Protein 2M0D (pdb70)

B-factor: mean 1.7, std 1.99, range [0.13, 9.62]

Foldseek 3Di:
DAFCAQPVHRRGHNDPVVSVVCVVVVPDPD

Structure (mmCIF, N/CA/C/O backbone):
data_2M0D
#
_entry.id   2M0D
#
loop_
_entity.id
_entity.type
_entity.pdbx_description
1 polymer 'Zinc finger and BTB domain-containing protein 17'
2 non-polymer 'ZINC ION'
#
loop_
_atom_site.group_PDB
_atom_site.id
_atom_site.type_symbol
_atom_site.label_atom_id
_atom_site.label_alt_id
_atom_site.label_comp_id
_atom_site.label_asym_id
_atom_site.label_entity_id
_atom_site.label_seq_id
_atom_site.pdbx_PDB_ins_code
_atom_site.Cartn_x
_atom_site.Cartn_y
_atom_site.Cartn_z
_atom_site.occupancy
_atom_site.B_iso_or_equiv
_atom_site.auth_seq_id
_atom_site.auth_comp_id
_atom_site.auth_asym_id
_atom_site.auth_atom_id
_atom_site.pdbx_PDB_model_num
ATOM 1 N N . MET A 1 1 ? -17.493 -0.010 -4.161 1.00 3.78 1 MET A N 1
ATOM 2 C CA . MET A 1 1 ? -16.438 -0.297 -3.162 1.00 3.25 1 MET A CA 1
ATOM 3 C C . MET A 1 1 ? -15.321 -1.120 -3.784 1.00 2.73 1 MET A C 1
ATOM 4 O O . MET A 1 1 ? -15.562 -2.187 -4.351 1.00 3.14 1 MET A O 1
ATOM 20 N N . LYS A 1 2 ? -14.101 -0.614 -3.688 1.00 2.21 2 LYS A N 1
ATOM 21 C CA . LYS A 1 2 ? -12.926 -1.352 -4.124 1.00 1.86 2 LYS A CA 1
ATOM 22 C C . LYS A 1 2 ? -11.774 -1.069 -3.174 1.00 1.38 2 LYS A C 1
ATOM 23 O O . LYS A 1 2 ? -11.334 0.073 -3.045 1.00 1.35 2 LYS A O 1
ATOM 42 N N . PRO A 1 3 ? -11.269 -2.100 -2.492 1.00 1.16 3 PRO A N 1
ATOM 43 C CA . PRO A 1 3 ? -10.221 -1.955 -1.506 1.00 0.81 3 PRO A CA 1
ATOM 44 C C . PRO A 1 3 ? -8.861 -1.821 -2.164 1.00 0.60 3 PRO A C 1
ATOM 45 O O . PRO A 1 3 ? -8.486 -2.614 -3.031 1.00 0.79 3 PRO A O 1
ATOM 56 N N . TYR A 1 4 ? -8.142 -0.813 -1.747 1.00 0.41 4 TYR A N 1
ATOM 57 C CA . TYR A 1 4 ? -6.811 -0.536 -2.266 1.00 0.44 4 TYR A CA 1
ATOM 58 C C . TYR A 1 4 ? -5.796 -1.408 -1.541 1.00 0.41 4 TYR A C 1
ATOM 59 O O . TYR A 1 4 ? -5.059 -0.949 -0.673 1.00 0.53 4 TYR A O 1
ATOM 77 N N . GLN A 1 5 ? -5.794 -2.679 -1.898 1.00 0.35 5 GLN A N 1
ATOM 78 C CA . GLN A 1 5 ? -4.965 -3.676 -1.239 1.00 0.35 5 GLN A CA 1
ATOM 79 C C . GLN A 1 5 ? -3.568 -3.726 -1.845 1.00 0.33 5 GLN A C 1
ATOM 80 O O . GLN A 1 5 ? -3.367 -3.355 -3.003 1.00 0.47 5 GLN A O 1
ATOM 94 N N . CYS A 1 6 ? -2.601 -4.172 -1.052 1.00 0.26 6 CYS A N 1
ATOM 95 C CA . CYS A 1 6 ? -1.233 -4.272 -1.510 1.00 0.31 6 CYS A CA 1
ATOM 96 C C . CYS A 1 6 ? -0.960 -5.664 -2.055 1.00 0.35 6 CYS A C 1
ATOM 97 O O . CYS A 1 6 ? -1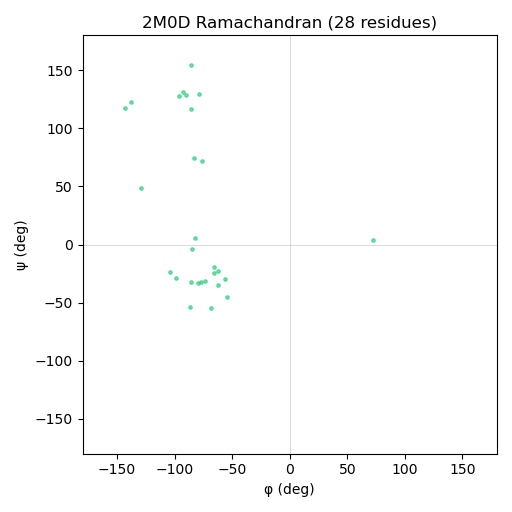.246 -6.664 -1.395 1.00 0.35 6 CYS A O 1
ATOM 104 N N . ASP A 1 7 ? -0.376 -5.712 -3.244 1.00 0.49 7 ASP A N 1
ATOM 105 C CA . ASP A 1 7 ? -0.165 -6.965 -3.970 1.00 0.62 7 ASP A CA 1
ATOM 106 C C . ASP A 1 7 ? 0.743 -7.937 -3.217 1.00 0.58 7 ASP A C 1
ATOM 107 O O . ASP A 1 7 ? 0.668 -9.145 -3.431 1.00 0.75 7 ASP A O 1
ATOM 116 N N . TYR A 1 8 ? 1.575 -7.430 -2.314 1.00 0.45 8 TYR A N 1
ATOM 117 C CA . TYR A 1 8 ? 2.546 -8.284 -1.642 1.00 0.53 8 TYR A CA 1
ATOM 118 C C . TYR A 1 8 ? 2.072 -8.577 -0.238 1.00 0.55 8 TYR A C 1
ATOM 119 O O . TYR A 1 8 ? 2.464 -9.563 0.381 1.00 0.74 8 TYR A O 1
ATOM 137 N N . CYS A 1 9 ? 1.236 -7.688 0.256 1.00 0.41 9 CYS A N 1
ATOM 138 C CA . CYS A 1 9 ? 0.829 -7.708 1.641 1.00 0.42 9 CYS A CA 1
ATOM 139 C C . CYS A 1 9 ? -0.528 -8.374 1.837 1.00 0.39 9 CYS A C 1
ATOM 140 O O . CYS A 1 9 ? -0.804 -8.941 2.894 1.00 0.49 9 CYS A O 1
ATOM 147 N N . GLY A 1 10 ? -1.375 -8.294 0.816 1.00 0.33 10 GLY A N 1
ATOM 148 C CA . GLY A 1 10 ? -2.723 -8.811 0.930 1.00 0.39 10 GLY A CA 1
ATOM 149 C C . GLY A 1 10 ? -3.586 -7.942 1.827 1.00 0.32 10 GLY A C 1
ATOM 150 O O . GLY A 1 10 ? -4.747 -8.258 2.088 1.00 0.53 10 GLY A O 1
ATOM 154 N N . ARG A 1 11 ? -3.019 -6.832 2.289 1.00 0.13 11 ARG A N 1
ATOM 155 C CA . ARG A 1 11 ? -3.710 -5.947 3.200 1.00 0.18 11 ARG A CA 1
ATOM 156 C C . ARG A 1 11 ? -4.477 -4.905 2.416 1.00 0.20 11 ARG A C 1
ATOM 157 O O . ARG A 1 11 ? -3.924 -4.239 1.541 1.00 0.22 11 ARG A O 1
ATOM 178 N N . SER A 1 12 ? -5.747 -4.779 2.734 1.00 0.28 12 SER A N 1
ATOM 179 C CA . SER A 1 12 ? -6.608 -3.817 2.089 1.00 0.33 12 SER A CA 1
ATOM 180 C C . SER A 1 12 ? -6.506 -2.461 2.777 1.00 0.28 12 SER A C 1
ATOM 181 O O . SER A 1 12 ? -6.814 -2.333 3.962 1.00 0.35 12 SER A O 1
ATOM 189 N N . PHE A 1 13 ? -6.032 -1.465 2.047 1.00 0.22 13 PHE A N 1
ATOM 190 C CA . PHE A 1 13 ? -6.024 -0.099 2.538 1.00 0.21 13 PHE A CA 1
ATOM 191 C C . PHE A 1 13 ? -7.254 0.620 2.002 1.00 0.24 13 PHE A C 1
ATOM 192 O O . PHE A 1 13 ? -7.526 0.593 0.804 1.00 0.36 13 PHE A O 1
ATOM 209 N N . SER A 1 14 ? -8.014 1.237 2.889 1.00 0.26 14 SER A N 1
ATOM 210 C CA . SER A 1 14 ? -9.228 1.937 2.488 1.00 0.31 14 SER A CA 1
ATOM 211 C C . SER A 1 14 ? -8.901 3.338 1.980 1.00 0.24 14 SER A C 1
ATOM 212 O O . SER A 1 14 ? -9.795 4.126 1.672 1.00 0.32 14 SER A O 1
ATOM 220 N N . ASP A 1 15 ? -7.611 3.629 1.880 1.00 0.20 15 ASP A N 1
ATOM 221 C CA . ASP A 1 15 ? -7.153 4.945 1.463 1.00 0.28 15 ASP A CA 1
ATOM 222 C C . ASP A 1 15 ? -5.984 4.816 0.498 1.00 0.23 15 ASP A C 1
ATOM 223 O O . ASP A 1 15 ? -4.964 4.204 0.820 1.00 0.26 15 ASP A O 1
ATOM 232 N N . PRO A 1 16 ? -6.128 5.390 -0.707 1.00 0.28 16 PRO A N 1
ATOM 233 C CA . PRO A 1 16 ? -5.109 5.316 -1.757 1.00 0.33 16 PRO A CA 1
ATOM 234 C C . PRO A 1 16 ? -3.825 6.041 -1.373 1.00 0.30 16 PRO A C 1
ATOM 235 O O . PRO A 1 16 ? -2.753 5.723 -1.877 1.00 0.36 16 PRO A O 1
ATOM 246 N N . THR A 1 17 ? -3.945 7.008 -0.478 1.00 0.30 17 THR A N 1
ATOM 247 C CA . THR A 1 17 ? -2.812 7.812 -0.052 1.00 0.36 17 THR A CA 1
ATOM 248 C C . THR A 1 17 ? -1.826 6.977 0.762 1.00 0.29 17 THR A C 1
ATOM 249 O O . THR A 1 17 ? -0.641 6.899 0.436 1.00 0.29 17 THR A O 1
ATOM 260 N N . SER A 1 18 ? -2.320 6.343 1.814 1.00 0.29 18 SER A N 1
ATOM 261 C CA . SER A 1 18 ? -1.474 5.526 2.668 1.00 0.30 18 SER A CA 1
ATOM 262 C C . SER A 1 18 ? -1.094 4.227 1.981 1.00 0.26 18 SER A C 1
ATOM 263 O O . SER A 1 18 ? -0.003 3.697 2.201 1.00 0.33 18 SER A O 1
ATOM 271 N N . LYS A 1 19 ? -1.979 3.729 1.129 1.00 0.22 19 LYS A N 1
ATOM 272 C CA . LYS A 1 19 ? -1.665 2.585 0.297 1.00 0.24 19 LYS A CA 1
ATOM 273 C C . LYS A 1 19 ? -0.566 2.963 -0.694 1.00 0.22 19 LYS A C 1
ATOM 274 O O . LYS A 1 19 ? 0.144 2.102 -1.224 1.00 0.27 19 LYS A O 1
ATOM 293 N N . MET A 1 20 ? -0.396 4.262 -0.903 1.00 0.21 20 MET A N 1
ATOM 294 C CA . MET A 1 20 ? 0.577 4.748 -1.865 1.00 0.24 20 MET A CA 1
ATOM 295 C C . MET A 1 20 ? 1.929 4.875 -1.191 1.00 0.19 20 MET A C 1
ATOM 296 O O . MET A 1 20 ? 2.918 4.310 -1.656 1.00 0.21 20 MET A O 1
ATOM 310 N N . ARG A 1 21 ? 1.949 5.602 -0.075 1.00 0.20 21 ARG A N 1
ATOM 311 C CA . ARG A 1 21 ? 3.153 5.743 0.740 1.00 0.23 21 ARG A CA 1
ATOM 312 C C . ARG A 1 21 ? 3.698 4.374 1.121 1.00 0.17 21 ARG A C 1
ATOM 313 O O . ARG A 1 21 ? 4.893 4.121 1.016 1.00 0.19 21 ARG A O 1
ATOM 334 N N . HIS A 1 22 ? 2.803 3.484 1.537 1.00 0.17 22 HIS A N 1
ATOM 335 C CA . HIS A 1 22 ? 3.190 2.142 1.945 1.00 0.18 22 HIS A CA 1
ATOM 336 C C . HIS A 1 22 ? 3.825 1.373 0.785 1.00 0.17 22 HIS A C 1
ATOM 337 O O . HIS A 1 22 ? 4.737 0.575 0.989 1.00 0.21 22 HIS A O 1
ATOM 351 N N . LEU A 1 23 ? 3.347 1.617 -0.428 1.00 0.20 23 LEU A N 1
ATOM 352 C CA . LEU A 1 23 ? 3.849 0.896 -1.592 1.00 0.26 23 LEU A CA 1
ATOM 353 C C . LEU A 1 23 ? 5.178 1.464 -2.077 1.00 0.29 23 LEU A C 1
ATOM 354 O O . LEU A 1 23 ? 6.038 0.723 -2.554 1.00 0.40 23 LEU A O 1
ATOM 370 N N . GLU A 1 24 ? 5.359 2.769 -1.939 1.00 0.28 24 GLU A N 1
ATOM 371 C CA . GLU A 1 24 ? 6.581 3.412 -2.398 1.00 0.39 24 GLU A CA 1
ATOM 372 C C . GLU A 1 24 ? 7.679 3.338 -1.332 1.00 0.37 24 GLU A C 1
ATOM 373 O O . GLU A 1 24 ? 8.866 3.238 -1.655 1.00 0.45 24 GLU A O 1
ATOM 385 N N . THR A 1 25 ? 7.284 3.372 -0.066 1.00 0.40 25 THR A N 1
ATOM 386 C CA . THR A 1 25 ? 8.233 3.264 1.031 1.00 0.49 25 THR A CA 1
ATOM 387 C C . THR A 1 25 ? 8.532 1.791 1.338 1.00 0.46 25 THR A C 1
ATOM 388 O O . THR A 1 25 ? 9.384 1.469 2.168 1.00 0.67 25 THR A O 1
ATOM 399 N N . HIS A 1 26 ? 7.841 0.892 0.631 1.00 0.43 26 HIS A N 1
ATOM 400 C CA . HIS A 1 26 ? 8.186 -0.530 0.648 1.00 0.55 26 HIS A CA 1
ATOM 401 C C . HIS A 1 26 ? 9.647 -0.693 0.233 1.00 0.73 26 HIS A C 1
ATOM 402 O O . HIS A 1 26 ? 10.336 -1.627 0.650 1.00 0.98 26 HIS A O 1
ATOM 416 N N . ASP A 1 27 ? 10.101 0.241 -0.596 1.00 0.95 27 ASP A N 1
ATOM 417 C CA . ASP A 1 27 ? 11.497 0.330 -1.002 1.00 1.42 27 ASP A CA 1
ATOM 418 C C . ASP A 1 27 ? 12.339 0.926 0.134 1.00 1.74 27 ASP A C 1
ATOM 419 O O . ASP A 1 27 ? 12.759 2.084 0.092 1.00 2.40 27 ASP A O 1
ATOM 428 N N . THR A 1 28 ? 12.535 0.133 1.177 1.00 2.20 28 THR A N 1
ATOM 429 C CA . THR A 1 28 ? 13.358 0.526 2.309 1.00 3.03 28 THR A CA 1
ATOM 430 C C . THR A 1 28 ? 14.374 -0.565 2.625 1.00 3.69 28 THR A C 1
ATOM 431 O O . THR A 1 28 ? 14.528 -0.987 3.774 1.00 4.41 28 THR A O 1
ATOM 442 N N . ASP A 1 29 ? 15.058 -1.023 1.587 1.00 3.99 29 ASP A N 1
ATOM 443 C CA . ASP A 1 29 ? 16.051 -2.079 1.719 1.00 5.06 29 ASP A CA 1
ATOM 444 C C . ASP A 1 29 ? 17.341 -1.514 2.299 1.00 5.80 29 ASP A C 1
ATOM 445 O O . ASP A 1 29 ? 18.055 -2.191 3.045 1.00 6.77 29 ASP A O 1
ATOM 454 N N . LYS A 1 30 ? 17.618 -0.260 1.967 1.00 5.65 30 LYS A N 1
ATOM 455 C CA . LYS A 1 30 ? 18.782 0.437 2.487 1.00 6.65 30 LYS A CA 1
ATOM 456 C C . LYS A 1 30 ? 18.440 1.902 2.754 1.00 6.77 30 LYS A C 1
ATOM 457 O O . LYS A 1 30 ? 18.693 2.752 1.875 1.00 7.10 30 LYS A O 1
ATOM 477 N N . MET A 1 1 ? -16.107 -2.416 0.020 1.00 3.78 1 MET A N 2
ATOM 478 C CA . MET A 1 1 ? -16.127 -3.561 -0.922 1.00 3.25 1 MET A CA 2
ATOM 479 C C . MET A 1 1 ? -14.922 -3.517 -1.856 1.00 2.73 1 MET A C 2
ATOM 480 O O . MET A 1 1 ? -14.313 -4.547 -2.144 1.00 3.14 1 MET A O 2
ATOM 496 N N . LYS A 1 2 ? -14.589 -2.326 -2.338 1.00 2.21 2 LYS A N 2
ATOM 497 C CA . LYS A 1 2 ? -13.397 -2.127 -3.151 1.00 1.86 2 LYS A CA 2
ATOM 498 C C . LYS A 1 2 ? -12.311 -1.439 -2.333 1.00 1.38 2 LYS A C 2
ATOM 499 O O . LYS A 1 2 ? -12.272 -0.211 -2.249 1.00 1.35 2 LYS A O 2
ATOM 518 N N . PRO A 1 3 ? -11.431 -2.220 -1.696 1.00 1.16 3 PRO A N 2
ATOM 519 C CA . PRO A 1 3 ? -10.344 -1.702 -0.896 1.00 0.81 3 PRO A CA 2
ATOM 520 C C . PRO A 1 3 ? -9.077 -1.520 -1.723 1.00 0.60 3 PRO A C 2
ATOM 521 O O . PRO A 1 3 ? -8.917 -2.128 -2.785 1.00 0.79 3 PRO A O 2
ATOM 532 N N . TYR A 1 4 ? -8.175 -0.698 -1.231 1.00 0.41 4 TYR A N 2
ATOM 533 C CA . TYR A 1 4 ? -6.903 -0.479 -1.893 1.00 0.44 4 TYR A CA 2
ATOM 534 C C . TYR A 1 4 ? -5.825 -1.285 -1.186 1.00 0.41 4 TYR A C 2
ATOM 535 O O . TYR A 1 4 ? -5.122 -0.785 -0.311 1.00 0.53 4 TYR A O 2
ATOM 553 N N . GLN A 1 5 ? -5.730 -2.553 -1.551 1.00 0.35 5 GLN A N 2
ATOM 554 C CA . GLN A 1 5 ? -4.786 -3.468 -0.931 1.00 0.35 5 GLN A CA 2
ATOM 555 C C . GLN A 1 5 ? -3.361 -3.152 -1.365 1.00 0.33 5 GLN A C 2
ATOM 556 O O . GLN A 1 5 ? -3.143 -2.495 -2.382 1.00 0.47 5 GLN A O 2
ATOM 570 N N . CYS A 1 6 ? -2.391 -3.612 -0.591 1.00 0.26 6 CYS A N 2
ATOM 571 C CA . CYS A 1 6 ? -1.002 -3.403 -0.931 1.00 0.31 6 CYS A CA 2
ATOM 572 C C . CYS A 1 6 ? -0.588 -4.478 -1.922 1.00 0.35 6 CYS A C 2
ATOM 573 O O . CYS A 1 6 ? -0.787 -5.666 -1.660 1.00 0.35 6 CYS A O 2
ATOM 580 N N . ASP A 1 7 ? -0.001 -4.071 -3.031 1.00 0.49 7 ASP A N 2
ATOM 581 C CA . ASP A 1 7 ? 0.280 -4.983 -4.137 1.00 0.62 7 ASP A CA 2
ATOM 582 C C . ASP A 1 7 ? 1.324 -6.051 -3.779 1.00 0.58 7 ASP A C 2
ATOM 583 O O . ASP A 1 7 ? 1.576 -6.959 -4.568 1.00 0.75 7 ASP A O 2
ATOM 592 N N . TYR A 1 8 ? 1.930 -5.952 -2.597 1.00 0.45 8 TYR A N 2
ATOM 593 C CA . TYR A 1 8 ? 2.898 -6.957 -2.168 1.00 0.53 8 TYR A CA 2
ATOM 594 C C . TYR A 1 8 ? 2.337 -7.754 -1.003 1.00 0.55 8 TYR A C 2
ATOM 595 O O . TYR A 1 8 ? 2.856 -8.807 -0.641 1.00 0.74 8 TYR A O 2
ATOM 613 N N . CYS A 1 9 ? 1.265 -7.241 -0.422 1.00 0.41 9 CYS A N 2
ATOM 614 C CA . CYS A 1 9 ? 0.832 -7.690 0.886 1.00 0.42 9 CYS A CA 2
ATOM 615 C C . CYS A 1 9 ? -0.570 -8.293 0.872 1.00 0.39 9 CYS A C 2
ATOM 616 O O . CYS A 1 9 ? -0.853 -9.251 1.593 1.00 0.49 9 CYS A O 2
ATOM 623 N N . GLY A 1 10 ? -1.451 -7.730 0.059 1.00 0.33 10 GLY A N 2
ATOM 624 C CA . GLY A 1 10 ? -2.823 -8.190 0.033 1.00 0.39 10 GLY A CA 2
ATOM 625 C C . GLY A 1 10 ? -3.664 -7.530 1.108 1.00 0.32 10 GLY A C 2
ATOM 626 O O . GLY A 1 10 ? -4.892 -7.580 1.055 1.00 0.53 10 GLY A O 2
ATOM 630 N N . ARG A 1 11 ? -2.998 -6.918 2.090 1.00 0.13 11 ARG A N 2
ATOM 631 C CA . ARG A 1 11 ? -3.679 -6.205 3.161 1.00 0.18 11 ARG A CA 2
ATOM 632 C C . ARG A 1 11 ? -4.466 -5.038 2.588 1.00 0.20 11 ARG A C 2
ATOM 633 O O . ARG A 1 11 ? -3.953 -4.292 1.753 1.00 0.22 11 ARG A O 2
ATOM 654 N N . SER A 1 12 ? -5.692 -4.879 3.050 1.00 0.28 12 SER A N 2
ATOM 655 C CA . SER A 1 12 ? -6.592 -3.884 2.505 1.00 0.33 12 SER A CA 2
ATOM 656 C C . SER A 1 12 ? -6.461 -2.542 3.220 1.00 0.28 12 SER A C 2
ATOM 657 O O . SER A 1 12 ? -6.777 -2.416 4.403 1.00 0.35 12 SER A O 2
ATOM 665 N N . PHE A 1 13 ? -5.969 -1.551 2.496 1.00 0.22 13 PHE A N 2
ATOM 666 C CA . PHE A 1 13 ? -5.940 -0.184 2.986 1.00 0.21 13 PHE A CA 2
ATOM 667 C C . PHE A 1 13 ? -7.116 0.568 2.391 1.00 0.24 13 PHE A C 2
ATOM 668 O O . PHE A 1 13 ? -7.363 0.501 1.187 1.00 0.36 13 PHE A O 2
ATOM 685 N N . SER A 1 14 ? -7.854 1.266 3.235 1.00 0.26 14 SER A N 2
ATOM 686 C CA . SER A 1 14 ? -9.046 1.972 2.798 1.00 0.31 14 SER A CA 2
ATOM 687 C C . SER A 1 14 ? -8.673 3.288 2.132 1.00 0.24 14 SER A C 2
ATOM 688 O O . SER A 1 14 ? -9.544 4.070 1.747 1.00 0.32 14 SER A O 2
ATOM 696 N N . ASP A 1 15 ? -7.376 3.527 1.980 1.00 0.20 15 ASP A N 2
ATOM 697 C CA . ASP A 1 15 ? -6.904 4.803 1.463 1.00 0.28 15 ASP A CA 2
ATOM 698 C C . ASP A 1 15 ? -5.890 4.591 0.354 1.00 0.23 15 ASP A C 2
ATOM 699 O O . ASP A 1 15 ? -4.811 4.053 0.589 1.00 0.26 15 ASP A O 2
ATOM 708 N N . PRO A 1 16 ? -6.228 5.021 -0.870 1.00 0.28 16 PRO A N 2
ATOM 709 C CA . PRO A 1 16 ? -5.365 4.853 -2.042 1.00 0.33 16 PRO A CA 2
ATOM 710 C C . PRO A 1 16 ? -4.037 5.579 -1.883 1.00 0.30 16 PRO A C 2
ATOM 711 O O . PRO A 1 16 ? -3.001 5.104 -2.341 1.00 0.36 16 PRO A O 2
ATOM 722 N N . THR A 1 17 ? -4.076 6.724 -1.219 1.00 0.30 17 THR A N 2
ATOM 723 C CA . THR A 1 17 ? -2.885 7.510 -0.964 1.00 0.36 17 THR A CA 2
ATOM 724 C C . THR A 1 17 ? -1.998 6.816 0.063 1.00 0.29 17 THR A C 2
ATOM 725 O O . THR A 1 17 ? -0.789 6.683 -0.125 1.00 0.29 17 THR A O 2
ATOM 736 N N . SER A 1 18 ? -2.613 6.340 1.137 1.00 0.29 18 SER A N 2
ATOM 737 C CA . SER A 1 18 ? -1.870 5.712 2.216 1.00 0.30 18 SER A CA 2
ATOM 738 C C . SER A 1 18 ? -1.341 4.351 1.795 1.00 0.26 18 SER A C 2
ATOM 739 O O . SER A 1 18 ? -0.230 3.974 2.157 1.00 0.33 18 SER A O 2
ATOM 747 N N . LYS A 1 19 ? -2.126 3.633 1.008 1.00 0.22 19 LYS A N 2
ATOM 748 C CA . LYS A 1 19 ? -1.676 2.374 0.439 1.00 0.24 19 LYS A CA 2
ATOM 749 C C . LYS A 1 19 ? -0.535 2.628 -0.542 1.00 0.22 19 LYS A C 2
ATOM 750 O O . LYS A 1 19 ? 0.259 1.737 -0.832 1.00 0.27 19 LYS A O 2
ATOM 769 N N . MET A 1 20 ? -0.432 3.867 -1.001 1.00 0.21 20 MET A N 2
ATOM 770 C CA . MET A 1 20 ? 0.542 4.220 -2.026 1.00 0.24 20 MET A CA 2
ATOM 771 C C . MET A 1 20 ? 1.853 4.659 -1.387 1.00 0.19 20 MET A C 2
ATOM 772 O O . MET A 1 20 ? 2.930 4.217 -1.786 1.00 0.21 20 MET A O 2
ATOM 786 N N . ARG A 1 21 ? 1.757 5.517 -0.382 1.00 0.20 21 ARG A N 2
ATOM 787 C CA . ARG A 1 21 ? 2.932 5.950 0.363 1.00 0.23 21 ARG A CA 2
ATOM 788 C C . ARG A 1 21 ? 3.549 4.758 1.086 1.00 0.17 21 ARG A C 2
ATOM 789 O O . ARG A 1 21 ? 4.769 4.637 1.186 1.00 0.19 21 ARG A O 2
ATOM 810 N N . HIS A 1 22 ? 2.694 3.863 1.561 1.00 0.17 22 HIS A N 2
ATOM 811 C CA . HIS A 1 22 ? 3.144 2.635 2.200 1.00 0.18 22 HIS A CA 2
ATOM 812 C C . HIS A 1 22 ? 3.761 1.693 1.167 1.00 0.17 22 HIS A C 2
ATOM 813 O O . HIS A 1 22 ? 4.735 0.990 1.452 1.00 0.21 22 HIS A O 2
ATOM 827 N N . LEU A 1 23 ? 3.193 1.707 -0.033 1.00 0.20 23 LEU A N 2
ATOM 828 C CA . LEU A 1 23 ? 3.636 0.840 -1.119 1.00 0.26 23 LEU A CA 2
ATOM 829 C C . LEU A 1 23 ? 5.112 1.072 -1.427 1.00 0.29 23 LEU A C 2
ATOM 830 O O . LEU A 1 23 ? 5.931 0.161 -1.332 1.00 0.40 23 LEU A O 2
ATOM 846 N N . GLU A 1 24 ? 5.435 2.312 -1.772 1.00 0.28 24 GLU A N 2
ATOM 847 C CA . GLU A 1 24 ? 6.788 2.680 -2.168 1.00 0.39 24 GLU A CA 2
ATOM 848 C C . GLU A 1 24 ? 7.781 2.502 -1.020 1.00 0.37 24 GLU A C 2
ATOM 849 O O . GLU A 1 24 ? 8.935 2.138 -1.241 1.00 0.45 24 GLU A O 2
ATOM 861 N N . THR A 1 25 ? 7.324 2.734 0.208 1.00 0.40 25 THR A N 2
ATOM 862 C CA . THR A 1 25 ? 8.201 2.675 1.372 1.00 0.49 25 THR A CA 2
ATOM 863 C C . THR A 1 25 ? 8.555 1.224 1.735 1.00 0.46 25 THR A C 2
ATOM 864 O O . THR A 1 25 ? 9.380 0.976 2.614 1.00 0.67 25 THR A O 2
ATOM 875 N N . HIS A 1 26 ? 7.947 0.262 1.038 1.00 0.43 26 HIS A N 2
ATOM 876 C CA . HIS A 1 26 ? 8.322 -1.142 1.206 1.00 0.55 26 HIS A CA 2
ATOM 877 C C . HIS A 1 26 ? 9.750 -1.369 0.730 1.00 0.73 26 HIS A C 2
ATOM 878 O O . HIS A 1 26 ? 10.382 -2.366 1.081 1.00 0.98 26 HIS A O 2
ATOM 892 N N . ASP A 1 27 ? 10.249 -0.442 -0.069 1.00 0.95 27 ASP A N 2
ATOM 893 C CA . ASP A 1 27 ? 11.627 -0.477 -0.521 1.00 1.42 27 ASP A CA 2
ATOM 894 C C . ASP A 1 27 ? 12.357 0.756 -0.012 1.00 1.74 27 ASP A C 2
ATOM 895 O O . ASP A 1 27 ? 12.283 1.829 -0.611 1.00 2.40 27 ASP A O 2
ATOM 904 N N . THR A 1 28 ? 13.052 0.597 1.105 1.00 2.20 28 THR A N 2
ATOM 905 C CA . THR A 1 28 ? 13.726 1.711 1.766 1.00 3.03 28 THR A CA 2
ATOM 906 C C . THR A 1 28 ? 15.039 2.086 1.074 1.00 3.69 28 THR A C 2
ATOM 907 O O . THR A 1 28 ? 15.934 2.674 1.683 1.00 4.41 28 THR A O 2
ATOM 918 N N . ASP A 1 29 ? 15.145 1.738 -0.197 1.00 3.99 29 ASP A N 2
ATOM 919 C CA . ASP A 1 29 ? 16.294 2.111 -1.007 1.00 5.06 29 ASP A CA 2
ATOM 920 C C . ASP A 1 29 ? 16.059 3.494 -1.602 1.00 5.80 29 ASP A C 2
ATOM 921 O O . ASP A 1 29 ? 16.998 4.213 -1.954 1.00 6.77 29 ASP A O 2
ATOM 930 N N . LYS A 1 30 ? 14.792 3.874 -1.667 1.00 5.65 30 LYS A N 2
ATOM 931 C CA . LYS A 1 30 ? 14.384 5.110 -2.309 1.00 6.65 30 LYS A CA 2
ATOM 932 C C . LYS A 1 30 ? 13.603 5.985 -1.334 1.00 6.77 30 LYS A C 2
ATOM 933 O O . LYS A 1 30 ? 12.544 5.542 -0.846 1.00 7.10 30 LYS A O 2
ATOM 953 N N . MET A 1 1 ? -16.994 1.985 0.612 1.00 3.78 1 MET A N 3
ATOM 954 C CA . MET A 1 1 ? -15.725 2.469 0.029 1.00 3.25 1 MET A CA 3
ATOM 955 C C . MET A 1 1 ? -14.818 1.294 -0.306 1.00 2.73 1 MET A C 3
ATOM 956 O O . MET A 1 1 ? -14.635 0.387 0.506 1.00 3.14 1 MET A O 3
ATOM 972 N N . LYS A 1 2 ? -14.268 1.301 -1.514 1.00 2.21 2 LYS A N 3
ATOM 973 C CA . LYS A 1 2 ? -13.373 0.242 -1.953 1.00 1.86 2 LYS A CA 3
ATOM 974 C C . LYS A 1 2 ? -11.952 0.511 -1.470 1.00 1.38 2 LYS A C 3
ATOM 975 O O . LYS A 1 2 ? -11.357 1.534 -1.809 1.00 1.35 2 LYS A O 3
ATOM 994 N N . PRO A 1 3 ? -11.402 -0.390 -0.647 1.00 1.16 3 PRO A N 3
ATOM 995 C CA . PRO A 1 3 ? -10.036 -0.297 -0.172 1.00 0.81 3 PRO A CA 3
ATOM 996 C C . PRO A 1 3 ? -9.061 -0.885 -1.184 1.00 0.60 3 PRO A C 3
ATOM 997 O O . PRO A 1 3 ? -9.425 -1.740 -1.994 1.00 0.79 3 PRO A O 3
ATOM 1008 N N . TYR A 1 4 ? -7.832 -0.427 -1.128 1.00 0.41 4 TYR A N 3
ATOM 1009 C CA . TYR A 1 4 ? -6.822 -0.825 -2.089 1.00 0.44 4 TYR A CA 3
ATOM 1010 C C . TYR A 1 4 ? -5.801 -1.754 -1.447 1.00 0.41 4 TYR A C 3
ATOM 1011 O O . TYR A 1 4 ? -5.166 -1.408 -0.449 1.00 0.53 4 TYR A O 3
ATOM 1029 N N . GLN A 1 5 ? -5.671 -2.935 -2.020 1.00 0.35 5 GLN A N 3
ATOM 1030 C CA . GLN A 1 5 ? -4.802 -3.976 -1.491 1.00 0.35 5 GLN A CA 3
ATOM 1031 C C . GLN A 1 5 ? -3.328 -3.659 -1.746 1.00 0.33 5 GLN A C 3
ATOM 1032 O O . GLN A 1 5 ? -2.970 -3.111 -2.791 1.00 0.47 5 GLN A O 3
ATOM 1046 N N . CYS A 1 6 ? -2.478 -3.987 -0.775 1.00 0.26 6 CYS A N 3
ATOM 1047 C CA . CYS A 1 6 ? -1.048 -3.851 -0.942 1.00 0.31 6 CYS A CA 3
ATOM 1048 C C . CYS A 1 6 ? -0.556 -5.002 -1.797 1.00 0.35 6 CYS A C 3
ATOM 1049 O O . CYS A 1 6 ? -0.728 -6.168 -1.434 1.00 0.35 6 CYS A O 3
ATOM 1056 N N . ASP A 1 7 ? 0.071 -4.664 -2.907 1.00 0.49 7 ASP A N 3
ATOM 1057 C CA . ASP A 1 7 ? 0.423 -5.638 -3.933 1.00 0.62 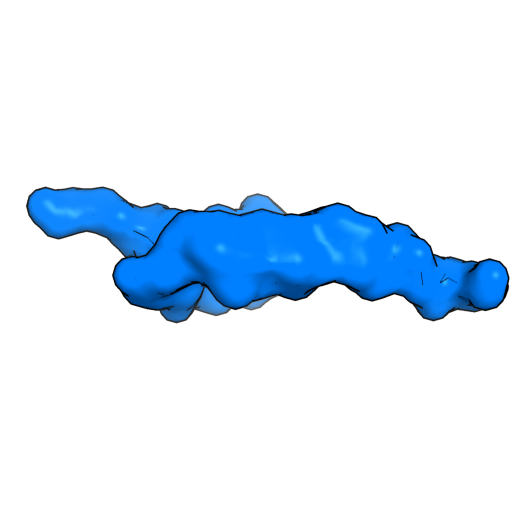7 ASP A CA 3
ATOM 1058 C C . ASP A 1 7 ? 1.437 -6.674 -3.442 1.00 0.58 7 ASP A C 3
ATOM 1059 O O . ASP A 1 7 ? 1.710 -7.647 -4.141 1.00 0.75 7 ASP A O 3
ATOM 1068 N N . TYR A 1 8 ? 1.995 -6.485 -2.245 1.00 0.45 8 TYR A N 3
ATOM 1069 C CA . TYR A 1 8 ? 2.971 -7.435 -1.725 1.00 0.53 8 TYR A CA 3
ATOM 1070 C C . TYR A 1 8 ? 2.389 -8.182 -0.537 1.00 0.55 8 TYR A C 3
ATOM 1071 O O . TYR A 1 8 ? 2.838 -9.275 -0.190 1.00 0.74 8 TYR A O 3
ATOM 1089 N N . CYS A 1 9 ? 1.382 -7.581 0.077 1.00 0.41 9 CYS A N 3
ATOM 1090 C CA . CYS A 1 9 ? 0.972 -7.978 1.411 1.00 0.42 9 CYS A CA 3
ATOM 1091 C C . CYS A 1 9 ? -0.429 -8.587 1.457 1.00 0.39 9 CYS A C 3
ATOM 1092 O O . CYS A 1 9 ? -0.723 -9.412 2.318 1.00 0.49 9 CYS A O 3
ATOM 1099 N N . GLY A 1 10 ? -1.301 -8.168 0.553 1.00 0.33 10 GLY A N 3
ATOM 1100 C CA . GLY A 1 10 ? -2.655 -8.690 0.541 1.00 0.39 10 GLY A CA 3
ATOM 1101 C C . GLY A 1 10 ? -3.599 -7.896 1.427 1.00 0.32 10 GLY A C 3
ATOM 1102 O O . GLY A 1 10 ? -4.809 -8.117 1.402 1.00 0.53 10 GLY A O 3
ATOM 1106 N N . ARG A 1 11 ? -3.049 -6.974 2.212 1.00 0.13 11 ARG A N 3
ATOM 1107 C CA . ARG A 1 11 ? -3.862 -6.123 3.067 1.00 0.18 11 ARG A CA 3
ATOM 1108 C C . ARG A 1 11 ? -4.491 -4.997 2.263 1.00 0.20 11 ARG A C 3
ATOM 1109 O O . ARG A 1 11 ? -3.818 -4.360 1.454 1.00 0.22 11 ARG A O 3
ATOM 1130 N N . SER A 1 12 ? -5.763 -4.743 2.497 1.00 0.28 12 SER A N 3
ATOM 1131 C CA . SER A 1 12 ? -6.467 -3.690 1.787 1.00 0.33 12 SER A CA 3
ATOM 1132 C C . SER A 1 12 ? -6.561 -2.427 2.643 1.00 0.28 12 SER A C 3
ATOM 1133 O O . SER A 1 12 ? -7.178 -2.431 3.710 1.00 0.35 12 SER A O 3
ATOM 1141 N N . PHE A 1 13 ? -5.933 -1.359 2.173 1.00 0.22 13 PHE A N 3
ATOM 1142 C CA . PHE A 1 13 ? -5.971 -0.071 2.849 1.00 0.21 13 PHE A CA 3
ATOM 1143 C C . PHE A 1 13 ? -7.082 0.775 2.254 1.00 0.24 13 PHE A C 3
ATOM 1144 O O . PHE A 1 13 ? -7.160 0.938 1.039 1.00 0.36 13 PHE A O 3
ATOM 1161 N N . SER A 1 14 ? -7.944 1.317 3.099 1.00 0.26 14 SER A N 3
ATOM 1162 C CA . SER A 1 14 ? -9.061 2.119 2.623 1.00 0.31 14 SER A CA 3
ATOM 1163 C C . SER A 1 14 ? -8.612 3.558 2.388 1.00 0.24 14 SER A C 3
ATOM 1164 O O . SER A 1 14 ? -9.423 4.480 2.292 1.00 0.32 14 SER A O 3
ATOM 1172 N N . ASP A 1 15 ? -7.306 3.738 2.296 1.00 0.20 15 ASP A N 3
ATOM 1173 C CA . ASP A 1 15 ? -6.731 5.042 2.022 1.00 0.28 15 ASP A CA 3
ATOM 1174 C C . ASP A 1 15 ? -5.810 4.955 0.815 1.00 0.23 15 ASP A C 3
ATOM 1175 O O . ASP A 1 15 ? -4.688 4.461 0.912 1.00 0.26 15 ASP A O 3
ATOM 1184 N N . PRO A 1 16 ? -6.293 5.429 -0.345 1.00 0.28 16 PRO A N 3
ATOM 1185 C CA . PRO A 1 16 ? -5.563 5.356 -1.617 1.00 0.33 16 PRO A CA 3
ATOM 1186 C C . PRO A 1 16 ? -4.183 5.990 -1.532 1.00 0.30 16 PRO A C 3
ATOM 1187 O O . PRO A 1 16 ? -3.223 5.487 -2.105 1.00 0.36 16 PRO A O 3
ATOM 1198 N N . THR A 1 17 ? -4.092 7.093 -0.807 1.00 0.30 17 THR A N 3
ATOM 1199 C CA . THR A 1 17 ? -2.836 7.808 -0.663 1.00 0.36 17 THR A CA 3
ATOM 1200 C C . THR A 1 17 ? -1.895 7.071 0.287 1.00 0.29 17 THR A C 3
ATOM 1201 O O . THR A 1 17 ? -0.679 7.035 0.074 1.00 0.29 17 THR A O 3
ATOM 1212 N N . SER A 1 18 ? -2.456 6.458 1.321 1.00 0.29 18 SER A N 3
ATOM 1213 C CA . SER A 1 18 ? -1.647 5.789 2.321 1.00 0.30 18 SER A CA 3
ATOM 1214 C C . SER A 1 18 ? -1.154 4.458 1.796 1.00 0.26 18 SER A C 3
ATOM 1215 O O . SER A 1 18 ? 0.012 4.121 1.966 1.00 0.33 18 SER A O 3
ATOM 1223 N N . LYS A 1 19 ? -2.026 3.731 1.116 1.00 0.22 19 LYS A N 3
ATOM 1224 C CA . LYS A 1 19 ? -1.650 2.490 0.473 1.00 0.24 19 LYS A CA 3
ATOM 1225 C C . LYS A 1 19 ? -0.622 2.765 -0.623 1.00 0.22 19 LYS A C 3
ATOM 1226 O O . LYS A 1 19 ? 0.118 1.875 -1.048 1.00 0.27 19 LYS A O 3
ATOM 1245 N N . MET A 1 20 ? -0.550 4.022 -1.034 1.00 0.21 20 MET A N 3
ATOM 1246 C CA . MET A 1 20 ? 0.309 4.415 -2.140 1.00 0.24 20 MET A CA 3
ATOM 1247 C C . MET A 1 20 ? 1.719 4.652 -1.627 1.00 0.19 20 MET A C 3
ATOM 1248 O O . MET A 1 20 ? 2.682 4.058 -2.116 1.00 0.21 20 MET A O 3
ATOM 1262 N N . ARG A 1 21 ? 1.832 5.498 -0.616 1.00 0.20 21 ARG A N 3
ATOM 1263 C CA . ARG A 1 21 ? 3.115 5.743 0.024 1.00 0.23 21 ARG A CA 3
ATOM 1264 C C . ARG A 1 21 ? 3.556 4.520 0.817 1.00 0.17 21 ARG A C 3
ATOM 1265 O O . ARG A 1 21 ? 4.734 4.360 1.128 1.00 0.19 21 ARG A O 3
ATOM 1286 N N . HIS A 1 22 ? 2.599 3.667 1.150 1.00 0.17 22 HIS A N 3
ATOM 1287 C CA . HIS A 1 22 ? 2.894 2.391 1.780 1.00 0.18 22 HIS A CA 3
ATOM 1288 C C . HIS A 1 22 ? 3.639 1.495 0.798 1.00 0.17 22 HIS A C 3
ATOM 1289 O O . HIS A 1 22 ? 4.613 0.840 1.158 1.00 0.21 22 HIS A O 3
ATOM 1303 N N . LEU A 1 23 ? 3.181 1.485 -0.453 1.00 0.20 23 LEU A N 3
ATOM 1304 C CA . LEU A 1 23 ? 3.872 0.757 -1.515 1.00 0.26 23 LEU A CA 3
ATOM 1305 C C . LEU A 1 23 ? 5.248 1.365 -1.742 1.00 0.29 23 LEU A C 3
ATOM 1306 O O . LEU A 1 23 ? 6.225 0.659 -1.991 1.00 0.40 23 LEU A O 3
ATOM 1322 N N . GLU A 1 24 ? 5.301 2.685 -1.650 1.00 0.28 24 GLU A N 3
ATOM 1323 C CA . GLU A 1 24 ? 6.544 3.432 -1.785 1.00 0.39 24 GLU A CA 3
ATOM 1324 C C . GLU A 1 24 ? 7.556 3.024 -0.708 1.00 0.37 24 GLU A C 3
ATOM 1325 O O . GLU A 1 24 ? 8.744 2.870 -0.984 1.00 0.45 24 GLU A O 3
ATOM 1337 N N . THR A 1 25 ? 7.070 2.840 0.513 1.00 0.40 25 THR A N 3
ATOM 1338 C CA . THR A 1 25 ? 7.937 2.563 1.654 1.00 0.49 25 THR A CA 3
ATOM 1339 C C . THR A 1 25 ? 8.286 1.082 1.778 1.00 0.46 25 THR A C 3
ATOM 1340 O O . THR A 1 25 ? 9.012 0.683 2.688 1.00 0.67 25 THR A O 3
ATOM 1351 N N . HIS A 1 26 ? 7.783 0.261 0.861 1.00 0.43 26 HIS A N 3
ATOM 1352 C CA . HIS A 1 26 ? 8.170 -1.147 0.821 1.00 0.55 26 HIS A CA 3
ATOM 1353 C C . HIS A 1 26 ? 9.479 -1.319 0.057 1.00 0.73 26 HIS A C 3
ATOM 1354 O O . HIS A 1 26 ? 9.858 -2.432 -0.311 1.00 0.98 26 HIS A O 3
ATOM 1368 N N . ASP A 1 27 ? 10.164 -0.207 -0.173 1.00 0.95 27 ASP A N 3
ATOM 1369 C CA . ASP A 1 27 ? 11.477 -0.223 -0.801 1.00 1.42 27 ASP A CA 3
ATOM 1370 C C . ASP A 1 27 ? 12.547 -0.486 0.257 1.00 1.74 27 ASP A C 3
ATOM 1371 O O . ASP A 1 27 ? 13.724 -0.677 -0.048 1.00 2.40 27 ASP A O 3
ATOM 1380 N N . THR A 1 28 ? 12.111 -0.520 1.511 1.00 2.20 28 THR A N 3
ATOM 1381 C CA . THR A 1 28 ? 12.988 -0.815 2.636 1.00 3.03 28 THR A CA 3
ATOM 1382 C C . THR A 1 28 ? 13.491 -2.261 2.567 1.00 3.69 28 THR A C 3
ATOM 1383 O O . THR A 1 28 ? 14.439 -2.640 3.256 1.00 4.41 28 THR A O 3
ATOM 1394 N N . ASP A 1 29 ? 12.858 -3.058 1.712 1.00 3.99 29 ASP A N 3
ATOM 1395 C CA . ASP A 1 29 ? 13.253 -4.449 1.517 1.00 5.06 29 ASP A CA 3
ATOM 1396 C C . ASP A 1 29 ? 14.435 -4.555 0.560 1.00 5.80 29 ASP A C 3
ATOM 1397 O O . ASP A 1 29 ? 14.964 -5.643 0.328 1.00 6.77 29 ASP A O 3
ATOM 1406 N N . LYS A 1 30 ? 14.838 -3.426 -0.001 1.00 5.65 30 LYS A N 3
ATOM 1407 C CA . LYS A 1 30 ? 15.983 -3.381 -0.899 1.00 6.65 30 LYS A CA 3
ATOM 1408 C C . LYS A 1 30 ? 17.270 -3.281 -0.092 1.00 6.77 30 LYS A C 3
ATOM 1409 O O . LYS A 1 30 ? 18.033 -4.271 -0.051 1.00 7.10 30 LYS A O 3
ATOM 1429 N N . MET A 1 1 ? -16.239 3.667 -4.597 1.00 3.78 1 MET A N 4
ATOM 1430 C CA . MET A 1 1 ? -15.344 3.277 -3.485 1.00 3.25 1 MET A CA 4
ATOM 1431 C C . MET A 1 1 ? -14.724 1.911 -3.750 1.00 2.73 1 MET A C 4
ATOM 1432 O O . MET A 1 1 ? -15.271 1.107 -4.510 1.00 3.14 1 MET A O 4
ATOM 1448 N N . LYS A 1 2 ? -13.584 1.658 -3.119 1.00 2.21 2 LYS A N 4
ATOM 1449 C CA . LYS A 1 2 ? -12.914 0.366 -3.192 1.00 1.86 2 LYS A CA 4
ATOM 1450 C C . LYS A 1 2 ? -11.771 0.325 -2.189 1.00 1.38 2 LYS A C 4
ATOM 1451 O O . LYS A 1 2 ? -11.173 1.357 -1.882 1.00 1.35 2 LYS A O 4
ATOM 1470 N N . PRO A 1 3 ? -11.466 -0.857 -1.647 1.00 1.16 3 PRO A N 4
ATOM 1471 C CA . PRO A 1 3 ? -10.330 -1.056 -0.773 1.00 0.81 3 PRO A CA 4
ATOM 1472 C C . PRO A 1 3 ? -9.074 -1.320 -1.590 1.00 0.60 3 PRO A C 4
ATOM 1473 O O . PRO A 1 3 ? -9.073 -2.140 -2.510 1.00 0.79 3 PRO A O 4
ATOM 1484 N N . TYR A 1 4 ? -8.024 -0.610 -1.260 1.00 0.41 4 TYR A N 4
ATOM 1485 C CA . TYR A 1 4 ? -6.788 -0.650 -2.027 1.00 0.44 4 TYR A CA 4
ATOM 1486 C C . TYR A 1 4 ? -5.807 -1.638 -1.410 1.00 0.41 4 TYR A C 4
ATOM 1487 O O . TYR A 1 4 ? -5.089 -1.319 -0.461 1.00 0.53 4 TYR A O 4
ATOM 1505 N N . GLN A 1 5 ? -5.788 -2.837 -1.960 1.00 0.35 5 GLN A N 4
ATOM 1506 C CA . GLN A 1 5 ? -4.966 -3.912 -1.437 1.00 0.35 5 GLN A CA 4
ATOM 1507 C C . GLN A 1 5 ? -3.504 -3.716 -1.829 1.00 0.33 5 GLN A C 4
ATOM 1508 O O . GLN A 1 5 ? -3.199 -3.308 -2.948 1.00 0.47 5 GLN A O 4
ATOM 1522 N N . CYS A 1 6 ? -2.605 -3.994 -0.896 1.00 0.26 6 CYS A N 4
ATOM 1523 C CA . CYS A 1 6 ? -1.185 -3.921 -1.164 1.00 0.31 6 CYS A CA 4
ATOM 1524 C C . CYS A 1 6 ? -0.752 -5.192 -1.881 1.00 0.35 6 CYS A C 4
ATOM 1525 O O . CYS A 1 6 ? -0.877 -6.286 -1.331 1.00 0.35 6 CYS A O 4
ATOM 1532 N N . ASP A 1 7 ? -0.228 -5.035 -3.089 1.00 0.49 7 ASP A N 4
ATOM 1533 C CA . ASP A 1 7 ? 0.049 -6.161 -3.985 1.00 0.62 7 ASP A CA 4
ATOM 1534 C C . ASP A 1 7 ? 1.111 -7.128 -3.451 1.00 0.58 7 ASP A C 4
ATOM 1535 O O . ASP A 1 7 ? 1.350 -8.176 -4.050 1.00 0.75 7 ASP A O 4
ATOM 1544 N N . TYR A 1 8 ? 1.745 -6.790 -2.334 1.00 0.45 8 TYR A N 4
ATOM 1545 C CA . TYR A 1 8 ? 2.722 -7.685 -1.723 1.00 0.53 8 TYR A CA 4
ATOM 1546 C C . TYR A 1 8 ? 2.142 -8.251 -0.441 1.00 0.55 8 TYR A C 4
ATOM 1547 O O . TYR A 1 8 ? 2.384 -9.397 -0.068 1.00 0.74 8 TYR A O 4
ATOM 1565 N N . CYS A 1 9 ? 1.345 -7.426 0.206 1.00 0.41 9 CYS A N 4
ATOM 1566 C CA . CYS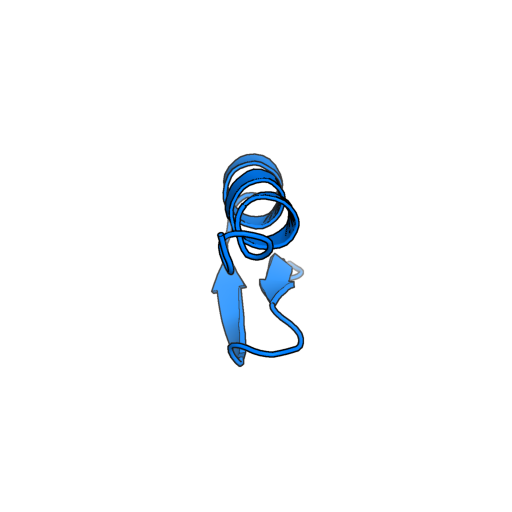 A 1 9 ? 0.860 -7.704 1.539 1.00 0.42 9 CYS A CA 4
ATOM 1567 C C . CYS A 1 9 ? -0.402 -8.555 1.525 1.00 0.39 9 CYS A C 4
ATOM 1568 O O . CYS A 1 9 ? -0.558 -9.468 2.332 1.00 0.49 9 CYS A O 4
ATOM 1575 N N . GLY A 1 10 ? -1.291 -8.260 0.590 1.00 0.33 10 GLY A N 4
ATOM 1576 C CA . GLY A 1 10 ? -2.611 -8.852 0.616 1.00 0.39 10 GLY A CA 4
ATOM 1577 C C . GLY A 1 10 ? -3.523 -8.088 1.556 1.00 0.32 10 GLY A C 4
ATOM 1578 O O . GLY A 1 10 ? -4.703 -8.404 1.698 1.00 0.53 10 GLY A O 4
ATOM 1582 N N . ARG A 1 11 ? -2.955 -7.068 2.188 1.00 0.13 11 ARG A N 4
ATOM 1583 C CA . ARG A 1 11 ? -3.671 -6.223 3.123 1.00 0.18 11 ARG A CA 4
ATOM 1584 C C . ARG A 1 11 ? -4.299 -5.067 2.366 1.00 0.20 11 ARG A C 4
ATOM 1585 O O . ARG A 1 11 ? -3.621 -4.391 1.591 1.00 0.22 11 ARG A O 4
ATOM 1606 N N . SER A 1 12 ? -5.579 -4.850 2.578 1.00 0.28 12 SER A N 4
ATOM 1607 C CA . SER A 1 12 ? -6.299 -3.829 1.842 1.00 0.33 12 SER A CA 4
ATOM 1608 C C . SER A 1 12 ? -6.419 -2.553 2.669 1.00 0.28 12 SER A C 4
ATOM 1609 O O . SER A 1 12 ? -7.011 -2.552 3.750 1.00 0.35 12 SER A O 4
ATOM 1617 N N . PHE A 1 13 ? -5.839 -1.476 2.162 1.00 0.22 13 PHE A N 4
ATOM 1618 C CA . PHE A 1 13 ? -5.894 -0.183 2.825 1.00 0.21 13 PHE A CA 4
ATOM 1619 C C . PHE A 1 13 ? -7.007 0.646 2.206 1.00 0.24 13 PHE A C 4
ATOM 1620 O O . PHE A 1 13 ? -7.092 0.779 0.987 1.00 0.36 13 PHE A O 4
ATOM 1637 N N . SER A 1 14 ? -7.871 1.191 3.042 1.00 0.26 14 SER A N 4
ATOM 1638 C CA . SER A 1 14 ? -9.012 1.950 2.558 1.00 0.31 14 SER A CA 4
ATOM 1639 C C . SER A 1 14 ? -8.605 3.358 2.128 1.00 0.24 14 SER A C 4
ATOM 1640 O O . SER A 1 14 ? -9.454 4.168 1.753 1.00 0.32 14 SER A O 4
ATOM 1648 N N . ASP A 1 15 ? -7.308 3.648 2.165 1.00 0.20 15 ASP A N 4
ATOM 1649 C CA . ASP A 1 15 ? -6.825 4.976 1.799 1.00 0.28 15 ASP A CA 4
ATOM 1650 C C . ASP A 1 15 ? -5.863 4.888 0.623 1.00 0.23 15 ASP A C 4
ATOM 1651 O O . ASP A 1 15 ? -4.771 4.338 0.748 1.00 0.26 15 ASP A O 4
ATOM 1660 N N . PRO A 1 16 ? -6.260 5.443 -0.536 1.00 0.28 16 PRO A N 4
ATOM 1661 C CA . PRO A 1 16 ? -5.476 5.363 -1.777 1.00 0.33 16 PRO A CA 4
ATOM 1662 C C . PRO A 1 16 ? -4.116 6.042 -1.668 1.00 0.30 16 PRO A C 4
ATOM 1663 O O . PRO A 1 16 ? -3.147 5.606 -2.282 1.00 0.36 16 PRO A O 4
ATOM 1674 N N . THR A 1 17 ? -4.048 7.103 -0.882 1.00 0.30 17 THR A N 4
ATOM 1675 C CA . THR A 1 17 ? -2.817 7.861 -0.722 1.00 0.36 17 THR A CA 4
ATOM 1676 C C . THR A 1 17 ? -1.887 7.172 0.266 1.00 0.29 17 THR A C 4
ATOM 1677 O O . THR A 1 17 ? -0.690 7.024 0.016 1.00 0.29 17 THR A O 4
ATOM 1688 N N . SER A 1 18 ? -2.447 6.733 1.379 1.00 0.29 18 SER A N 4
ATOM 1689 C CA . SER A 1 18 ? -1.663 6.081 2.407 1.00 0.30 18 SER A CA 4
ATOM 1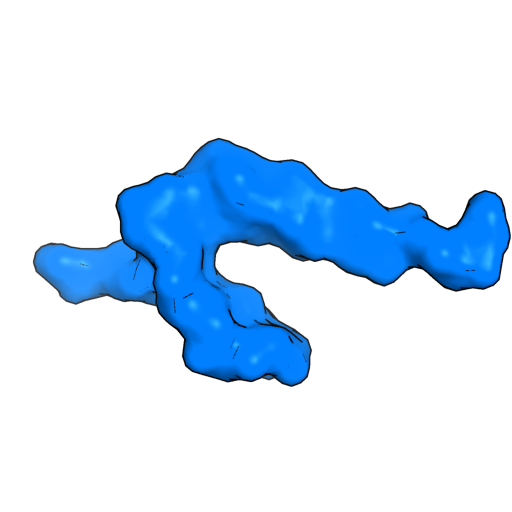690 C C . SER A 1 18 ? -1.197 4.711 1.946 1.00 0.26 18 SER A C 4
ATOM 1691 O O . SER A 1 18 ? -0.070 4.305 2.230 1.00 0.33 18 SER A O 4
ATOM 1699 N N . LYS A 1 19 ? -2.044 4.017 1.210 1.00 0.22 19 LYS A N 4
ATOM 1700 C CA . LYS A 1 19 ? -1.664 2.754 0.615 1.00 0.24 19 LYS A CA 4
ATOM 1701 C C . LYS A 1 19 ? -0.600 2.985 -0.456 1.00 0.22 19 LYS A C 4
ATOM 1702 O O . LYS A 1 19 ? 0.160 2.080 -0.804 1.00 0.27 19 LYS A O 4
ATOM 1721 N N . MET A 1 20 ? -0.503 4.223 -0.921 1.00 0.21 20 MET A N 4
ATOM 1722 C CA . MET A 1 20 ? 0.395 4.542 -2.021 1.00 0.24 20 MET A CA 4
ATOM 1723 C C . MET A 1 20 ? 1.777 4.846 -1.471 1.00 0.19 20 MET A C 4
ATOM 1724 O O . MET A 1 20 ? 2.788 4.376 -1.992 1.00 0.21 20 MET A O 4
ATOM 1738 N N . ARG A 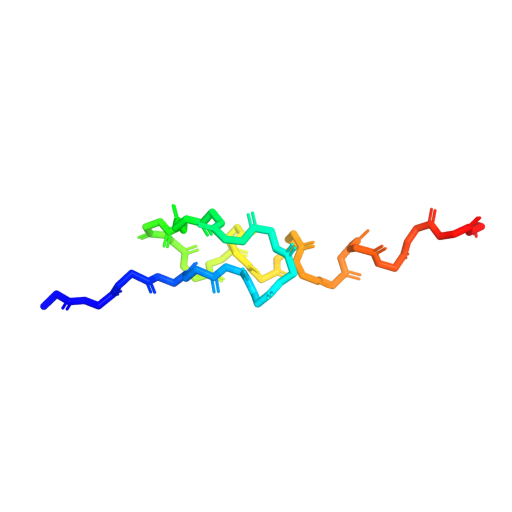1 21 ? 1.808 5.622 -0.397 1.00 0.20 21 ARG A N 4
ATOM 1739 C CA . ARG A 1 21 ? 3.046 5.897 0.317 1.00 0.23 21 ARG A CA 4
ATOM 1740 C C . ARG A 1 21 ? 3.596 4.600 0.892 1.00 0.17 21 ARG A C 4
ATOM 1741 O O . ARG A 1 21 ? 4.802 4.360 0.881 1.00 0.19 21 ARG A O 4
ATOM 1762 N N . HIS A 1 22 ? 2.687 3.761 1.368 1.00 0.17 22 HIS A N 4
ATOM 1763 C CA . HIS A 1 22 ? 3.038 2.457 1.909 1.00 0.18 22 HIS A CA 4
ATOM 1764 C C . HIS A 1 22 ? 3.658 1.568 0.827 1.00 0.17 22 HIS A C 4
ATOM 1765 O O . HIS A 1 22 ? 4.604 0.825 1.091 1.00 0.21 22 HIS A O 4
ATOM 1779 N N . LEU A 1 23 ? 3.130 1.651 -0.391 1.00 0.20 23 LEU A N 4
ATOM 1780 C CA . LEU A 1 23 ? 3.687 0.903 -1.515 1.00 0.26 23 LEU A CA 4
ATOM 1781 C C . LEU A 1 23 ? 5.107 1.375 -1.818 1.00 0.29 23 LEU A C 4
ATOM 1782 O O . LEU A 1 23 ? 5.982 0.577 -2.157 1.00 0.40 23 LEU A O 4
ATOM 1798 N N . GLU A 1 24 ? 5.334 2.675 -1.671 1.00 0.28 24 GLU A N 4
ATOM 1799 C CA . GLU A 1 24 ? 6.664 3.253 -1.842 1.00 0.39 24 GLU A CA 4
ATOM 1800 C C . GLU A 1 24 ? 7.579 2.837 -0.694 1.00 0.37 24 GLU A C 4
ATOM 1801 O O . GLU A 1 24 ? 8.793 2.716 -0.858 1.00 0.45 24 GLU A O 4
ATOM 1813 N N . THR A 1 25 ? 6.979 2.609 0.464 1.00 0.40 25 THR A N 4
ATOM 1814 C CA . THR A 1 25 ? 7.711 2.176 1.645 1.00 0.49 25 THR A CA 4
ATOM 1815 C C . THR A 1 25 ? 8.283 0.766 1.439 1.00 0.46 25 THR A C 4
ATOM 1816 O O . THR A 1 25 ? 9.321 0.415 2.002 1.00 0.67 25 THR A O 4
ATOM 1827 N N . HIS A 1 26 ? 7.618 -0.018 0.587 1.00 0.43 26 HIS A N 4
ATOM 1828 C CA . HIS A 1 26 ? 8.041 -1.391 0.305 1.00 0.55 26 HIS A CA 4
ATOM 1829 C C . HIS A 1 26 ? 9.307 -1.436 -0.551 1.00 0.73 26 HIS A C 4
ATOM 1830 O O . HIS A 1 26 ? 9.795 -2.519 -0.882 1.00 0.98 26 HIS A O 4
ATOM 1844 N N . ASP A 1 27 ? 9.828 -0.272 -0.918 1.00 0.95 27 ASP A N 4
ATOM 1845 C CA . ASP A 1 27 ? 11.081 -0.201 -1.663 1.00 1.42 27 ASP A CA 4
ATOM 1846 C C . ASP A 1 27 ? 12.259 -0.448 -0.724 1.00 1.74 27 ASP A C 4
ATOM 1847 O O . ASP A 1 27 ? 12.710 -1.580 -0.569 1.00 2.40 27 ASP A O 4
ATOM 1856 N N . THR A 1 28 ? 12.729 0.609 -0.075 1.00 2.20 28 THR A N 4
ATOM 1857 C CA . THR A 1 28 ? 13.819 0.509 0.889 1.00 3.03 28 THR A CA 4
ATOM 1858 C C . THR A 1 28 ? 13.631 1.534 1.998 1.00 3.69 28 THR A C 4
ATOM 1859 O O . THR A 1 28 ? 14.584 1.920 2.673 1.00 4.41 28 THR A O 4
ATOM 1870 N N . ASP A 1 29 ? 12.394 1.971 2.187 1.00 3.99 29 ASP A N 4
ATOM 1871 C CA . ASP A 1 29 ? 12.115 3.065 3.110 1.00 5.06 29 ASP A CA 4
ATOM 1872 C C . ASP A 1 29 ? 11.263 2.586 4.276 1.00 5.80 29 ASP A C 4
ATOM 1873 O O . ASP A 1 29 ? 10.669 3.383 5.000 1.00 6.77 29 ASP A O 4
ATOM 1882 N N . LYS A 1 30 ? 11.209 1.276 4.459 1.00 5.65 30 LYS A N 4
ATOM 1883 C CA . LYS A 1 30 ? 10.450 0.691 5.550 1.00 6.65 30 LYS A CA 4
ATOM 1884 C C . LYS A 1 30 ? 11.225 0.827 6.854 1.00 6.77 30 LYS A C 4
ATOM 1885 O O . LYS A 1 30 ? 10.988 1.797 7.597 1.00 7.10 30 LYS A O 4
ATOM 1905 N N . MET A 1 1 ? -14.167 3.211 3.473 1.00 3.78 1 MET A N 5
ATOM 1906 C CA . MET A 1 1 ? -14.848 2.954 2.185 1.00 3.25 1 MET A CA 5
ATOM 1907 C C . MET A 1 1 ? -13.825 2.768 1.073 1.00 2.73 1 MET A C 5
ATOM 1908 O O . MET A 1 1 ? -12.690 3.233 1.191 1.00 3.14 1 MET A O 5
ATOM 1924 N N . LYS A 1 2 ? -14.243 2.091 0.002 1.00 2.21 2 LYS A N 5
ATOM 1925 C CA . LYS A 1 2 ? -13.401 1.874 -1.185 1.00 1.86 2 LYS A CA 5
ATOM 1926 C C . LYS A 1 2 ? -12.121 1.126 -0.810 1.00 1.38 2 LYS A C 5
ATOM 1927 O O . LYS A 1 2 ? -11.077 1.736 -0.576 1.00 1.35 2 LYS A O 5
ATOM 1946 N N . PRO A 1 3 ? -12.182 -0.209 -0.750 1.00 1.16 3 PRO A N 5
ATOM 1947 C CA . PRO A 1 3 ? -11.080 -1.039 -0.299 1.00 0.81 3 PRO A CA 5
ATOM 1948 C C . PRO A 1 3 ? -10.109 -1.395 -1.420 1.00 0.60 3 PRO A C 5
ATOM 1949 O O . PRO A 1 3 ? -10.499 -1.849 -2.496 1.00 0.79 3 PRO A O 5
ATOM 1960 N N . TYR A 1 4 ? -8.846 -1.177 -1.144 1.00 0.41 4 TYR A N 5
ATOM 1961 C CA . TYR A 1 4 ? -7.764 -1.546 -2.049 1.00 0.44 4 TYR A CA 5
ATOM 1962 C C . TYR A 1 4 ? -6.755 -2.387 -1.279 1.00 0.41 4 TYR A C 5
ATOM 1963 O O . TYR A 1 4 ? -6.744 -2.353 -0.058 1.00 0.53 4 TYR A O 5
ATOM 1981 N N . GLN A 1 5 ? -5.912 -3.131 -1.976 1.00 0.35 5 GLN A N 5
ATOM 1982 C CA . GLN A 1 5 ? -4.948 -4.004 -1.305 1.00 0.35 5 GLN A CA 5
ATOM 1983 C C . GLN A 1 5 ? -3.515 -3.570 -1.599 1.00 0.33 5 GLN A C 5
ATOM 1984 O O . GLN A 1 5 ? -3.267 -2.819 -2.541 1.00 0.47 5 GLN A O 5
ATOM 1998 N N . CYS A 1 6 ? -2.578 -4.014 -0.768 1.00 0.26 6 CYS A N 5
ATOM 1999 C CA . CYS A 1 6 ? -1.171 -3.809 -1.042 1.00 0.31 6 CYS A CA 5
ATOM 2000 C C . CYS A 1 6 ? -0.691 -4.977 -1.886 1.00 0.35 6 CYS A C 5
ATOM 2001 O O . CYS A 1 6 ? -0.794 -6.122 -1.457 1.00 0.35 6 CYS A O 5
ATOM 2008 N N . ASP A 1 7 ? -0.175 -4.700 -3.075 1.00 0.49 7 ASP A N 5
ATOM 2009 C CA . ASP A 1 7 ? 0.144 -5.759 -4.038 1.00 0.62 7 ASP A CA 5
ATOM 2010 C C . ASP A 1 7 ? 1.264 -6.694 -3.574 1.00 0.58 7 ASP A C 5
ATOM 2011 O O . ASP A 1 7 ? 1.598 -7.649 -4.269 1.00 0.75 7 ASP A O 5
ATOM 2020 N N . TYR A 1 8 ? 1.836 -6.441 -2.406 1.00 0.45 8 TYR A N 5
ATOM 2021 C CA . TYR A 1 8 ? 2.830 -7.350 -1.849 1.00 0.53 8 TYR A CA 5
ATOM 2022 C C . TYR A 1 8 ? 2.234 -8.080 -0.666 1.00 0.55 8 TYR A C 5
ATOM 2023 O O . TYR A 1 8 ? 2.653 -9.181 -0.313 1.00 0.74 8 TYR A O 5
ATOM 2041 N N . CYS A 1 9 ? 1.233 -7.459 -0.075 1.00 0.41 9 CYS A N 5
ATOM 2042 C CA . CYS A 1 9 ? 0.747 -7.859 1.225 1.00 0.42 9 CYS A CA 5
ATOM 2043 C C . CYS A 1 9 ? -0.637 -8.498 1.175 1.00 0.39 9 CYS A C 5
ATOM 2044 O O . CYS A 1 9 ? -0.942 -9.403 1.950 1.00 0.49 9 CYS A O 5
ATOM 2051 N N . GLY A 1 10 ? -1.478 -8.010 0.274 1.00 0.33 10 GLY A N 5
ATOM 2052 C CA . GLY A 1 10 ? -2.847 -8.478 0.204 1.00 0.39 10 GLY A CA 5
ATOM 2053 C C . GLY A 1 10 ? -3.749 -7.759 1.188 1.00 0.32 10 GLY A C 5
ATOM 2054 O O . GLY A 1 10 ? -4.971 -7.873 1.112 1.00 0.53 10 GLY A O 5
ATOM 2058 N N . ARG A 1 11 ? -3.144 -7.007 2.108 1.00 0.13 11 ARG A N 5
ATOM 2059 C CA . ARG A 1 11 ? -3.897 -6.289 3.126 1.00 0.18 11 ARG A CA 5
ATOM 2060 C C . ARG A 1 11 ? -4.671 -5.139 2.499 1.00 0.20 11 ARG A C 5
ATOM 2061 O O . ARG A 1 11 ? -4.167 -4.463 1.598 1.00 0.22 11 ARG A O 5
ATOM 2082 N N . SER A 1 12 ? -5.879 -4.914 2.986 1.00 0.28 12 SER A N 5
ATOM 2083 C CA . SER A 1 12 ? -6.744 -3.891 2.430 1.00 0.33 12 SER A CA 5
ATOM 2084 C C . SER A 1 12 ? -6.542 -2.541 3.118 1.00 0.28 12 SER A C 5
ATOM 2085 O O . SER A 1 12 ? -6.823 -2.384 4.307 1.00 0.35 12 SER A O 5
ATOM 2093 N N . PHE A 1 13 ? -6.026 -1.578 2.368 1.00 0.22 13 PHE A N 5
ATOM 2094 C CA . PHE A 1 13 ? -5.963 -0.200 2.814 1.00 0.21 13 PHE A CA 5
ATOM 2095 C C . PHE A 1 13 ? -7.094 0.563 2.149 1.00 0.24 13 PHE A C 5
ATOM 2096 O O . PHE A 1 13 ? -7.165 0.633 0.920 1.00 0.36 13 PHE A O 5
ATOM 2113 N N . SER A 1 14 ? -7.984 1.118 2.949 1.00 0.26 14 SER A N 5
ATOM 2114 C CA . SER A 1 14 ? -9.108 1.869 2.419 1.00 0.31 14 SER A CA 5
ATOM 2115 C C . SER A 1 14 ? -8.717 3.325 2.197 1.00 0.24 14 SER A C 5
ATOM 2116 O O . SER A 1 14 ? -9.566 4.216 2.143 1.00 0.32 14 SER A O 5
ATOM 2124 N N . ASP A 1 15 ? -7.418 3.548 2.080 1.00 0.20 15 ASP A N 5
ATOM 2125 C CA . ASP A 1 15 ? -6.868 4.874 1.861 1.00 0.28 15 ASP A CA 5
ATOM 2126 C C . ASP A 1 15 ? -5.758 4.813 0.811 1.00 0.23 15 ASP A C 5
ATOM 2127 O O . ASP A 1 15 ? -4.609 4.494 1.113 1.00 0.26 15 ASP A O 5
ATOM 2136 N N . PRO A 1 16 ? -6.107 5.122 -0.450 1.00 0.28 16 PRO A N 5
ATOM 2137 C CA . PRO A 1 16 ? -5.208 4.970 -1.606 1.00 0.33 16 PRO A CA 5
ATOM 2138 C C . PRO A 1 16 ? -3.893 5.738 -1.472 1.00 0.30 16 PRO A C 5
ATOM 2139 O O . PRO A 1 16 ? -2.834 5.208 -1.786 1.00 0.36 16 PRO A O 5
ATOM 2150 N N . THR A 1 17 ? -3.968 6.976 -0.999 1.00 0.30 17 THR A N 5
ATOM 2151 C CA . THR A 1 17 ? -2.789 7.831 -0.887 1.00 0.36 17 THR A CA 5
ATOM 2152 C C . THR A 1 17 ? -1.754 7.243 0.072 1.00 0.29 17 THR A C 5
ATOM 2153 O O . THR A 1 17 ? -0.557 7.223 -0.214 1.00 0.29 17 THR A O 5
ATOM 2164 N N . SER A 1 18 ? -2.217 6.762 1.205 1.00 0.29 18 SER A N 5
ATOM 2165 C CA . SER A 1 18 ? -1.325 6.197 2.198 1.00 0.30 18 SER A CA 5
ATOM 2166 C C . SER A 1 18 ? -0.933 4.770 1.841 1.00 0.26 18 SER A C 5
ATOM 2167 O O . SER A 1 18 ? 0.159 4.323 2.181 1.00 0.33 18 SER A O 5
ATOM 2175 N N . LYS A 1 19 ? -1.814 4.069 1.136 1.00 0.22 19 LYS A N 5
ATOM 2176 C CA . LYS A 1 19 ? -1.457 2.792 0.530 1.00 0.24 19 LYS A CA 5
ATOM 2177 C C . LYS A 1 19 ? -0.406 3.022 -0.560 1.00 0.22 19 LYS A C 5
ATOM 2178 O O . LYS A 1 19 ? 0.359 2.122 -0.913 1.00 0.27 19 LYS A O 5
ATOM 2197 N N . MET A 1 20 ? -0.331 4.260 -1.038 1.00 0.21 20 MET A N 5
ATOM 2198 C CA . MET A 1 20 ? 0.584 4.614 -2.114 1.00 0.24 20 MET A CA 5
ATOM 2199 C C . MET A 1 20 ? 1.962 4.865 -1.531 1.00 0.19 20 MET A C 5
ATOM 2200 O O . MET A 1 20 ? 2.957 4.304 -1.991 1.00 0.21 20 MET A O 5
ATOM 2214 N N . ARG A 1 21 ? 2.007 5.694 -0.498 1.00 0.20 21 ARG A N 5
ATOM 2215 C CA . ARG A 1 21 ? 3.244 5.950 0.223 1.00 0.23 21 ARG A CA 5
ATOM 2216 C C . ARG A 1 21 ? 3.723 4.677 0.908 1.00 0.17 21 ARG A C 5
ATOM 2217 O O . ARG A 1 21 ? 4.919 4.469 1.088 1.00 0.19 21 ARG A O 5
ATOM 2238 N N . HIS A 1 22 ? 2.772 3.825 1.271 1.00 0.17 22 HIS A N 5
ATOM 2239 C CA . HIS A 1 22 ? 3.077 2.520 1.842 1.00 0.18 22 HIS A CA 5
ATOM 2240 C C . HIS A 1 22 ? 3.807 1.647 0.817 1.00 0.17 22 HIS A C 5
ATOM 2241 O O . HIS A 1 22 ? 4.748 0.928 1.155 1.00 0.21 22 HIS A O 5
ATOM 2255 N N . LEU A 1 23 ? 3.367 1.714 -0.434 1.00 0.20 23 LEU A N 5
ATOM 2256 C CA . LEU A 1 23 ? 4.016 0.980 -1.515 1.00 0.26 23 LEU A CA 5
ATOM 2257 C C . LEU A 1 23 ? 5.404 1.550 -1.791 1.00 0.29 23 LEU A C 5
ATOM 2258 O O . LEU A 1 23 ? 6.320 0.827 -2.189 1.00 0.40 23 LEU A O 5
ATOM 2274 N N . GLU A 1 24 ? 5.553 2.849 -1.577 1.00 0.28 24 GLU A N 5
ATOM 2275 C CA . GLU A 1 24 ? 6.846 3.505 -1.727 1.00 0.39 24 GLU A CA 5
ATOM 2276 C C . GLU A 1 24 ? 7.841 2.998 -0.685 1.00 0.37 24 GLU A C 5
ATOM 2277 O O . GLU A 1 24 ? 8.953 2.585 -1.020 1.00 0.45 24 GLU A O 5
ATOM 2289 N N . THR A 1 25 ? 7.425 3.006 0.576 1.00 0.40 25 THR A N 5
ATOM 2290 C CA . THR A 1 25 ? 8.314 2.659 1.674 1.00 0.49 25 THR A CA 5
ATOM 2291 C C . THR A 1 25 ? 8.543 1.152 1.789 1.00 0.46 25 THR A C 5
ATOM 2292 O O . THR A 1 25 ? 9.350 0.708 2.605 1.00 0.67 25 THR A O 5
ATOM 2303 N N . HIS A 1 26 ? 7.840 0.366 0.976 1.00 0.43 26 HIS A N 5
ATOM 2304 C CA . HIS A 1 26 ? 8.102 -1.069 0.914 1.00 0.55 26 HIS A CA 5
ATOM 2305 C C . HIS A 1 26 ? 9.468 -1.320 0.284 1.00 0.73 26 HIS A C 5
ATOM 2306 O O . HIS A 1 26 ? 10.108 -2.339 0.547 1.00 0.98 26 HIS A O 5
ATOM 2320 N N . ASP A 1 27 ? 9.914 -0.377 -0.540 1.00 0.95 27 ASP A N 5
ATOM 2321 C CA . ASP A 1 27 ? 11.234 -0.457 -1.152 1.00 1.42 27 ASP A CA 5
ATOM 2322 C C . ASP A 1 27 ? 12.284 0.139 -0.222 1.00 1.74 27 ASP A C 5
ATOM 2323 O O . ASP A 1 27 ? 13.058 -0.590 0.402 1.00 2.40 27 ASP A O 5
ATOM 2332 N N . THR A 1 28 ? 12.295 1.464 -0.128 1.00 2.20 28 THR A N 5
ATOM 2333 C CA . THR A 1 28 ? 13.247 2.181 0.712 1.00 3.03 28 THR A CA 5
ATOM 2334 C C . THR A 1 28 ? 12.670 3.549 1.075 1.00 3.69 28 THR A C 5
ATOM 2335 O O . THR A 1 28 ? 11.880 4.110 0.316 1.00 4.41 28 THR A O 5
ATOM 2346 N N . ASP A 1 29 ? 13.049 4.076 2.236 1.00 3.99 29 ASP A N 5
ATOM 2347 C CA . ASP A 1 29 ? 12.601 5.402 2.657 1.00 5.06 29 ASP A CA 5
ATOM 2348 C C . ASP A 1 29 ? 13.426 6.467 1.943 1.00 5.80 29 ASP A C 5
ATOM 2349 O O . ASP A 1 29 ? 12.907 7.509 1.541 1.00 6.77 29 ASP A O 5
ATOM 2358 N N . LYS A 1 30 ? 14.722 6.190 1.804 1.00 5.65 30 LYS A N 5
ATOM 2359 C CA . LYS A 1 30 ? 15.616 6.971 0.954 1.00 6.65 30 LYS A CA 5
ATOM 2360 C C . LYS A 1 30 ? 16.917 6.205 0.726 1.00 6.77 30 LYS A C 5
ATOM 2361 O O . LYS A 1 30 ? 17.717 6.081 1.679 1.00 7.10 30 LYS A O 5
ATOM 2381 N N . MET A 1 1 ? -15.891 2.271 1.236 1.00 3.78 1 MET A N 6
ATOM 2382 C CA . MET A 1 1 ? -16.299 0.907 1.645 1.00 3.25 1 MET A CA 6
ATOM 2383 C C . MET A 1 1 ? -15.323 -0.129 1.099 1.00 2.73 1 MET A C 6
ATOM 2384 O O . MET A 1 1 ? -14.782 -0.941 1.851 1.00 3.14 1 MET A O 6
ATOM 2400 N N . LYS A 1 2 ? -15.110 -0.106 -0.211 1.00 2.21 2 LYS A N 6
ATOM 2401 C CA . LYS A 1 2 ? -14.196 -1.035 -0.859 1.00 1.86 2 LYS A CA 6
ATOM 2402 C C . LYS A 1 2 ? -12.760 -0.519 -0.773 1.00 1.38 2 LYS A C 6
ATOM 2403 O O . LYS A 1 2 ? -12.425 0.518 -1.350 1.00 1.35 2 LYS A O 6
ATOM 2422 N N . PRO A 1 3 ? -11.897 -1.232 -0.035 1.00 1.16 3 PRO A N 6
ATOM 2423 C CA . PRO A 1 3 ? -10.503 -0.853 0.168 1.00 0.81 3 PRO A CA 6
ATOM 2424 C C . PRO A 1 3 ? -9.609 -1.295 -0.987 1.00 0.60 3 PRO A C 6
ATOM 2425 O O . PRO A 1 3 ? -10.072 -1.906 -1.951 1.00 0.79 3 PRO A O 6
ATOM 2436 N N . TYR A 1 4 ? -8.325 -0.987 -0.881 1.00 0.41 4 TYR A N 6
ATOM 2437 C CA . TYR A 1 4 ? -7.373 -1.319 -1.929 1.00 0.44 4 TYR A CA 6
ATOM 2438 C C . TYR A 1 4 ? -6.217 -2.139 -1.360 1.00 0.41 4 TYR A C 6
ATOM 2439 O O . TYR A 1 4 ? -5.636 -1.794 -0.332 1.00 0.53 4 TYR A O 6
ATOM 2457 N N . GLN A 1 5 ? -5.897 -3.222 -2.040 1.00 0.35 5 GLN A N 6
ATOM 2458 C CA . GLN A 1 5 ? -4.933 -4.206 -1.552 1.00 0.35 5 GLN A CA 6
ATOM 2459 C C . GLN A 1 5 ? -3.487 -3.788 -1.849 1.00 0.33 5 GLN A C 6
ATOM 2460 O O . GLN A 1 5 ? -3.204 -3.249 -2.918 1.00 0.47 5 GLN A O 6
ATOM 2474 N N . CYS A 1 6 ? -2.568 -4.039 -0.907 1.00 0.26 6 CYS A N 6
ATOM 2475 C CA . CYS A 1 6 ? -1.164 -3.747 -1.131 1.00 0.31 6 CYS A CA 6
ATOM 2476 C C . CYS A 1 6 ? -0.585 -4.835 -2.015 1.00 0.35 6 CYS A C 6
ATOM 2477 O O . CYS A 1 6 ? -0.793 -6.020 -1.751 1.00 0.35 6 CYS A O 6
ATOM 2484 N N . ASP A 1 7 ? 0.158 -4.424 -3.036 1.00 0.49 7 ASP A N 6
ATOM 2485 C CA . ASP A 1 7 ? 0.589 -5.314 -4.114 1.00 0.62 7 ASP A CA 6
ATOM 2486 C C . ASP A 1 7 ? 1.349 -6.540 -3.608 1.00 0.58 7 ASP A C 6
ATOM 2487 O O . ASP A 1 7 ? 1.323 -7.587 -4.247 1.00 0.75 7 ASP A O 6
ATOM 2496 N N . TYR A 1 8 ? 2.013 -6.429 -2.463 1.00 0.45 8 TYR A N 6
ATOM 2497 C CA . TYR A 1 8 ? 2.843 -7.530 -1.985 1.00 0.53 8 TYR A CA 6
ATOM 2498 C C . TYR A 1 8 ? 2.238 -8.160 -0.743 1.00 0.55 8 TYR A C 6
ATOM 2499 O O . TYR A 1 8 ? 2.694 -9.204 -0.280 1.00 0.74 8 TYR A O 6
ATOM 2517 N N . CYS A 1 9 ? 1.215 -7.520 -0.203 1.00 0.41 9 CYS A N 6
ATOM 2518 C CA . CYS A 1 9 ? 0.765 -7.838 1.138 1.00 0.42 9 CYS A CA 6
ATOM 2519 C C . CYS A 1 9 ? -0.598 -8.510 1.188 1.00 0.39 9 CYS A C 6
ATOM 2520 O O . CYS A 1 9 ? -0.831 -9.394 2.010 1.00 0.49 9 CYS A O 6
ATOM 2527 N N . GLY A 1 10 ? -1.506 -8.085 0.329 1.00 0.33 10 GLY A N 6
ATOM 2528 C CA . GLY A 1 10 ? -2.858 -8.589 0.400 1.00 0.39 10 GLY A CA 6
ATOM 2529 C C . GLY A 1 10 ? -3.718 -7.770 1.345 1.00 0.32 10 GLY A C 6
ATOM 2530 O O . GLY A 1 10 ? -4.946 -7.793 1.255 1.00 0.53 10 GLY A O 6
ATOM 2534 N N . ARG A 1 11 ? -3.067 -7.034 2.244 1.00 0.13 11 ARG A N 6
ATOM 2535 C CA . ARG A 1 11 ? -3.756 -6.189 3.202 1.00 0.18 11 ARG A CA 6
ATOM 2536 C C . ARG A 1 11 ? -4.504 -5.077 2.486 1.00 0.20 11 ARG A C 6
ATOM 2537 O O . ARG A 1 11 ? -3.981 -4.462 1.553 1.00 0.22 11 ARG A O 6
ATOM 2558 N N . SER A 1 12 ? -5.723 -4.827 2.933 1.00 0.28 12 SER A N 6
ATOM 2559 C CA . SER A 1 12 ? -6.591 -3.849 2.303 1.00 0.33 12 SER A CA 6
ATOM 2560 C C . SER A 1 12 ? -6.496 -2.495 3.002 1.00 0.28 12 SER A C 6
ATOM 2561 O O . SER A 1 12 ? -6.910 -2.348 4.151 1.00 0.35 12 SER A O 6
ATOM 2569 N N . PHE A 1 13 ? -5.940 -1.513 2.309 1.00 0.22 13 PHE A N 6
ATOM 2570 C CA . PHE A 1 13 ? -5.896 -0.153 2.811 1.00 0.21 13 PHE A CA 6
ATOM 2571 C C . PHE A 1 13 ? -7.048 0.626 2.209 1.00 0.24 13 PHE A C 6
ATOM 2572 O O . PHE A 1 13 ? -7.180 0.710 0.988 1.00 0.36 13 PHE A O 6
ATOM 2589 N N . SER A 1 14 ? -7.885 1.186 3.061 1.00 0.26 14 SER A N 6
ATOM 2590 C CA . SER A 1 14 ? -9.067 1.896 2.604 1.00 0.31 14 SER A CA 6
ATOM 2591 C C . SER A 1 14 ? -8.717 3.320 2.186 1.00 0.24 14 SER A C 6
ATOM 2592 O O . SER A 1 14 ? -9.596 4.144 1.937 1.00 0.32 14 SER A O 6
ATOM 2600 N N . ASP A 1 15 ? -7.424 3.596 2.095 1.00 0.20 15 ASP A N 6
ATOM 2601 C CA . ASP A 1 15 ? -6.953 4.906 1.675 1.00 0.28 15 ASP A CA 6
ATOM 2602 C C . ASP A 1 15 ? -5.860 4.750 0.630 1.00 0.23 15 ASP A C 6
ATOM 2603 O O . ASP A 1 15 ? -4.744 4.329 0.941 1.00 0.26 15 ASP A O 6
ATOM 2612 N N . PRO A 1 16 ? -6.172 5.082 -0.629 1.00 0.28 16 PRO A N 6
ATOM 2613 C CA . PRO A 1 16 ? -5.255 4.883 -1.760 1.00 0.33 16 PRO A CA 6
ATOM 2614 C C . PRO A 1 16 ? -3.993 5.738 -1.666 1.00 0.30 16 PRO A C 6
ATOM 2615 O O . PRO A 1 16 ? -2.946 5.370 -2.196 1.00 0.36 16 PRO A O 6
ATOM 2626 N N . THR A 1 17 ? -4.095 6.868 -0.976 1.00 0.30 17 THR A N 6
ATOM 2627 C CA . THR A 1 17 ? -2.991 7.810 -0.874 1.00 0.36 17 THR A CA 6
ATOM 2628 C C . THR A 1 17 ? -1.936 7.321 0.117 1.00 0.29 17 THR A C 6
ATOM 2629 O O . THR A 1 17 ? -0.739 7.347 -0.171 1.00 0.29 17 THR A O 6
ATOM 2640 N N . SER A 1 18 ? -2.375 6.861 1.276 1.00 0.29 18 SER A N 6
ATOM 2641 C CA . SER A 1 18 ? -1.447 6.365 2.276 1.00 0.30 18 SER A CA 6
ATOM 2642 C C . SER A 1 18 ? -0.962 4.972 1.922 1.00 0.26 18 SER A C 6
ATOM 2643 O O . SER A 1 18 ? 0.172 4.611 2.224 1.00 0.33 18 SER A O 6
ATOM 2651 N N . LYS A 1 19 ? -1.810 4.197 1.256 1.00 0.22 19 LYS A N 6
ATOM 2652 C CA . LYS A 1 19 ? -1.399 2.928 0.709 1.00 0.24 19 LYS A CA 6
ATOM 2653 C C . LYS A 1 19 ? -0.377 3.155 -0.403 1.00 0.22 19 LYS A C 6
ATOM 2654 O O . LYS A 1 19 ? 0.404 2.265 -0.744 1.00 0.27 19 LYS A O 6
ATOM 2673 N N . MET A 1 20 ? -0.351 4.373 -0.928 1.00 0.21 20 MET A N 6
ATOM 2674 C CA . MET A 1 20 ? 0.546 4.702 -2.021 1.00 0.24 20 MET A CA 6
ATOM 2675 C C . MET A 1 20 ? 1.943 4.923 -1.474 1.00 0.19 20 MET A C 6
ATOM 2676 O O . MET A 1 20 ? 2.911 4.339 -1.955 1.00 0.21 20 MET A O 6
ATOM 2690 N N . ARG A 1 21 ? 2.032 5.749 -0.442 1.00 0.20 21 ARG A N 6
ATOM 2691 C CA . ARG A 1 21 ? 3.292 5.971 0.249 1.00 0.23 21 ARG A CA 6
ATOM 2692 C C . ARG A 1 21 ? 3.759 4.680 0.903 1.00 0.17 21 ARG A C 6
ATOM 2693 O O . ARG A 1 21 ? 4.956 4.415 0.985 1.00 0.19 21 ARG A O 6
ATOM 2714 N N . HIS A 1 22 ? 2.797 3.880 1.353 1.00 0.17 22 HIS A N 6
ATOM 2715 C CA . HIS A 1 22 ? 3.078 2.566 1.914 1.00 0.18 22 HIS A CA 6
ATOM 2716 C C . HIS A 1 22 ? 3.728 1.665 0.864 1.00 0.17 22 HIS A C 6
ATOM 2717 O O . HIS A 1 22 ? 4.699 0.965 1.150 1.00 0.21 22 HIS A O 6
ATOM 2731 N N . LEU A 1 23 ? 3.191 1.701 -0.351 1.00 0.20 23 LEU A N 6
ATOM 2732 C CA . LEU A 1 23 ? 3.739 0.928 -1.460 1.00 0.26 23 LEU A CA 6
ATOM 2733 C C . LEU A 1 23 ? 5.184 1.348 -1.718 1.00 0.29 23 LEU A C 6
ATOM 2734 O O . LEU A 1 23 ? 6.058 0.513 -1.955 1.00 0.40 23 LEU A O 6
ATOM 2750 N N . GLU A 1 24 ? 5.421 2.652 -1.643 1.00 0.28 24 GLU A N 6
ATOM 2751 C CA . GLU A 1 24 ? 6.758 3.213 -1.803 1.00 0.39 24 GLU A CA 6
ATOM 2752 C C . GLU A 1 24 ? 7.668 2.798 -0.649 1.00 0.37 24 GLU A C 6
ATOM 2753 O O . GLU A 1 24 ? 8.863 2.570 -0.837 1.00 0.45 24 GLU A O 6
ATOM 2765 N N . THR A 1 25 ? 7.091 2.690 0.543 1.00 0.40 25 THR A N 6
ATOM 2766 C CA . THR A 1 25 ? 7.844 2.333 1.741 1.00 0.49 25 THR A CA 6
ATOM 2767 C C . THR A 1 25 ? 8.356 0.893 1.659 1.00 0.46 25 THR A C 6
ATOM 2768 O O . THR A 1 25 ? 9.370 0.544 2.266 1.00 0.67 25 THR A O 6
ATOM 2779 N N . HIS A 1 26 ? 7.668 0.062 0.890 1.00 0.43 26 HIS A N 6
ATOM 2780 C CA . HIS A 1 26 ? 8.108 -1.311 0.679 1.00 0.55 26 HIS A CA 6
ATOM 2781 C C . HIS A 1 26 ? 9.380 -1.339 -0.160 1.00 0.73 26 HIS A C 6
ATOM 2782 O O . HIS A 1 26 ? 10.182 -2.267 -0.067 1.00 0.98 26 HIS A O 6
ATOM 2796 N N . ASP A 1 27 ? 9.575 -0.300 -0.959 1.00 0.95 27 ASP A N 6
ATOM 2797 C CA . ASP A 1 27 ? 10.771 -0.191 -1.782 1.00 1.42 27 ASP A CA 6
ATOM 2798 C C . ASP A 1 27 ? 11.923 0.383 -0.971 1.00 1.74 27 ASP A C 6
ATOM 2799 O O . ASP A 1 27 ? 13.080 0.308 -1.380 1.00 2.40 27 ASP A O 6
ATOM 2808 N N . THR A 1 28 ? 11.599 0.943 0.192 1.00 2.20 28 THR A N 6
ATOM 2809 C CA . THR A 1 28 ? 12.602 1.505 1.087 1.00 3.03 28 THR A CA 6
ATOM 2810 C C . THR A 1 28 ? 13.442 0.390 1.710 1.00 3.69 28 THR A C 6
ATOM 2811 O O . THR A 1 28 ? 14.518 0.629 2.256 1.00 4.41 28 THR A O 6
ATOM 2822 N N . ASP A 1 29 ? 12.939 -0.838 1.604 1.00 3.99 29 ASP A N 6
ATOM 2823 C CA . ASP A 1 29 ? 13.653 -2.019 2.076 1.00 5.06 29 ASP A CA 6
ATOM 2824 C C . ASP A 1 29 ? 14.906 -2.253 1.236 1.00 5.80 29 ASP A C 6
ATOM 2825 O O . ASP A 1 29 ? 15.855 -2.898 1.678 1.00 6.77 29 ASP A O 6
ATOM 2834 N N . LYS A 1 30 ? 14.908 -1.713 0.024 1.00 5.65 30 LYS A N 6
ATOM 2835 C CA . LYS A 1 30 ? 16.034 -1.884 -0.879 1.00 6.65 30 LYS A CA 6
ATOM 2836 C C . LYS A 1 30 ? 16.965 -0.684 -0.785 1.00 6.77 30 LYS A C 6
ATOM 2837 O O . LYS A 1 30 ? 16.870 0.215 -1.644 1.00 7.10 30 LYS A O 6
ATOM 2857 N N . MET A 1 1 ? -17.121 2.298 -0.937 1.00 3.78 1 MET A N 7
ATOM 2858 C CA . MET A 1 1 ? -15.838 2.007 -0.258 1.00 3.25 1 MET A CA 7
ATOM 2859 C C . MET A 1 1 ? -15.035 0.981 -1.045 1.00 2.73 1 MET A C 7
ATOM 2860 O O . MET A 1 1 ? -15.293 -0.219 -0.967 1.00 3.14 1 MET A O 7
ATOM 2876 N N . LYS A 1 2 ? -14.068 1.457 -1.809 1.00 2.21 2 LYS A N 7
ATOM 2877 C CA . LYS A 1 2 ? -13.193 0.577 -2.566 1.00 1.86 2 LYS A CA 7
ATOM 2878 C C . LYS A 1 2 ? -11.871 0.412 -1.825 1.00 1.38 2 LYS A C 7
ATOM 2879 O O . LYS A 1 2 ? -11.194 1.395 -1.525 1.00 1.35 2 LYS A O 7
ATOM 2898 N N . PRO A 1 3 ? -11.501 -0.827 -1.482 1.00 1.16 3 PRO A N 7
ATOM 2899 C CA . PRO A 1 3 ? -10.262 -1.119 -0.791 1.00 0.81 3 PRO A CA 7
ATOM 2900 C C . PRO A 1 3 ? -9.105 -1.291 -1.758 1.00 0.60 3 PRO A C 7
ATOM 2901 O O . PRO A 1 3 ? -9.183 -2.042 -2.729 1.00 0.79 3 PRO A O 7
ATOM 2912 N N . TYR A 1 4 ? -8.041 -0.588 -1.473 1.00 0.41 4 TYR A N 7
ATOM 2913 C CA . TYR A 1 4 ? -6.842 -0.631 -2.287 1.00 0.44 4 TYR A CA 7
ATOM 2914 C C . TYR A 1 4 ? -5.830 -1.558 -1.643 1.00 0.41 4 TYR A C 7
ATOM 2915 O O . TYR A 1 4 ? -5.224 -1.229 -0.623 1.00 0.53 4 TYR A O 7
ATOM 2933 N N . GLN A 1 5 ? -5.681 -2.731 -2.225 1.00 0.35 5 GLN A N 7
ATOM 2934 C CA . GLN A 1 5 ? -4.854 -3.770 -1.644 1.00 0.35 5 GLN A CA 7
ATOM 2935 C C . GLN A 1 5 ? -3.385 -3.581 -1.992 1.00 0.33 5 GLN A C 7
ATOM 2936 O O . GLN A 1 5 ? -3.041 -3.019 -3.030 1.00 0.47 5 GLN A O 7
ATOM 2950 N N . CYS A 1 6 ? -2.527 -4.044 -1.101 1.00 0.26 6 CYS A N 7
ATOM 2951 C CA . CYS A 1 6 ? -1.102 -4.038 -1.333 1.00 0.31 6 CYS A CA 7
ATOM 2952 C C . CYS A 1 6 ? -0.670 -5.422 -1.781 1.00 0.35 6 CYS A C 7
ATOM 2953 O O . CYS A 1 6 ? -0.698 -6.357 -0.989 1.00 0.35 6 CYS A O 7
ATOM 2960 N N . ASP A 1 7 ? -0.262 -5.551 -3.034 1.00 0.49 7 ASP A N 7
ATOM 2961 C CA . ASP A 1 7 ? 0.091 -6.856 -3.599 1.00 0.62 7 ASP A CA 7
ATOM 2962 C C . ASP A 1 7 ? 1.344 -7.460 -2.958 1.00 0.58 7 ASP A C 7
ATOM 2963 O O . ASP A 1 7 ? 1.777 -8.547 -3.339 1.00 0.75 7 ASP A O 7
ATOM 2972 N N . TYR A 1 8 ? 1.934 -6.759 -1.994 1.00 0.45 8 TYR A N 7
ATOM 2973 C CA . TYR A 1 8 ? 3.078 -7.295 -1.261 1.00 0.53 8 TYR A CA 7
ATOM 2974 C C . TYR A 1 8 ? 2.621 -7.722 0.121 1.00 0.55 8 TYR A C 7
ATOM 2975 O O . TYR A 1 8 ? 3.265 -8.526 0.792 1.00 0.74 8 TYR A O 7
ATOM 2993 N N . CYS A 1 9 ? 1.501 -7.153 0.531 1.00 0.41 9 CYS A N 7
ATOM 2994 C CA . CYS A 1 9 ? 0.968 -7.355 1.865 1.00 0.42 9 CYS A CA 7
ATOM 2995 C C . CYS A 1 9 ? -0.213 -8.322 1.864 1.00 0.39 9 CYS A C 7
ATOM 2996 O O . CYS A 1 9 ? -0.381 -9.128 2.782 1.00 0.49 9 CYS A O 7
ATOM 3003 N N . GLY A 1 10 ? -1.030 -8.228 0.825 1.00 0.33 10 GLY A N 7
ATOM 3004 C CA . GLY A 1 10 ? -2.280 -8.950 0.792 1.00 0.39 10 GLY A CA 7
ATOM 3005 C C . GLY A 1 10 ? -3.332 -8.260 1.632 1.00 0.32 10 GLY A C 7
ATOM 3006 O O . GLY A 1 10 ? -4.380 -8.831 1.927 1.00 0.53 10 GLY A O 7
ATOM 3010 N N . ARG A 1 11 ? -3.049 -7.016 2.010 1.00 0.13 11 ARG A N 7
ATOM 3011 C CA . ARG A 1 11 ? -3.920 -6.267 2.894 1.00 0.18 11 ARG A CA 7
ATOM 3012 C C . ARG A 1 11 ? -4.656 -5.182 2.121 1.00 0.20 11 ARG A C 7
ATOM 3013 O O . ARG A 1 11 ? -4.081 -4.552 1.233 1.00 0.22 11 ARG A O 7
ATOM 3034 N N . SER A 1 12 ? -5.916 -4.971 2.464 1.00 0.28 12 SER A N 7
ATOM 3035 C CA . SER A 1 12 ? -6.723 -3.942 1.838 1.00 0.33 12 SER A CA 7
ATOM 3036 C C . SER A 1 12 ? -6.662 -2.646 2.641 1.00 0.28 12 SER A C 7
ATOM 3037 O O . SER A 1 12 ? -7.107 -2.592 3.789 1.00 0.35 12 SER A O 7
ATOM 3045 N N . PHE A 1 13 ? -6.097 -1.609 2.041 1.00 0.22 13 PHE A N 7
ATOM 3046 C CA . PHE A 1 13 ? -6.058 -0.295 2.658 1.00 0.21 13 PHE A CA 7
ATOM 3047 C C . PHE A 1 13 ? -7.228 0.523 2.141 1.00 0.24 13 PHE A C 7
ATOM 3048 O O . PHE A 1 13 ? -7.499 0.540 0.942 1.00 0.36 13 PHE A O 7
ATOM 3065 N N . SER A 1 14 ? -7.931 1.187 3.036 1.00 0.26 14 SER A N 7
ATOM 3066 C CA . SER A 1 14 ? -9.090 1.967 2.641 1.00 0.31 14 SER A CA 7
ATOM 3067 C C . SER A 1 14 ? -8.672 3.397 2.322 1.00 0.24 14 SER A C 7
ATOM 3068 O O . SER A 1 14 ? -9.507 4.262 2.060 1.00 0.32 14 SER A O 7
ATOM 3076 N N . ASP A 1 15 ? -7.369 3.636 2.333 1.00 0.20 15 ASP A N 7
ATOM 3077 C CA . ASP A 1 15 ? -6.840 4.960 2.041 1.00 0.28 15 ASP A CA 7
ATOM 3078 C C . ASP A 1 15 ? -5.852 4.885 0.892 1.00 0.23 15 ASP A C 7
ATOM 3079 O O . ASP A 1 15 ? -4.733 4.401 1.055 1.00 0.26 15 ASP A O 7
ATOM 3088 N N . PRO A 1 16 ? -6.263 5.369 -0.290 1.00 0.28 16 PRO A N 7
ATOM 3089 C CA . PRO A 1 16 ? -5.466 5.274 -1.517 1.00 0.33 16 PRO A CA 7
ATOM 3090 C C . PRO A 1 16 ? -4.113 5.962 -1.397 1.00 0.30 16 PRO A C 7
ATOM 3091 O O . PRO A 1 16 ? -3.098 5.422 -1.825 1.00 0.36 16 PRO A O 7
ATOM 3102 N N . THR A 1 17 ? -4.103 7.145 -0.799 1.00 0.30 17 THR A N 7
ATOM 3103 C CA . THR A 1 17 ? -2.886 7.935 -0.690 1.00 0.36 17 THR A CA 7
ATOM 3104 C C . THR A 1 17 ? -1.890 7.291 0.274 1.00 0.29 17 THR A C 7
ATOM 3105 O O . THR A 1 17 ? -0.694 7.188 -0.021 1.00 0.29 17 THR A O 7
ATOM 3116 N N . SER A 1 18 ? -2.378 6.832 1.416 1.00 0.29 18 SER A N 7
ATOM 3117 C CA . SER A 1 18 ? -1.501 6.238 2.410 1.00 0.30 18 SER A CA 7
ATOM 3118 C C . SER A 1 18 ? -1.070 4.846 1.988 1.00 0.26 18 SER A C 7
ATOM 3119 O O . SER A 1 18 ? 0.052 4.427 2.269 1.00 0.33 18 SER A O 7
ATOM 3127 N N . LYS A 1 19 ? -1.946 4.144 1.286 1.00 0.22 19 LYS A N 7
ATOM 3128 C CA . LYS A 1 19 ? -1.595 2.862 0.711 1.00 0.24 19 LYS A CA 7
ATOM 3129 C C . LYS A 1 19 ? -0.555 3.066 -0.386 1.00 0.22 19 LYS A C 7
ATOM 3130 O O . LYS A 1 19 ? 0.211 2.158 -0.713 1.00 0.27 19 LYS A O 7
ATOM 3149 N N . MET A 1 20 ? -0.486 4.285 -0.897 1.00 0.21 20 MET A N 7
ATOM 3150 C CA . MET A 1 20 ? 0.393 4.587 -2.018 1.00 0.24 20 MET A CA 7
ATOM 3151 C C . MET A 1 20 ? 1.801 4.797 -1.493 1.00 0.19 20 MET A C 7
ATOM 3152 O O . MET A 1 20 ? 2.751 4.146 -1.930 1.00 0.21 20 MET A O 7
ATOM 3166 N N . ARG A 1 21 ? 1.918 5.698 -0.529 1.00 0.20 21 ARG A N 7
ATOM 3167 C CA . ARG A 1 21 ? 3.182 5.937 0.155 1.00 0.23 21 ARG A CA 7
ATOM 3168 C C . ARG A 1 21 ? 3.678 4.648 0.801 1.00 0.17 21 ARG A C 7
ATOM 3169 O O . ARG A 1 21 ? 4.875 4.372 0.827 1.00 0.19 21 ARG A O 7
ATOM 3190 N N . HIS A 1 22 ? 2.739 3.857 1.301 1.00 0.17 22 HIS A N 7
ATOM 3191 C CA . HIS A 1 22 ? 3.049 2.563 1.893 1.00 0.18 22 HIS A CA 7
ATOM 3192 C C . HIS A 1 22 ? 3.665 1.620 0.859 1.00 0.17 22 HIS A C 7
ATOM 3193 O O . HIS A 1 22 ? 4.635 0.921 1.151 1.00 0.21 22 HIS A O 7
ATOM 3207 N N . LEU A 1 23 ? 3.100 1.598 -0.346 1.00 0.20 23 LEU A N 7
ATOM 3208 C CA . LEU A 1 23 ? 3.640 0.774 -1.423 1.00 0.26 23 LEU A CA 7
ATOM 3209 C C . LEU A 1 23 ? 5.055 1.217 -1.766 1.00 0.29 23 LEU A C 7
ATOM 3210 O O . LEU A 1 23 ? 5.936 0.391 -2.003 1.00 0.40 23 LEU A O 7
ATOM 3226 N N . GLU A 1 24 ? 5.268 2.525 -1.761 1.00 0.28 24 GLU A N 7
ATOM 3227 C CA . GLU A 1 24 ? 6.579 3.092 -2.014 1.00 0.39 24 GLU A CA 7
ATOM 3228 C C . GLU A 1 24 ? 7.557 2.701 -0.903 1.00 0.37 24 GLU A C 7
ATOM 3229 O O . GLU A 1 24 ? 8.764 2.599 -1.125 1.00 0.45 24 GLU A O 7
ATOM 3241 N N . THR A 1 25 ? 7.019 2.475 0.291 1.00 0.40 25 THR A N 7
ATOM 3242 C CA . THR A 1 25 ? 7.827 2.083 1.441 1.00 0.49 25 THR A CA 7
ATOM 3243 C C . THR A 1 25 ? 8.310 0.635 1.290 1.00 0.46 25 THR A C 7
ATOM 3244 O O . THR A 1 25 ? 9.249 0.205 1.957 1.00 0.67 25 THR A O 7
ATOM 3255 N N . HIS A 1 26 ? 7.674 -0.113 0.393 1.00 0.43 26 HIS A N 7
ATOM 3256 C CA . HIS A 1 26 ? 8.116 -1.468 0.089 1.00 0.55 26 HIS A CA 7
ATOM 3257 C C . HIS A 1 26 ? 9.363 -1.430 -0.791 1.00 0.73 26 HIS A C 7
ATOM 3258 O O . HIS A 1 26 ? 10.124 -2.400 -0.861 1.00 0.98 26 HIS A O 7
ATOM 3272 N N . ASP A 1 27 ? 9.565 -0.301 -1.461 1.00 0.95 27 ASP A N 7
ATOM 3273 C CA . ASP A 1 27 ? 10.770 -0.083 -2.253 1.00 1.42 27 ASP A CA 7
ATOM 3274 C C . ASP A 1 27 ? 11.871 0.470 -1.359 1.00 1.74 27 ASP A C 7
ATOM 3275 O O . ASP A 1 27 ? 13.000 -0.024 -1.354 1.00 2.40 27 ASP A O 7
ATOM 3284 N N . THR A 1 28 ? 11.526 1.494 -0.594 1.00 2.20 28 THR A N 7
ATOM 3285 C CA . THR A 1 28 ? 12.439 2.058 0.379 1.00 3.03 28 THR A CA 7
ATOM 3286 C C . THR A 1 28 ? 11.726 2.259 1.716 1.00 3.69 28 THR A C 7
ATOM 3287 O O . THR A 1 28 ? 10.879 3.140 1.868 1.00 4.41 28 THR A O 7
ATOM 3298 N N . ASP A 1 29 ? 12.063 1.412 2.678 1.00 3.99 29 ASP A N 7
ATOM 3299 C CA . ASP A 1 29 ? 11.427 1.448 3.987 1.00 5.06 29 ASP A CA 7
ATOM 3300 C C . ASP A 1 29 ? 12.046 2.543 4.843 1.00 5.80 29 ASP A C 7
ATOM 3301 O O . ASP A 1 29 ? 11.338 3.362 5.429 1.00 6.77 29 ASP A O 7
ATOM 3310 N N . LYS A 1 30 ? 13.370 2.554 4.903 1.00 5.65 30 LYS A N 7
ATOM 3311 C CA . LYS A 1 30 ? 14.100 3.606 5.597 1.00 6.65 30 LYS A CA 7
ATOM 3312 C C . LYS A 1 30 ? 15.209 4.144 4.706 1.00 6.77 30 LYS A C 7
ATOM 3313 O O . LYS A 1 30 ? 16.292 3.526 4.653 1.00 7.10 30 LYS A O 7
ATOM 3333 N N . MET A 1 1 ? -14.092 1.874 4.383 1.00 3.78 1 MET A N 8
ATOM 3334 C CA . MET A 1 1 ? -14.827 1.995 3.104 1.00 3.25 1 MET A CA 8
ATOM 3335 C C . MET A 1 1 ? -13.855 2.002 1.937 1.00 2.73 1 MET A C 8
ATOM 3336 O O . MET A 1 1 ? -12.904 2.783 1.922 1.00 3.14 1 MET A O 8
ATOM 3352 N N . LYS A 1 2 ? -14.108 1.130 0.966 1.00 2.21 2 LYS A N 8
ATOM 3353 C CA . LYS A 1 2 ? -13.281 1.013 -0.233 1.00 1.86 2 LYS A CA 8
ATOM 3354 C C . LYS A 1 2 ? -11.848 0.628 0.116 1.00 1.38 2 LYS A C 8
ATOM 3355 O O . LYS A 1 2 ? -10.965 1.480 0.205 1.00 1.35 2 LYS A O 8
ATOM 3374 N N . PRO A 1 3 ? -11.602 -0.671 0.311 1.00 1.16 3 PRO A N 8
ATOM 3375 C CA . PRO A 1 3 ? -10.297 -1.182 0.644 1.00 0.81 3 PRO A CA 8
ATOM 3376 C C . PRO A 1 3 ? -9.502 -1.562 -0.601 1.00 0.60 3 PRO A C 8
ATOM 3377 O O . PRO A 1 3 ? -9.974 -2.309 -1.463 1.00 0.79 3 PRO A O 8
ATOM 3388 N N . TYR A 1 4 ? -8.297 -1.047 -0.677 1.00 0.41 4 TYR A N 8
ATOM 3389 C CA . TYR A 1 4 ? -7.403 -1.314 -1.794 1.00 0.44 4 TYR A CA 8
ATOM 3390 C C . TYR A 1 4 ? -6.235 -2.171 -1.323 1.00 0.41 4 TYR A C 8
ATOM 3391 O O . TYR A 1 4 ? -5.485 -1.776 -0.433 1.00 0.53 4 TYR A O 8
ATOM 3409 N N . GLN A 1 5 ? -6.084 -3.340 -1.921 1.00 0.35 5 GLN A N 8
ATOM 3410 C CA . GLN A 1 5 ? -5.135 -4.332 -1.431 1.00 0.35 5 GLN A CA 8
ATOM 3411 C C . GLN A 1 5 ? -3.716 -4.064 -1.920 1.00 0.33 5 GLN A C 8
ATOM 3412 O O . GLN A 1 5 ? -3.489 -3.731 -3.084 1.00 0.47 5 GLN A O 8
ATOM 3426 N N . CYS A 1 6 ? -2.762 -4.212 -1.011 1.00 0.26 6 CYS A N 8
ATOM 3427 C CA . CYS A 1 6 ? -1.359 -4.075 -1.340 1.00 0.31 6 CYS A CA 8
ATOM 3428 C C . CYS A 1 6 ? -0.895 -5.332 -2.059 1.00 0.35 6 CYS A C 8
ATOM 3429 O O . CYS A 1 6 ? -1.011 -6.430 -1.518 1.00 0.35 6 CYS A O 8
ATOM 3436 N N . ASP A 1 7 ? -0.355 -5.168 -3.259 1.00 0.49 7 ASP A N 8
ATOM 3437 C CA . ASP A 1 7 ? -0.036 -6.300 -4.132 1.00 0.62 7 ASP A CA 8
ATOM 3438 C C . ASP A 1 7 ? 1.022 -7.231 -3.541 1.00 0.58 7 ASP A C 8
ATOM 3439 O O . ASP A 1 7 ? 1.205 -8.345 -4.027 1.00 0.75 7 ASP A O 8
ATOM 3448 N N . TYR A 1 8 ? 1.701 -6.799 -2.482 1.00 0.45 8 TYR A N 8
ATOM 3449 C CA . TYR A 1 8 ? 2.734 -7.630 -1.872 1.00 0.53 8 TYR A CA 8
ATOM 3450 C C . TYR A 1 8 ? 2.237 -8.164 -0.547 1.00 0.55 8 TYR A C 8
ATOM 3451 O O . TYR A 1 8 ? 2.694 -9.192 -0.054 1.00 0.74 8 TYR A O 8
ATOM 3469 N N . CYS A 1 9 ? 1.283 -7.448 0.016 1.00 0.41 9 CYS A N 8
ATOM 3470 C CA . CYS A 1 9 ? 0.812 -7.731 1.356 1.00 0.42 9 CYS A CA 8
ATOM 3471 C C . CYS A 1 9 ? -0.467 -8.562 1.374 1.00 0.39 9 CYS A C 8
ATOM 3472 O O . CYS A 1 9 ? -0.609 -9.480 2.179 1.00 0.49 9 CYS A O 8
ATOM 3479 N N . GLY A 1 10 ? -1.389 -8.236 0.478 1.00 0.33 10 GLY A N 8
ATOM 3480 C CA . GLY A 1 10 ? -2.735 -8.772 0.567 1.00 0.39 10 GLY A CA 8
ATOM 3481 C C . GLY A 1 10 ? -3.595 -7.932 1.492 1.00 0.32 10 GLY A C 8
ATOM 3482 O O . GLY A 1 10 ? -4.810 -8.095 1.553 1.00 0.53 10 GLY A O 8
ATOM 3486 N N . ARG A 1 11 ? -2.944 -7.014 2.202 1.00 0.13 11 ARG A N 8
ATOM 3487 C CA . ARG A 1 11 ? -3.608 -6.133 3.150 1.00 0.18 11 ARG A CA 8
ATOM 3488 C C . ARG A 1 11 ? -4.294 -4.993 2.415 1.00 0.20 11 ARG A C 8
ATOM 3489 O O . ARG A 1 11 ? -3.707 -4.380 1.524 1.00 0.22 11 ARG A O 8
ATOM 3510 N N . SER A 1 12 ? -5.526 -4.715 2.795 1.00 0.28 12 SER A N 8
ATOM 3511 C CA . SER A 1 12 ? -6.312 -3.688 2.145 1.00 0.33 12 SER A CA 8
ATOM 3512 C C . SER A 1 12 ? -6.214 -2.356 2.890 1.00 0.28 12 SER A C 8
ATOM 3513 O O . SER A 1 12 ? -6.509 -2.272 4.083 1.00 0.35 12 SER A O 8
ATOM 3521 N N . PHE A 1 13 ? -5.781 -1.325 2.185 1.00 0.22 13 PHE A N 8
ATOM 3522 C CA . PHE A 1 13 ? -5.763 0.021 2.726 1.00 0.21 13 PHE A CA 8
ATOM 3523 C C . PHE A 1 13 ? -6.915 0.796 2.122 1.00 0.24 13 PHE A C 8
ATOM 3524 O O . PHE A 1 13 ? -7.039 0.880 0.901 1.00 0.36 13 PHE A O 8
ATOM 3541 N N . SER A 1 14 ? -7.765 1.343 2.971 1.00 0.26 14 SER A N 8
ATOM 3542 C CA . SER A 1 14 ? -8.965 2.034 2.520 1.00 0.31 14 SER A CA 8
ATOM 3543 C C . SER A 1 14 ? -8.641 3.456 2.067 1.00 0.24 14 SER A C 8
ATOM 3544 O O . SER A 1 14 ? -9.537 4.282 1.868 1.00 0.32 14 SER A O 8
ATOM 3552 N N . ASP A 1 15 ? -7.356 3.735 1.890 1.00 0.20 15 ASP A N 8
ATOM 3553 C CA . ASP A 1 15 ? -6.915 5.060 1.478 1.00 0.28 15 ASP A CA 8
ATOM 3554 C C . ASP A 1 15 ? -5.853 4.946 0.403 1.00 0.23 15 ASP A C 8
ATOM 3555 O O . ASP A 1 15 ? -4.766 4.432 0.647 1.00 0.26 15 ASP A O 8
ATOM 3564 N N . PRO A 1 16 ? -6.169 5.437 -0.809 1.00 0.28 16 PRO A N 8
ATOM 3565 C CA . PRO A 1 16 ? -5.275 5.362 -1.971 1.00 0.33 16 PRO A CA 8
ATOM 3566 C C . PRO A 1 16 ? -3.915 6.002 -1.709 1.00 0.30 16 PRO A C 8
ATOM 3567 O O . PRO A 1 16 ? -2.890 5.475 -2.124 1.00 0.36 16 PRO A O 8
ATOM 3578 N N . THR A 1 17 ? -3.919 7.132 -1.014 1.00 0.30 17 THR A N 8
ATOM 3579 C CA . THR A 1 17 ? -2.694 7.849 -0.703 1.00 0.36 17 THR A CA 8
ATOM 3580 C C . THR A 1 17 ? -1.886 7.122 0.371 1.00 0.29 17 THR A C 8
ATOM 3581 O O . THR A 1 17 ? -0.661 7.027 0.286 1.00 0.29 17 THR A O 8
ATOM 3592 N N . SER A 1 18 ? -2.572 6.587 1.372 1.00 0.29 18 SER A N 8
ATOM 3593 C CA . SER A 1 18 ? -1.897 5.895 2.459 1.00 0.30 18 SER A CA 8
ATOM 3594 C C . SER A 1 18 ? -1.391 4.540 1.992 1.00 0.26 18 SER A C 8
ATOM 3595 O O . SER A 1 18 ? -0.354 4.059 2.445 1.00 0.33 18 SER A O 8
ATOM 3603 N N . LYS A 1 19 ? -2.126 3.940 1.073 1.00 0.22 19 LYS A N 8
ATOM 3604 C CA . LYS A 1 19 ? -1.677 2.736 0.399 1.00 0.24 19 LYS A CA 8
ATOM 3605 C C . LYS A 1 19 ? -0.510 3.071 -0.531 1.00 0.22 19 LYS A C 8
ATOM 3606 O O . LYS A 1 19 ? 0.285 2.206 -0.898 1.00 0.27 19 LYS A O 8
ATOM 3625 N N . MET A 1 20 ? -0.381 4.347 -0.858 1.00 0.21 20 MET A N 8
ATOM 3626 C CA . MET A 1 20 ? 0.590 4.790 -1.851 1.00 0.24 20 MET A CA 8
ATOM 3627 C C . MET A 1 20 ? 1.939 5.057 -1.198 1.00 0.19 20 MET A C 8
ATOM 3628 O O . MET A 1 20 ? 2.971 4.592 -1.682 1.00 0.21 20 MET A O 8
ATOM 3642 N N . ARG A 1 21 ? 1.925 5.794 -0.092 1.00 0.20 21 ARG A N 8
ATOM 3643 C CA . ARG A 1 21 ? 3.132 5.988 0.705 1.00 0.23 21 ARG A CA 8
ATOM 3644 C C . ARG A 1 21 ? 3.655 4.636 1.177 1.00 0.17 21 ARG A C 8
ATOM 3645 O O . ARG A 1 21 ? 4.863 4.387 1.198 1.00 0.19 21 ARG A O 8
ATOM 3666 N N . HIS A 1 22 ? 2.723 3.765 1.537 1.00 0.17 22 HIS A N 8
ATOM 3667 C CA . HIS A 1 22 ? 3.044 2.424 1.992 1.00 0.18 22 HIS A CA 8
ATOM 3668 C C . HIS A 1 22 ? 3.794 1.645 0.909 1.00 0.17 22 HIS A C 8
ATOM 3669 O O . HIS A 1 22 ? 4.834 1.046 1.173 1.00 0.21 22 HIS A O 8
ATOM 3683 N N . LEU A 1 23 ? 3.269 1.675 -0.312 1.00 0.20 23 LEU A N 8
ATOM 3684 C CA . LEU A 1 23 ? 3.897 0.983 -1.437 1.00 0.26 23 LEU A CA 8
ATOM 3685 C C . LEU A 1 23 ? 5.266 1.582 -1.753 1.00 0.29 23 LEU A C 8
ATOM 3686 O O . LEU A 1 23 ? 6.194 0.871 -2.134 1.00 0.40 23 LEU A O 8
ATOM 3702 N N . GLU A 1 24 ? 5.392 2.890 -1.566 1.00 0.28 24 GLU A N 8
ATOM 3703 C CA . GLU A 1 24 ? 6.647 3.588 -1.788 1.00 0.39 24 GLU A CA 8
ATOM 3704 C C . GLU A 1 24 ? 7.704 3.151 -0.766 1.00 0.37 24 GLU A C 8
ATOM 3705 O O . GLU A 1 24 ? 8.904 3.286 -0.994 1.00 0.45 24 GLU A O 8
ATOM 3717 N N . THR A 1 25 ? 7.247 2.605 0.351 1.00 0.40 25 THR A N 8
ATOM 3718 C CA . THR A 1 25 ? 8.141 2.185 1.423 1.00 0.49 25 THR A CA 8
ATOM 3719 C C . THR A 1 25 ? 8.416 0.677 1.341 1.00 0.46 25 THR A C 8
ATOM 3720 O O . THR A 1 25 ? 9.152 0.114 2.153 1.00 0.67 25 THR A O 8
ATOM 3731 N N . HIS A 1 26 ? 7.826 0.021 0.346 1.00 0.43 26 HIS A N 8
ATOM 3732 C CA . HIS A 1 26 ? 7.996 -1.420 0.191 1.00 0.55 26 HIS A CA 8
ATOM 3733 C C . HIS A 1 26 ? 9.345 -1.767 -0.431 1.00 0.73 26 HIS A C 8
ATOM 3734 O O . HIS A 1 26 ? 9.913 -2.826 -0.148 1.00 0.98 26 HIS A O 8
ATOM 3748 N N . ASP A 1 27 ? 9.870 -0.882 -1.264 1.00 0.95 27 ASP A N 8
ATOM 3749 C CA . ASP A 1 27 ? 11.164 -1.129 -1.888 1.00 1.42 27 ASP A CA 8
ATOM 3750 C C . ASP A 1 27 ? 12.234 -0.255 -1.251 1.00 1.74 27 ASP A C 8
ATOM 3751 O O . ASP A 1 27 ? 12.574 0.808 -1.765 1.00 2.40 27 ASP A O 8
ATOM 3760 N N . THR A 1 28 ? 12.743 -0.702 -0.113 1.00 2.20 28 THR A N 8
ATOM 3761 C CA . THR A 1 28 ? 13.836 -0.017 0.556 1.00 3.03 28 THR A CA 8
ATOM 3762 C C . THR A 1 28 ? 15.145 -0.760 0.318 1.00 3.69 28 THR A C 8
ATOM 3763 O O . THR A 1 28 ? 16.139 -0.551 1.012 1.00 4.41 28 THR A O 8
ATOM 3774 N N . ASP A 1 29 ? 15.126 -1.638 -0.676 1.00 3.99 29 ASP A N 8
ATOM 3775 C CA . ASP A 1 29 ? 16.304 -2.411 -1.044 1.00 5.06 29 ASP A CA 8
ATOM 3776 C C . ASP A 1 29 ? 17.246 -1.551 -1.869 1.00 5.80 29 ASP A C 8
ATOM 3777 O O . ASP A 1 29 ? 18.467 -1.625 -1.718 1.00 6.77 29 ASP A O 8
ATOM 3786 N N . LYS A 1 30 ? 16.665 -0.737 -2.740 1.00 5.65 30 LYS A N 8
ATOM 3787 C CA . LYS A 1 30 ? 17.430 0.181 -3.573 1.00 6.65 30 LYS A CA 8
ATOM 3788 C C . LYS A 1 30 ? 16.546 1.334 -4.045 1.00 6.77 30 LYS A C 8
ATOM 3789 O O . LYS A 1 30 ? 16.321 1.470 -5.261 1.00 7.10 30 LYS A O 8
ATOM 3809 N N . MET A 1 1 ? -16.537 3.894 -0.130 1.00 3.78 1 MET A N 9
ATOM 3810 C CA . MET A 1 1 ? -15.386 3.164 0.446 1.00 3.25 1 MET A CA 9
ATOM 3811 C C . MET A 1 1 ? -14.936 2.050 -0.483 1.00 2.73 1 MET A C 9
ATOM 3812 O O . MET A 1 1 ? -15.650 1.066 -0.677 1.00 3.14 1 MET A O 9
ATOM 3828 N N . LYS A 1 2 ? -13.766 2.216 -1.069 1.00 2.21 2 LYS A N 9
ATOM 3829 C CA . LYS A 1 2 ? -13.153 1.165 -1.862 1.00 1.86 2 LYS A CA 9
ATOM 3830 C C . LYS A 1 2 ? -11.755 0.886 -1.324 1.00 1.38 2 LYS A C 9
ATOM 3831 O O . LYS A 1 2 ? -10.957 1.809 -1.131 1.00 1.35 2 LYS A O 9
ATOM 3850 N N . PRO A 1 3 ? -11.450 -0.385 -1.046 1.00 1.16 3 PRO A N 9
ATOM 3851 C CA . PRO A 1 3 ? -10.209 -0.785 -0.421 1.00 0.81 3 PRO A CA 9
ATOM 3852 C C . PRO A 1 3 ? -9.107 -1.028 -1.434 1.00 0.60 3 PRO A C 9
ATOM 3853 O O . PRO A 1 3 ? -9.305 -1.678 -2.464 1.00 0.79 3 PRO A O 9
ATOM 3864 N N . TYR A 1 4 ? -7.954 -0.489 -1.129 1.00 0.41 4 TYR A N 9
ATOM 3865 C CA . TYR A 1 4 ? -6.772 -0.678 -1.943 1.00 0.44 4 TYR A CA 9
ATOM 3866 C C . TYR A 1 4 ? -5.804 -1.621 -1.246 1.00 0.41 4 TYR A C 9
ATOM 3867 O O . TYR A 1 4 ? -5.202 -1.277 -0.229 1.00 0.53 4 TYR A O 9
ATOM 3885 N N . GLN A 1 5 ? -5.674 -2.811 -1.791 1.00 0.35 5 GLN A N 9
ATOM 3886 C CA . GLN A 1 5 ? -4.789 -3.815 -1.232 1.00 0.35 5 GLN A CA 9
ATOM 3887 C C . GLN A 1 5 ? -3.339 -3.509 -1.601 1.00 0.33 5 GLN A C 9
ATOM 3888 O O . GLN A 1 5 ? -3.069 -2.855 -2.612 1.00 0.47 5 GLN A O 9
ATOM 3902 N N . CYS A 1 6 ? -2.405 -3.949 -0.768 1.00 0.26 6 CYS A N 9
ATOM 3903 C CA . CYS A 1 6 ? -1.004 -3.759 -1.061 1.00 0.31 6 CYS A CA 9
ATOM 3904 C C . CYS A 1 6 ? -0.554 -4.884 -1.975 1.00 0.35 6 CYS A C 9
ATOM 3905 O O . CYS A 1 6 ? -0.778 -6.057 -1.673 1.00 0.35 6 CYS A O 9
ATOM 3912 N N . ASP A 1 7 ? 0.091 -4.515 -3.065 1.00 0.49 7 ASP A N 9
ATOM 3913 C CA . ASP A 1 7 ? 0.393 -5.427 -4.167 1.00 0.62 7 ASP A CA 9
ATOM 3914 C C . ASP A 1 7 ? 1.156 -6.679 -3.729 1.00 0.58 7 ASP A C 9
ATOM 3915 O O . ASP A 1 7 ? 1.107 -7.699 -4.412 1.00 0.75 7 ASP A O 9
ATOM 3924 N N . TYR A 1 8 ? 1.854 -6.617 -2.601 1.00 0.45 8 TYR A N 9
ATOM 3925 C CA . TYR A 1 8 ? 2.636 -7.766 -2.150 1.00 0.53 8 TYR A CA 9
ATOM 3926 C C . TYR A 1 8 ? 2.014 -8.362 -0.902 1.00 0.55 8 TYR A C 9
ATOM 3927 O O . TYR A 1 8 ? 2.309 -9.492 -0.517 1.00 0.74 8 TYR A O 9
ATOM 3945 N N . CYS A 1 9 ? 1.150 -7.588 -0.274 1.00 0.41 9 CYS A N 9
ATOM 3946 C CA . CYS A 1 9 ? 0.684 -7.907 1.059 1.00 0.42 9 CYS A CA 9
ATOM 3947 C C . CYS A 1 9 ? -0.748 -8.434 1.078 1.00 0.39 9 CYS A C 9
ATOM 3948 O O . CYS A 1 9 ? -1.096 -9.270 1.911 1.00 0.49 9 CYS A O 9
ATOM 3955 N N . GLY A 1 10 ? -1.576 -7.935 0.170 1.00 0.33 10 GLY A N 9
ATOM 3956 C CA . GLY A 1 10 ? -2.979 -8.317 0.152 1.00 0.39 10 GLY A CA 9
ATOM 3957 C C . GLY A 1 10 ? -3.787 -7.572 1.198 1.00 0.32 10 GLY A C 9
ATOM 3958 O O . GLY A 1 10 ? -5.017 -7.627 1.197 1.00 0.53 10 GLY A O 9
ATOM 3962 N N . ARG A 1 11 ? -3.089 -6.877 2.091 1.00 0.13 11 ARG A N 9
ATOM 3963 C CA . ARG A 1 11 ? -3.720 -6.096 3.144 1.00 0.18 11 ARG A CA 9
ATOM 3964 C C . ARG A 1 11 ? -4.551 -4.971 2.545 1.00 0.20 11 ARG A C 9
ATOM 3965 O O . ARG A 1 11 ? -4.095 -4.286 1.630 1.00 0.22 11 ARG A O 9
ATOM 3986 N N . SER A 1 12 ? -5.751 -4.779 3.070 1.00 0.28 12 SER A N 9
ATOM 3987 C CA . SER A 1 12 ? -6.668 -3.785 2.536 1.00 0.33 12 SER A CA 9
ATOM 3988 C C . SER A 1 12 ? -6.470 -2.436 3.217 1.00 0.28 12 SER A C 9
ATOM 3989 O O . SER A 1 12 ? -6.892 -2.236 4.356 1.00 0.35 12 SER A O 9
ATOM 3997 N N . PHE A 1 13 ? -5.818 -1.522 2.517 1.00 0.22 13 PHE A N 9
ATOM 3998 C CA . PHE A 1 13 ? -5.681 -0.157 2.989 1.00 0.21 13 PHE A CA 9
ATOM 3999 C C . PHE A 1 13 ? -6.839 0.656 2.441 1.00 0.24 13 PHE A C 9
ATOM 4000 O O . PHE A 1 13 ? -7.014 0.768 1.227 1.00 0.36 13 PHE A O 9
ATOM 4017 N N . SER A 1 14 ? -7.637 1.208 3.338 1.00 0.26 14 SER A N 9
ATOM 4018 C CA . SER A 1 14 ? -8.835 1.941 2.954 1.00 0.31 14 SER A CA 9
ATOM 4019 C C . SER A 1 14 ? -8.492 3.335 2.443 1.00 0.24 14 SER A C 9
ATOM 4020 O O . SER A 1 14 ? -9.372 4.184 2.283 1.00 0.32 14 SER A O 9
ATOM 4028 N N . ASP A 1 15 ? -7.214 3.564 2.182 1.00 0.20 15 ASP A N 9
ATOM 4029 C CA . ASP A 1 15 ? -6.749 4.876 1.764 1.00 0.28 15 ASP A CA 9
ATOM 4030 C C . ASP A 1 15 ? -5.862 4.745 0.537 1.00 0.23 15 ASP A C 9
ATOM 4031 O O . ASP A 1 15 ? -4.786 4.150 0.595 1.00 0.26 15 ASP A O 9
ATOM 4040 N N . PRO A 1 16 ? -6.319 5.300 -0.597 1.00 0.28 16 PRO A N 9
ATOM 4041 C CA . PRO A 1 16 ? -5.601 5.229 -1.877 1.00 0.33 16 PRO A CA 9
ATOM 4042 C C . PRO A 1 16 ? -4.195 5.812 -1.791 1.00 0.30 16 PRO A C 9
ATOM 4043 O O . PRO A 1 16 ? -3.236 5.205 -2.264 1.00 0.36 16 PRO A O 9
ATOM 4054 N N . THR A 1 17 ? -4.074 6.984 -1.181 1.00 0.30 17 THR A N 9
ATOM 4055 C CA . THR A 1 17 ? -2.784 7.633 -1.024 1.00 0.36 17 THR A CA 9
ATOM 4056 C C . THR A 1 17 ? -1.913 6.883 -0.019 1.00 0.29 17 THR A C 9
ATOM 4057 O O . THR A 1 17 ? -0.702 6.775 -0.195 1.00 0.29 17 THR A O 9
ATOM 4068 N N . SER A 1 18 ? -2.528 6.338 1.020 1.00 0.29 18 SER A N 9
ATOM 4069 C CA . SER A 1 18 ? -1.772 5.668 2.064 1.00 0.30 18 SER A CA 9
ATOM 4070 C C . SER A 1 18 ? -1.296 4.303 1.610 1.00 0.26 18 SER A C 9
ATOM 4071 O O . SER A 1 18 ? -0.202 3.879 1.960 1.00 0.33 18 SER A O 9
ATOM 4079 N N . LYS A 1 19 ? -2.108 3.626 0.817 1.00 0.22 19 LYS A N 9
ATOM 4080 C CA . LYS A 1 19 ? -1.701 2.379 0.203 1.00 0.24 19 LYS A CA 9
ATOM 4081 C C . LYS A 1 19 ? -0.593 2.657 -0.814 1.00 0.22 19 LYS A C 9
ATOM 4082 O O . LYS A 1 19 ? 0.175 1.771 -1.185 1.00 0.27 19 LYS A O 9
ATOM 4101 N N . MET A 1 20 ? -0.496 3.918 -1.213 1.00 0.21 20 MET A N 9
ATOM 4102 C CA . MET A 1 20 ? 0.493 4.347 -2.194 1.00 0.24 20 MET A CA 9
ATOM 4103 C C . MET A 1 20 ? 1.794 4.726 -1.491 1.00 0.19 20 MET A C 9
ATOM 4104 O O . MET A 1 20 ? 2.873 4.277 -1.876 1.00 0.21 20 MET A O 9
ATOM 4118 N N . ARG A 1 21 ? 1.678 5.543 -0.443 1.00 0.20 21 ARG A N 9
ATOM 4119 C CA . ARG A 1 21 ? 2.823 5.892 0.391 1.00 0.23 21 ARG A CA 9
ATOM 4120 C C . ARG A 1 21 ? 3.438 4.619 0.962 1.00 0.17 21 ARG A C 9
ATOM 4121 O O . ARG A 1 21 ? 4.656 4.464 1.020 1.00 0.19 21 ARG A O 9
ATOM 4142 N N . HIS A 1 22 ? 2.567 3.708 1.375 1.00 0.17 22 HIS A N 9
ATOM 4143 C CA . HIS A 1 22 ? 2.972 2.419 1.912 1.00 0.18 22 HIS A CA 9
ATOM 4144 C C . HIS A 1 22 ? 3.742 1.602 0.871 1.00 0.17 22 HIS A C 9
ATOM 4145 O O . HIS A 1 22 ? 4.710 0.921 1.203 1.00 0.21 22 HIS A O 9
ATOM 4159 N N . LEU A 1 23 ? 3.312 1.680 -0.384 1.00 0.20 23 LEU A N 9
ATOM 4160 C CA . LEU A 1 23 ? 3.995 0.984 -1.471 1.00 0.26 23 LEU A CA 9
ATOM 4161 C C . LEU A 1 23 ? 5.418 1.508 -1.626 1.00 0.29 23 LEU A C 9
ATOM 4162 O O . LEU A 1 23 ? 6.364 0.735 -1.775 1.00 0.40 23 LEU A O 9
ATOM 4178 N N . GLU A 1 24 ? 5.558 2.828 -1.562 1.00 0.28 24 GLU A N 9
ATOM 4179 C CA . GLU A 1 24 ? 6.866 3.472 -1.615 1.00 0.39 24 GLU A CA 9
ATOM 4180 C C . GLU A 1 24 ? 7.706 3.067 -0.408 1.00 0.37 24 GLU A C 9
ATOM 4181 O O . GLU A 1 24 ? 8.925 2.942 -0.494 1.00 0.45 24 GLU A O 9
ATOM 4193 N N . THR A 1 25 ? 7.035 2.838 0.714 1.00 0.40 25 THR A N 9
ATOM 4194 C CA . THR A 1 25 ? 7.711 2.501 1.957 1.00 0.49 25 THR A CA 9
ATOM 4195 C C . THR A 1 25 ? 8.230 1.058 1.936 1.00 0.46 25 THR A C 9
ATOM 4196 O O . THR A 1 25 ? 9.070 0.679 2.756 1.00 0.67 25 THR A O 9
ATOM 4207 N N . HIS A 1 26 ? 7.748 0.256 0.984 1.00 0.43 26 HIS A N 9
ATOM 4208 C CA . HIS A 1 26 ? 8.221 -1.120 0.843 1.00 0.55 26 HIS A CA 9
ATOM 4209 C C . HIS A 1 26 ? 9.593 -1.169 0.189 1.00 0.73 26 HIS A C 9
ATOM 4210 O O . HIS A 1 26 ? 10.183 -2.240 0.043 1.00 0.98 26 HIS A O 9
ATOM 4224 N N . ASP A 1 27 ? 10.095 -0.010 -0.214 1.00 0.95 27 ASP A N 9
ATOM 4225 C CA . ASP A 1 27 ? 11.475 0.096 -0.660 1.00 1.42 27 ASP A CA 9
ATOM 4226 C C . ASP A 1 27 ? 12.396 -0.221 0.514 1.00 1.74 27 ASP A C 9
ATOM 4227 O O . ASP A 1 27 ? 12.131 0.209 1.638 1.00 2.40 27 ASP A O 9
ATOM 4236 N N . THR A 1 28 ? 13.467 -0.966 0.249 1.00 2.20 28 THR A N 9
ATOM 4237 C CA . THR A 1 28 ? 14.344 -1.499 1.296 1.00 3.03 28 THR A CA 9
ATOM 4238 C C . THR A 1 28 ? 13.537 -2.192 2.395 1.00 3.69 28 THR A C 9
ATOM 4239 O O . THR A 1 28 ? 13.582 -1.803 3.567 1.00 4.41 28 THR A O 9
ATOM 4250 N N . ASP A 1 29 ? 12.783 -3.211 1.995 1.00 3.99 29 ASP A N 9
ATOM 4251 C CA . ASP A 1 29 ? 12.028 -4.033 2.935 1.00 5.06 29 ASP A CA 9
ATOM 4252 C C . ASP A 1 29 ? 12.999 -4.721 3.886 1.00 5.80 29 ASP A C 9
ATOM 4253 O O . ASP A 1 29 ? 12.765 -4.809 5.093 1.00 6.77 29 ASP A O 9
ATOM 4262 N N . LYS A 1 30 ? 14.104 -5.186 3.320 1.00 5.65 30 LYS A N 9
ATOM 4263 C CA . LYS A 1 30 ? 15.202 -5.735 4.094 1.00 6.65 30 LYS A CA 9
ATOM 4264 C C . LYS A 1 30 ? 16.264 -4.659 4.295 1.00 6.77 30 LYS A C 9
ATOM 4265 O O . LYS A 1 30 ? 17.079 -4.439 3.374 1.00 7.10 30 LYS A O 9
ATOM 4285 N N . MET A 1 1 ? -17.468 1.173 2.049 1.00 3.78 1 MET A N 10
ATOM 4286 C CA . MET A 1 1 ? -16.293 1.447 1.193 1.00 3.25 1 MET A CA 10
ATOM 4287 C C . MET A 1 1 ? -15.421 0.208 1.094 1.00 2.73 1 MET A C 10
ATOM 4288 O O . MET A 1 1 ? -15.375 -0.604 2.017 1.00 3.14 1 MET A O 10
ATOM 4304 N N . LYS A 1 2 ? -14.741 0.065 -0.029 1.00 2.21 2 LYS A N 10
ATOM 4305 C CA . LYS A 1 2 ? -13.845 -1.055 -0.239 1.00 1.86 2 LYS A CA 10
ATOM 4306 C C . LYS A 1 2 ? -12.404 -0.576 -0.221 1.00 1.38 2 LYS A C 10
ATOM 4307 O O . LYS A 1 2 ? -12.066 0.428 -0.852 1.00 1.35 2 LYS A O 10
ATOM 4326 N N . PRO A 1 3 ? -11.545 -1.271 0.521 1.00 1.16 3 PRO A N 10
ATOM 4327 C CA . PRO A 1 3 ? -10.144 -0.933 0.643 1.00 0.81 3 PRO A CA 10
ATOM 4328 C C . PRO A 1 3 ? -9.310 -1.563 -0.467 1.00 0.60 3 PRO A C 10
ATOM 4329 O O . PRO A 1 3 ? -9.657 -2.612 -1.009 1.00 0.79 3 PRO A O 10
ATOM 4340 N N . TYR A 1 4 ? -8.208 -0.920 -0.784 1.00 0.41 4 TYR A N 10
ATOM 4341 C CA . TYR A 1 4 ? -7.343 -1.346 -1.870 1.00 0.44 4 TYR A CA 10
ATOM 4342 C C . TYR A 1 4 ? -6.151 -2.112 -1.312 1.00 0.41 4 TYR A C 10
ATOM 4343 O O . TYR A 1 4 ? -5.475 -1.641 -0.398 1.00 0.53 4 TYR A O 10
ATOM 4361 N N . GLN A 1 5 ? -5.895 -3.286 -1.862 1.00 0.35 5 GLN A N 10
ATOM 4362 C CA . GLN A 1 5 ? -4.923 -4.204 -1.286 1.00 0.35 5 GLN A CA 10
ATOM 4363 C C . GLN A 1 5 ? -3.501 -3.889 -1.735 1.00 0.33 5 GLN A C 10
ATOM 4364 O O . GLN A 1 5 ? -3.277 -3.406 -2.846 1.00 0.47 5 GLN A O 10
ATOM 4378 N N . CYS A 1 6 ? -2.542 -4.164 -0.856 1.00 0.26 6 CYS A N 10
ATOM 4379 C CA . CYS A 1 6 ? -1.142 -3.993 -1.172 1.00 0.31 6 CYS A CA 10
ATOM 4380 C C . CYS A 1 6 ? -0.678 -5.213 -1.953 1.00 0.35 6 CYS A C 10
ATOM 4381 O O . CYS A 1 6 ? -0.794 -6.332 -1.462 1.00 0.35 6 CYS A O 10
ATOM 4388 N N . ASP A 1 7 ? -0.146 -5.002 -3.150 1.00 0.49 7 ASP A N 10
ATOM 4389 C CA . ASP A 1 7 ? 0.158 -6.101 -4.071 1.00 0.62 7 ASP A CA 10
ATOM 4390 C C . ASP A 1 7 ? 1.237 -7.048 -3.529 1.00 0.58 7 ASP A C 10
ATOM 4391 O O . ASP A 1 7 ? 1.468 -8.121 -4.084 1.00 0.75 7 ASP A O 10
ATOM 4400 N N . TYR A 1 8 ? 1.884 -6.668 -2.433 1.00 0.45 8 TYR A N 10
ATOM 4401 C CA . TYR A 1 8 ? 2.924 -7.508 -1.851 1.00 0.53 8 TYR A CA 10
ATOM 4402 C C . TYR A 1 8 ? 2.399 -8.142 -0.580 1.00 0.55 8 TYR A C 10
ATOM 4403 O O . TYR A 1 8 ? 2.956 -9.109 -0.070 1.00 0.74 8 TYR A O 10
ATOM 4421 N N . CYS A 1 9 ? 1.320 -7.574 -0.070 1.00 0.41 9 CYS A N 10
ATOM 4422 C CA . CYS A 1 9 ? 0.854 -7.907 1.258 1.00 0.42 9 CYS A CA 10
ATOM 4423 C C . CYS A 1 9 ? -0.516 -8.586 1.275 1.00 0.39 9 CYS A C 10
ATOM 4424 O O . CYS A 1 9 ? -0.745 -9.517 2.043 1.00 0.49 9 CYS A O 10
ATOM 4431 N N . GLY A 1 10 ? -1.426 -8.112 0.437 1.00 0.33 10 GLY A N 10
ATOM 4432 C CA . GLY A 1 10 ? -2.788 -8.613 0.466 1.00 0.39 10 GLY A CA 10
ATOM 4433 C C . GLY A 1 10 ? -3.660 -7.819 1.423 1.00 0.32 10 GLY A C 10
ATOM 4434 O O . GLY A 1 10 ? -4.887 -7.929 1.397 1.00 0.53 10 GLY A O 10
ATOM 4438 N N . ARG A 1 11 ? -3.018 -7.005 2.263 1.00 0.13 11 ARG A N 10
ATOM 4439 C CA . ARG A 1 11 ? -3.726 -6.151 3.202 1.00 0.18 11 ARG A CA 10
ATOM 4440 C C . ARG A 1 11 ? -4.452 -5.046 2.452 1.00 0.20 11 ARG A C 10
ATOM 4441 O O . ARG A 1 11 ? -3.896 -4.444 1.533 1.00 0.22 11 ARG A O 10
ATOM 4462 N N . SER A 1 12 ? -5.684 -4.781 2.853 1.00 0.28 12 SER A N 10
ATOM 4463 C CA . SER A 1 12 ? -6.523 -3.819 2.162 1.00 0.33 12 SER A CA 10
ATOM 4464 C C . SER A 1 12 ? -6.500 -2.456 2.867 1.00 0.28 12 SER A C 10
ATOM 4465 O O . SER A 1 12 ? -6.996 -2.317 3.985 1.00 0.35 12 SER A O 10
ATOM 4473 N N . PHE A 1 13 ? -5.912 -1.460 2.211 1.00 0.22 13 PHE A N 10
ATOM 4474 C CA . PHE A 1 13 ? -5.876 -0.100 2.734 1.00 0.21 13 PHE A CA 10
ATOM 4475 C C . PHE A 1 13 ? -7.016 0.702 2.132 1.00 0.24 13 PHE A C 10
ATOM 4476 O O . PHE A 1 13 ? -7.130 0.815 0.913 1.00 0.36 13 PHE A O 10
ATOM 4493 N N . SER A 1 14 ? -7.849 1.274 2.982 1.00 0.26 14 SER A N 10
ATOM 4494 C CA . SER A 1 14 ? -9.019 2.009 2.524 1.00 0.31 14 SER A CA 10
ATOM 4495 C C . SER A 1 14 ? -8.629 3.419 2.092 1.00 0.24 14 SER A C 10
ATOM 4496 O O . SER A 1 14 ? -9.489 4.261 1.827 1.00 0.32 14 SER A O 10
ATOM 4504 N N . ASP A 1 15 ? -7.329 3.665 1.998 1.00 0.20 15 ASP A N 10
ATOM 4505 C CA . ASP A 1 15 ? -6.832 4.983 1.641 1.00 0.28 15 ASP A CA 10
ATOM 4506 C C . ASP A 1 15 ? -5.806 4.855 0.528 1.00 0.23 15 ASP A C 10
ATOM 4507 O O . ASP A 1 15 ? -4.709 4.339 0.744 1.00 0.26 15 ASP A O 10
ATOM 4516 N N . PRO A 1 16 ? -6.158 5.310 -0.682 1.00 0.28 16 PRO A N 10
ATOM 4517 C CA . PRO A 1 16 ? -5.260 5.257 -1.842 1.00 0.33 16 PRO A CA 10
ATOM 4518 C C . PRO A 1 16 ? -3.968 6.028 -1.600 1.00 0.30 16 PRO A C 10
ATOM 4519 O O . PRO A 1 16 ? -2.909 5.648 -2.085 1.00 0.36 16 PRO A O 10
ATOM 4530 N N . THR A 1 17 ? -4.071 7.100 -0.827 1.00 0.30 17 THR A N 10
ATOM 4531 C CA . THR A 1 17 ? -2.931 7.942 -0.514 1.00 0.36 17 THR A CA 10
ATOM 4532 C C . THR A 1 17 ? -1.949 7.242 0.422 1.00 0.29 17 THR A C 10
ATOM 4533 O O . THR A 1 17 ? -0.733 7.299 0.217 1.00 0.29 17 THR A O 10
ATOM 4544 N N . SER A 1 18 ? -2.466 6.565 1.442 1.00 0.29 18 SER A N 10
ATOM 4545 C CA . SER A 1 18 ? -1.601 5.903 2.402 1.00 0.30 18 SER A CA 10
ATOM 4546 C C . SER A 1 18 ? -1.059 4.617 1.823 1.00 0.26 18 SER A C 10
ATOM 4547 O O . SER A 1 18 ? 0.105 4.296 2.019 1.00 0.33 18 SER A O 10
ATOM 4555 N N . LYS A 1 19 ? -1.891 3.904 1.080 1.00 0.22 19 LYS A N 10
ATOM 4556 C CA . LYS A 1 19 ? -1.454 2.734 0.368 1.00 0.24 19 LYS A CA 10
ATOM 4557 C C . LYS A 1 19 ? -0.413 3.120 -0.684 1.00 0.22 19 LYS A C 10
ATOM 4558 O O . LYS A 1 19 ? 0.376 2.289 -1.131 1.00 0.27 19 LYS A O 10
ATOM 4577 N N . MET A 1 20 ? -0.382 4.402 -1.031 1.00 0.21 20 MET A N 10
ATOM 4578 C CA . MET A 1 20 ? 0.523 4.882 -2.063 1.00 0.24 20 MET A CA 10
ATOM 4579 C C . MET A 1 20 ? 1.906 5.079 -1.472 1.00 0.19 20 MET A C 10
ATOM 4580 O O . MET A 1 20 ? 2.884 4.514 -1.954 1.00 0.21 20 MET A O 10
ATOM 4594 N N . ARG A 1 21 ? 1.978 5.854 -0.401 1.00 0.20 21 ARG A N 10
ATOM 4595 C CA . ARG A 1 21 ? 3.236 6.058 0.292 1.00 0.23 21 ARG A CA 10
ATOM 4596 C C . ARG A 1 21 ? 3.666 4.773 0.999 1.00 0.17 21 ARG A C 10
ATOM 4597 O O . ARG A 1 21 ? 4.842 4.579 1.309 1.00 0.19 21 ARG A O 10
ATOM 4618 N N . HIS A 1 22 ? 2.704 3.888 1.238 1.00 0.17 22 HIS A N 10
ATOM 4619 C CA . HIS A 1 22 ? 2.994 2.574 1.790 1.00 0.18 22 HIS A CA 10
ATOM 4620 C C . HIS A 1 22 ? 3.681 1.695 0.748 1.00 0.17 22 HIS A C 10
ATOM 4621 O O . HIS A 1 22 ? 4.638 0.989 1.058 1.00 0.21 22 HIS A O 10
ATOM 4635 N N . LEU A 1 23 ? 3.188 1.734 -0.484 1.00 0.20 23 LEU A N 10
ATOM 4636 C CA . LEU A 1 23 ? 3.809 0.991 -1.571 1.00 0.26 23 LEU A CA 10
ATOM 4637 C C . LEU A 1 23 ? 5.221 1.513 -1.812 1.00 0.29 23 LEU A C 10
ATOM 4638 O O . LEU A 1 23 ? 6.121 0.760 -2.183 1.00 0.40 23 LEU A O 10
ATOM 4654 N N . GLU A 1 24 ? 5.406 2.806 -1.574 1.00 0.28 24 GLU A N 10
ATOM 4655 C CA . GLU A 1 24 ? 6.732 3.418 -1.607 1.00 0.39 24 GLU A CA 10
ATOM 4656 C C . GLU A 1 24 ? 7.599 2.902 -0.454 1.00 0.37 24 GLU A C 10
ATOM 4657 O O . GLU A 1 24 ? 8.820 2.815 -0.573 1.00 0.45 24 GLU A O 10
ATOM 4669 N N . THR A 1 25 ? 6.958 2.551 0.655 1.00 0.40 25 THR A N 10
ATOM 4670 C CA . THR A 1 25 ? 7.660 2.032 1.824 1.00 0.49 25 THR A CA 10
ATOM 4671 C C . THR A 1 25 ? 8.214 0.636 1.544 1.00 0.46 25 THR A C 10
ATOM 4672 O O . THR A 1 25 ? 9.187 0.203 2.161 1.00 0.67 25 THR A O 10
ATOM 4683 N N . HIS A 1 26 ? 7.598 -0.064 0.597 1.00 0.43 26 HIS A N 10
ATOM 4684 C CA . HIS A 1 26 ? 8.075 -1.385 0.204 1.00 0.55 26 HIS A CA 10
ATOM 4685 C C . HIS A 1 26 ? 9.261 -1.259 -0.746 1.00 0.73 26 HIS A C 10
ATOM 4686 O O . HIS A 1 26 ? 9.886 -2.261 -1.108 1.00 0.98 26 HIS A O 10
ATOM 4700 N N . ASP A 1 27 ? 9.557 -0.012 -1.131 1.00 0.95 27 ASP A N 10
ATOM 4701 C CA . ASP A 1 27 ? 10.727 0.329 -1.950 1.00 1.42 27 ASP A CA 10
ATOM 4702 C C . ASP A 1 27 ? 10.579 -0.144 -3.394 1.00 1.74 27 ASP A C 10
ATOM 4703 O O . ASP A 1 27 ? 10.474 0.668 -4.316 1.00 2.40 27 ASP A O 10
ATOM 4712 N N . THR A 1 28 ? 10.560 -1.449 -3.585 1.00 2.20 28 THR A N 10
ATOM 4713 C CA . THR A 1 28 ? 10.542 -2.022 -4.917 1.00 3.03 28 THR A CA 10
ATOM 4714 C C . THR A 1 28 ? 9.120 -2.052 -5.474 1.00 3.69 28 THR A C 10
ATOM 4715 O O . THR A 1 28 ? 8.241 -2.711 -4.925 1.00 4.41 28 THR A O 10
ATOM 4726 N N . ASP A 1 29 ? 8.906 -1.322 -6.563 1.00 3.99 29 ASP A N 10
ATOM 4727 C CA . ASP A 1 29 ? 7.591 -1.238 -7.191 1.00 5.06 29 ASP A CA 10
ATOM 4728 C C . ASP A 1 29 ? 7.422 -2.339 -8.230 1.00 5.80 29 ASP A C 10
ATOM 4729 O O . ASP A 1 29 ? 6.308 -2.627 -8.672 1.00 6.77 29 ASP A O 10
ATOM 4738 N N . LYS A 1 30 ? 8.533 -2.949 -8.613 1.00 5.65 30 LYS A N 10
ATOM 4739 C CA . LYS A 1 30 ? 8.530 -4.011 -9.609 1.00 6.65 30 LYS A CA 10
ATOM 4740 C C . LYS A 1 30 ? 8.335 -5.367 -8.939 1.00 6.77 30 LYS A C 10
ATOM 4741 O O . LYS A 1 30 ? 7.197 -5.883 -8.953 1.00 7.10 30 LYS A O 10
ATOM 4761 N N . MET A 1 1 ? -15.338 3.370 -2.472 1.00 3.78 1 MET A N 11
ATOM 4762 C CA . MET A 1 1 ? -16.061 2.128 -2.828 1.00 3.25 1 MET A CA 11
ATOM 4763 C C . MET A 1 1 ? -15.137 0.921 -2.753 1.00 2.73 1 MET A C 11
ATOM 4764 O O . MET A 1 1 ? -15.442 -0.072 -2.092 1.00 3.14 1 MET A O 11
ATOM 4780 N N . LYS A 1 2 ? -14.007 1.014 -3.442 1.00 2.21 2 LYS A N 11
ATOM 4781 C CA . LYS A 1 2 ? -13.087 -0.105 -3.565 1.00 1.86 2 LYS A CA 11
ATOM 4782 C C . LYS A 1 2 ? -12.085 -0.124 -2.413 1.00 1.38 2 LYS A C 11
ATOM 4783 O O . LYS A 1 2 ? -11.564 0.918 -2.019 1.00 1.35 2 LYS A O 11
ATOM 4802 N N . PRO A 1 3 ? -11.811 -1.306 -1.849 1.00 1.16 3 PRO A N 11
ATOM 4803 C CA . PRO A 1 3 ? -10.751 -1.489 -0.878 1.00 0.81 3 PRO A CA 11
ATOM 4804 C C . PRO A 1 3 ? -9.422 -1.645 -1.592 1.00 0.60 3 PRO A C 11
ATOM 4805 O O . PRO A 1 3 ? -9.280 -2.456 -2.509 1.00 0.79 3 PRO A O 11
ATOM 4816 N N . TYR A 1 4 ? -8.463 -0.867 -1.169 1.00 0.41 4 TYR A N 11
ATOM 4817 C CA . TYR A 1 4 ? -7.191 -0.776 -1.863 1.00 0.44 4 TYR A CA 11
ATOM 4818 C C . TYR A 1 4 ? -6.127 -1.630 -1.187 1.00 0.41 4 TYR A C 11
ATOM 4819 O O . TYR A 1 4 ? -5.588 -1.265 -0.146 1.00 0.53 4 TYR A O 11
ATOM 4837 N N . GLN A 1 5 ? -5.829 -2.769 -1.794 1.00 0.35 5 GLN A N 11
ATOM 4838 C CA . GLN A 1 5 ? -4.884 -3.723 -1.220 1.00 0.35 5 GLN A CA 11
ATOM 4839 C C . GLN A 1 5 ? -3.451 -3.395 -1.624 1.00 0.33 5 GLN A C 11
ATOM 4840 O O . GLN A 1 5 ? -3.215 -2.672 -2.592 1.00 0.47 5 GLN A O 11
ATOM 4854 N N . CYS A 1 6 ? -2.494 -3.916 -0.863 1.00 0.26 6 CYS A N 11
ATOM 4855 C CA . CYS A 1 6 ? -1.094 -3.785 -1.201 1.00 0.31 6 CYS A CA 11
ATOM 4856 C C . CYS A 1 6 ? -0.709 -4.974 -2.065 1.00 0.35 6 CYS A C 11
ATOM 4857 O O . CYS A 1 6 ? -0.822 -6.112 -1.619 1.00 0.35 6 CYS A O 11
ATOM 4864 N N . ASP A 1 7 ? -0.256 -4.726 -3.284 1.00 0.49 7 ASP A N 11
ATOM 4865 C CA . ASP A 1 7 ? -0.031 -5.803 -4.254 1.00 0.62 7 ASP A CA 11
ATOM 4866 C C . ASP A 1 7 ? 1.146 -6.703 -3.875 1.00 0.58 7 ASP A C 11
ATOM 4867 O O . ASP A 1 7 ? 1.458 -7.660 -4.585 1.00 0.75 7 ASP A O 11
ATOM 4876 N N . TYR A 1 8 ? 1.798 -6.415 -2.756 1.00 0.45 8 TYR A N 11
ATOM 4877 C CA . TYR A 1 8 ? 2.840 -7.301 -2.249 1.00 0.53 8 TYR A CA 11
ATOM 4878 C C . TYR A 1 8 ? 2.287 -8.094 -1.083 1.00 0.55 8 TYR A C 11
ATOM 4879 O O . TYR A 1 8 ? 2.771 -9.176 -0.749 1.00 0.74 8 TYR A O 11
ATOM 4897 N N . CYS A 1 9 ? 1.264 -7.532 -0.464 1.00 0.41 9 CYS A N 11
ATOM 4898 C CA . CYS A 1 9 ? 0.830 -7.970 0.844 1.00 0.42 9 CYS A CA 11
ATOM 4899 C C . CYS A 1 9 ? -0.558 -8.605 0.845 1.00 0.39 9 CYS A C 11
ATOM 4900 O O . CYS A 1 9 ? -0.791 -9.592 1.538 1.00 0.49 9 CYS A O 11
ATOM 4907 N N . GLY A 1 10 ? -1.477 -8.031 0.083 1.00 0.33 10 GLY A N 11
ATOM 4908 C CA . GLY A 1 10 ? -2.854 -8.487 0.110 1.00 0.39 10 GLY A CA 11
ATOM 4909 C C . GLY A 1 10 ? -3.687 -7.720 1.118 1.00 0.32 10 GLY A C 11
ATOM 4910 O O . GLY A 1 10 ? -4.918 -7.753 1.071 1.00 0.53 10 GLY A O 11
ATOM 4914 N N . ARG A 1 11 ? -3.012 -7.011 2.021 1.00 0.13 11 ARG A N 11
ATOM 4915 C CA . ARG A 1 11 ? -3.680 -6.236 3.054 1.00 0.18 11 ARG A CA 11
ATOM 4916 C C . ARG A 1 11 ? -4.438 -5.067 2.440 1.00 0.20 11 ARG A C 11
ATOM 4917 O O . ARG A 1 11 ? -3.936 -4.405 1.532 1.00 0.22 11 ARG A O 11
ATOM 4938 N N . SER A 1 12 ? -5.637 -4.815 2.940 1.00 0.28 12 SER A N 11
ATOM 4939 C CA . SER A 1 12 ? -6.480 -3.761 2.403 1.00 0.33 12 SER A CA 11
ATOM 4940 C C . SER A 1 12 ? -6.303 -2.468 3.190 1.00 0.28 12 SER A C 11
ATOM 4941 O O . SER A 1 12 ? -6.494 -2.438 4.408 1.00 0.35 12 SER A O 11
ATOM 4949 N N . PHE A 1 13 ? -5.925 -1.414 2.488 1.00 0.22 13 PHE A N 11
ATOM 4950 C CA . PHE A 1 13 ? -5.794 -0.091 3.073 1.00 0.21 13 PHE A CA 11
ATOM 4951 C C . PHE A 1 13 ? -7.004 0.744 2.707 1.00 0.24 13 PHE A C 11
ATOM 4952 O O . PHE A 1 13 ? -7.509 0.677 1.584 1.00 0.36 13 PHE A O 11
ATOM 4969 N N . SER A 1 14 ? -7.479 1.513 3.669 1.00 0.26 14 SER A N 11
ATOM 4970 C CA . SER A 1 14 ? -8.675 2.315 3.490 1.00 0.31 14 SER A CA 11
ATOM 4971 C C . SER A 1 14 ? -8.357 3.600 2.747 1.00 0.24 14 SER A C 11
ATOM 4972 O O . SER A 1 14 ? -9.236 4.438 2.529 1.00 0.32 14 SER A O 11
ATOM 4980 N N . ASP A 1 15 ? -7.102 3.754 2.349 1.00 0.20 15 ASP A N 11
ATOM 4981 C CA . ASP A 1 15 ? -6.664 4.997 1.738 1.00 0.28 15 ASP A CA 11
ATOM 4982 C C . ASP A 1 15 ? -5.836 4.709 0.498 1.00 0.23 15 ASP A C 11
ATOM 4983 O O . ASP A 1 15 ? -4.777 4.094 0.583 1.00 0.26 15 ASP A O 11
ATOM 4992 N N . PRO A 1 16 ? -6.314 5.165 -0.671 1.00 0.28 16 PRO A N 11
ATOM 4993 C CA . PRO A 1 16 ? -5.636 4.943 -1.955 1.00 0.33 16 PRO A CA 11
ATOM 4994 C C . PRO A 1 16 ? -4.237 5.550 -1.992 1.00 0.30 16 PRO A C 11
ATOM 4995 O O . PRO A 1 16 ? -3.305 4.939 -2.505 1.00 0.36 16 PRO A O 11
ATOM 5006 N N . THR A 1 17 ? -4.090 6.742 -1.439 1.00 0.30 17 THR A N 11
ATOM 5007 C CA . THR A 1 17 ? -2.808 7.416 -1.422 1.00 0.36 17 THR A CA 11
ATOM 5008 C C . THR A 1 17 ? -1.928 6.876 -0.296 1.00 0.29 17 THR A C 11
ATOM 5009 O O . THR A 1 17 ? -0.706 6.822 -0.425 1.00 0.29 17 THR A O 11
ATOM 5020 N N . SER A 1 18 ? -2.547 6.446 0.797 1.00 0.29 18 SER A N 11
ATOM 5021 C CA . SER A 1 18 ? -1.789 5.900 1.913 1.00 0.30 18 SER A CA 11
ATOM 5022 C C . SER A 1 18 ? -1.293 4.511 1.569 1.00 0.26 18 SER A C 11
ATOM 5023 O O . SER A 1 18 ? -0.174 4.144 1.913 1.00 0.33 18 SER A O 11
ATOM 5031 N N . LYS A 1 19 ? -2.119 3.757 0.864 1.00 0.22 19 LYS A N 11
ATOM 5032 C CA . LYS A 1 19 ? -1.694 2.496 0.290 1.00 0.24 19 LYS A CA 11
ATOM 5033 C C . LYS A 1 19 ? -0.503 2.728 -0.636 1.00 0.22 19 LYS A C 11
ATOM 5034 O O . LYS A 1 19 ? 0.363 1.872 -0.782 1.00 0.27 19 LYS A O 11
ATOM 5053 N N . MET A 1 20 ? -0.439 3.921 -1.216 1.00 0.21 20 MET A N 11
ATOM 5054 C CA . MET A 1 20 ? 0.575 4.209 -2.222 1.00 0.24 20 MET A CA 11
ATOM 5055 C C . MET A 1 20 ? 1.867 4.630 -1.560 1.00 0.19 20 MET A C 11
ATOM 5056 O O . MET A 1 20 ? 2.945 4.155 -1.910 1.00 0.21 20 MET A O 11
ATOM 5070 N N . ARG A 1 21 ? 1.746 5.513 -0.585 1.00 0.20 21 ARG A N 11
ATOM 5071 C CA . ARG A 1 21 ? 2.883 5.923 0.223 1.00 0.23 21 ARG A CA 11
ATOM 5072 C C . ARG A 1 21 ? 3.426 4.721 0.992 1.00 0.17 21 ARG A C 11
ATOM 5073 O O . ARG A 1 21 ? 4.628 4.610 1.242 1.00 0.19 21 ARG A O 11
ATOM 5094 N N . HIS A 1 22 ? 2.524 3.810 1.340 1.00 0.17 22 HIS A N 11
ATOM 5095 C CA . HIS A 1 22 ? 2.889 2.547 1.960 1.00 0.18 22 HIS A CA 11
ATOM 5096 C C . HIS A 1 22 ? 3.747 1.711 1.013 1.00 0.17 22 HIS A C 11
ATOM 5097 O O . HIS A 1 22 ? 4.771 1.163 1.418 1.00 0.21 22 HIS A O 11
ATOM 5111 N N . LEU A 1 23 ? 3.323 1.616 -0.242 1.00 0.20 23 LEU A N 11
ATOM 5112 C CA . LEU A 1 23 ? 4.074 0.877 -1.251 1.00 0.26 23 LEU A CA 11
ATOM 5113 C C . LEU A 1 23 ? 5.475 1.457 -1.411 1.00 0.29 23 LEU A C 11
ATOM 5114 O O . LEU A 1 23 ? 6.446 0.719 -1.566 1.00 0.40 23 LEU A O 11
ATOM 5130 N N . GLU A 1 24 ? 5.573 2.779 -1.351 1.00 0.28 24 GLU A N 11
ATOM 5131 C CA . GLU A 1 24 ? 6.864 3.456 -1.405 1.00 0.39 24 GLU A CA 11
ATOM 5132 C C . GLU A 1 24 ? 7.717 3.066 -0.200 1.00 0.37 24 GLU A C 11
ATOM 5133 O O . GLU A 1 24 ? 8.937 2.947 -0.301 1.00 0.45 24 GLU A O 11
ATOM 5145 N N . THR A 1 25 ? 7.054 2.849 0.934 1.00 0.40 25 THR A N 11
ATOM 5146 C CA . THR A 1 25 ? 7.735 2.497 2.174 1.00 0.49 25 THR A CA 11
ATOM 5147 C C . THR A 1 25 ? 8.171 1.023 2.159 1.00 0.46 25 THR A C 11
ATOM 5148 O O . THR A 1 25 ? 8.895 0.562 3.047 1.00 0.67 25 THR A O 11
ATOM 5159 N N . HIS A 1 26 ? 7.727 0.280 1.151 1.00 0.43 26 HIS A N 11
ATOM 5160 C CA . HIS A 1 26 ? 8.192 -1.091 0.962 1.00 0.55 26 HIS A CA 11
ATOM 5161 C C . HIS A 1 26 ? 9.560 -1.096 0.295 1.00 0.73 26 HIS A C 11
ATOM 5162 O O . HIS A 1 26 ? 10.367 -1.998 0.514 1.00 0.98 26 HIS A O 11
ATOM 5176 N N . ASP A 1 27 ? 9.805 -0.056 -0.504 1.00 0.95 27 ASP A N 11
ATOM 5177 C CA . ASP A 1 27 ? 11.055 0.115 -1.249 1.00 1.42 27 ASP A CA 11
ATOM 5178 C C . ASP A 1 27 ? 11.319 -1.062 -2.176 1.00 1.74 27 ASP A C 11
ATOM 5179 O O . ASP A 1 27 ? 10.901 -1.049 -3.333 1.00 2.40 27 ASP A O 11
ATOM 5188 N N . THR A 1 28 ? 11.982 -2.080 -1.634 1.00 2.20 28 THR A N 11
ATOM 5189 C CA . THR A 1 28 ? 12.368 -3.283 -2.367 1.00 3.03 28 THR A CA 11
ATOM 5190 C C . THR A 1 28 ? 13.510 -3.973 -1.616 1.00 3.69 28 THR A C 11
ATOM 5191 O O . THR A 1 28 ? 13.755 -5.168 -1.775 1.00 4.41 28 THR A O 11
ATOM 5202 N N . ASP A 1 29 ? 14.187 -3.193 -0.776 1.00 3.99 29 ASP A N 11
ATOM 5203 C CA . ASP A 1 29 ? 15.364 -3.656 -0.044 1.00 5.06 29 ASP A CA 11
ATOM 5204 C C . ASP A 1 29 ? 14.979 -4.505 1.169 1.00 5.80 29 ASP A C 11
ATOM 5205 O O . ASP A 1 29 ? 15.774 -5.307 1.659 1.00 6.77 29 ASP A O 11
ATOM 5214 N N . LYS A 1 30 ? 13.749 -4.338 1.637 1.00 5.65 30 LYS A N 11
ATOM 5215 C CA . LYS A 1 30 ? 13.315 -4.978 2.871 1.00 6.65 30 LYS A CA 11
ATOM 5216 C C . LYS A 1 30 ? 12.599 -6.290 2.577 1.00 6.77 30 LYS A C 11
ATOM 5217 O O . LYS A 1 30 ? 11.386 -6.261 2.279 1.00 7.10 30 LYS A O 11
ATOM 5237 N N . MET A 1 1 ? -17.597 -2.500 -1.080 1.00 3.78 1 MET A N 12
ATOM 5238 C CA . MET A 1 1 ? -16.553 -1.623 -1.662 1.00 3.25 1 MET A CA 12
ATOM 5239 C C . MET A 1 1 ? -15.340 -2.446 -2.047 1.00 2.73 1 MET A C 12
ATOM 5240 O O . MET A 1 1 ? -15.175 -3.574 -1.581 1.00 3.14 1 MET A O 12
ATOM 5256 N N . LYS A 1 2 ? -14.495 -1.890 -2.900 1.00 2.21 2 LYS A N 12
ATOM 5257 C CA . LYS A 1 2 ? -13.209 -2.498 -3.180 1.00 1.86 2 LYS A CA 12
ATOM 5258 C C . LYS A 1 2 ? -12.109 -1.654 -2.550 1.00 1.38 2 LYS A C 12
ATOM 5259 O O . LYS A 1 2 ? -11.927 -0.486 -2.898 1.00 1.35 2 LYS A O 12
ATOM 5278 N N . PRO A 1 3 ? -11.390 -2.216 -1.575 1.00 1.16 3 PRO A N 12
ATOM 5279 C CA . PRO A 1 3 ? -10.319 -1.525 -0.884 1.00 0.81 3 PRO A CA 12
ATOM 5280 C C . PRO A 1 3 ? -9.013 -1.621 -1.658 1.00 0.60 3 PRO A C 12
ATOM 5281 O O . PRO A 1 3 ? -8.845 -2.480 -2.523 1.00 0.79 3 PRO A O 12
ATOM 5292 N N . TYR A 1 4 ? -8.090 -0.744 -1.336 1.00 0.41 4 TYR A N 12
ATOM 5293 C CA . TYR A 1 4 ? -6.820 -0.698 -2.031 1.00 0.44 4 TYR A CA 12
ATOM 5294 C C . TYR A 1 4 ? -5.829 -1.635 -1.358 1.00 0.41 4 TYR A C 12
ATOM 5295 O O . TYR A 1 4 ? -5.060 -1.229 -0.485 1.00 0.53 4 TYR A O 12
ATOM 5313 N N . GLN A 1 5 ? -5.884 -2.902 -1.750 1.00 0.35 5 GLN A N 12
ATOM 5314 C CA . GLN A 1 5 ? -5.013 -3.919 -1.187 1.00 0.35 5 GLN A CA 12
ATOM 5315 C C . GLN A 1 5 ? -3.586 -3.730 -1.686 1.00 0.33 5 GLN A C 12
ATOM 5316 O O . GLN A 1 5 ? -3.361 -3.281 -2.811 1.00 0.47 5 GLN A O 12
ATOM 5330 N N . CYS A 1 6 ? -2.626 -4.052 -0.833 1.00 0.26 6 CYS A N 12
ATOM 5331 C CA . CYS A 1 6 ? -1.228 -3.921 -1.175 1.00 0.31 6 CYS A CA 12
ATOM 5332 C C . CYS A 1 6 ? -0.797 -5.126 -1.992 1.00 0.35 6 CYS A C 12
ATOM 5333 O O . CYS A 1 6 ? -0.908 -6.260 -1.530 1.00 0.35 6 CYS A O 12
ATOM 5340 N N . ASP A 1 7 ? -0.291 -4.872 -3.188 1.00 0.49 7 ASP A N 12
ATOM 5341 C CA . ASP A 1 7 ? 0.017 -5.931 -4.149 1.00 0.62 7 ASP A CA 12
ATOM 5342 C C . ASP A 1 7 ? 1.044 -6.929 -3.611 1.00 0.58 7 ASP A C 12
ATOM 5343 O O . ASP A 1 7 ? 1.152 -8.047 -4.114 1.00 0.75 7 ASP A O 12
ATOM 5352 N N . TYR A 1 8 ? 1.768 -6.548 -2.564 1.00 0.45 8 TYR A N 12
ATOM 5353 C CA . TYR A 1 8 ? 2.792 -7.415 -1.998 1.00 0.53 8 TYR A CA 12
ATOM 5354 C C . TYR A 1 8 ? 2.237 -8.128 -0.786 1.00 0.55 8 TYR A C 12
ATOM 5355 O O . TYR A 1 8 ? 2.679 -9.214 -0.418 1.00 0.74 8 TYR A O 12
ATOM 5373 N N . CYS A 1 9 ? 1.250 -7.502 -0.185 1.00 0.41 9 CYS A N 12
ATOM 5374 C CA . CYS A 1 9 ? 0.813 -7.858 1.145 1.00 0.42 9 CYS A CA 12
ATOM 5375 C C . CYS A 1 9 ? -0.531 -8.573 1.162 1.00 0.39 9 CYS A C 12
ATOM 5376 O O . CYS A 1 9 ? -0.727 -9.530 1.906 1.00 0.49 9 CYS A O 12
ATOM 5383 N N . GLY A 1 10 ? -1.455 -8.104 0.339 1.00 0.33 10 GLY A N 12
ATOM 5384 C CA . GLY A 1 10 ? -2.814 -8.596 0.399 1.00 0.39 10 GLY A CA 12
ATOM 5385 C C . GLY A 1 10 ? -3.653 -7.802 1.385 1.00 0.32 10 GLY A C 12
ATOM 5386 O O . GLY A 1 10 ? -4.881 -7.914 1.404 1.00 0.53 10 GLY A O 12
ATOM 5390 N N . ARG A 1 11 ? -2.981 -6.990 2.199 1.00 0.13 11 ARG A N 12
ATOM 5391 C CA . ARG A 1 11 ? -3.640 -6.150 3.182 1.00 0.18 11 ARG A CA 12
ATOM 5392 C C . ARG A 1 11 ? -4.419 -5.044 2.489 1.00 0.20 11 ARG A C 12
ATOM 5393 O O . ARG A 1 11 ? -3.883 -4.343 1.630 1.00 0.22 11 ARG A O 12
ATOM 5414 N N . SER A 1 12 ? -5.674 -4.893 2.868 1.00 0.28 12 SER A N 12
ATOM 5415 C CA . SER A 1 12 ? -6.541 -3.902 2.257 1.00 0.33 12 SER A CA 12
ATOM 5416 C C . SER A 1 12 ? -6.458 -2.567 2.994 1.00 0.28 12 SER A C 12
ATOM 5417 O O . SER A 1 12 ? -6.911 -2.445 4.134 1.00 0.35 12 SER A O 12
ATOM 5425 N N . PHE A 1 13 ? -5.863 -1.573 2.347 1.00 0.22 13 PHE A N 12
ATOM 5426 C CA . PHE A 1 13 ? -5.855 -0.218 2.880 1.00 0.21 13 PHE A CA 12
ATOM 5427 C C . PHE A 1 13 ? -7.022 0.548 2.283 1.00 0.24 13 PHE A C 12
ATOM 5428 O O . PHE A 1 13 ? -7.281 0.465 1.083 1.00 0.36 13 PHE A O 12
ATOM 5445 N N . SER A 1 14 ? -7.735 1.277 3.115 1.00 0.26 14 SER A N 12
ATOM 5446 C CA . SER A 1 14 ? -8.912 1.997 2.671 1.00 0.31 14 SER A CA 12
ATOM 5447 C C . SER A 1 14 ? -8.536 3.398 2.207 1.00 0.24 14 SER A C 12
ATOM 5448 O O . SER A 1 14 ? -9.399 4.210 1.875 1.00 0.32 14 SER A O 12
ATOM 5456 N N . ASP A 1 15 ? -7.238 3.672 2.181 1.00 0.20 15 ASP A N 12
ATOM 5457 C CA . ASP A 1 15 ? -6.745 4.976 1.749 1.00 0.28 15 ASP A CA 12
ATOM 5458 C C . ASP A 1 15 ? -5.766 4.817 0.597 1.00 0.23 15 ASP A C 12
ATOM 5459 O O . ASP A 1 15 ? -4.651 4.338 0.783 1.00 0.26 15 ASP A O 12
ATOM 5468 N N . PRO A 1 16 ? -6.181 5.228 -0.611 1.00 0.28 16 PRO A N 12
ATOM 5469 C CA . PRO A 1 16 ? -5.380 5.075 -1.833 1.00 0.33 16 PRO A CA 12
ATOM 5470 C C . PRO A 1 16 ? -4.020 5.764 -1.747 1.00 0.30 16 PRO A C 12
ATOM 5471 O O . PRO A 1 16 ? -3.014 5.219 -2.191 1.00 0.36 16 PRO A O 12
ATOM 5482 N N . THR A 1 17 ? -3.998 6.955 -1.169 1.00 0.30 17 THR A N 12
ATOM 5483 C CA . THR A 1 17 ? -2.774 7.731 -1.046 1.00 0.36 17 THR A CA 12
ATOM 5484 C C . THR A 1 17 ? -1.852 7.111 -0.002 1.00 0.29 17 THR A C 12
ATOM 5485 O O . THR A 1 17 ? -0.639 7.017 -0.196 1.00 0.29 17 THR A O 12
ATOM 5496 N N . SER A 1 18 ? -2.439 6.656 1.096 1.00 0.29 18 SER A N 12
ATOM 5497 C CA . SER A 1 18 ? -1.665 6.100 2.192 1.00 0.30 18 SER A CA 12
ATOM 5498 C C . SER A 1 18 ? -1.166 4.712 1.830 1.00 0.26 18 SER A C 12
ATOM 5499 O O . SER A 1 18 ? -0.033 4.348 2.145 1.00 0.33 18 SER A O 12
ATOM 5507 N N . LYS A 1 19 ? -2.003 3.957 1.137 1.00 0.22 19 LYS A N 12
ATOM 5508 C CA . LYS A 1 19 ? -1.607 2.672 0.596 1.00 0.24 19 LYS A CA 12
ATOM 5509 C C . LYS A 1 19 ? -0.495 2.865 -0.431 1.00 0.22 19 LYS A C 12
ATOM 5510 O O . LYS A 1 19 ? 0.285 1.952 -0.709 1.00 0.27 19 LYS A O 12
ATOM 5529 N N . MET A 1 20 ? -0.395 4.080 -0.953 1.00 0.21 20 MET A N 12
ATOM 5530 C CA . MET A 1 20 ? 0.532 4.361 -2.040 1.00 0.24 20 MET A CA 12
ATOM 5531 C C . MET A 1 20 ? 1.879 4.782 -1.477 1.00 0.19 20 MET A C 12
ATOM 5532 O O . MET A 1 20 ? 2.931 4.427 -2.006 1.00 0.21 20 MET A O 12
ATOM 5546 N N . ARG A 1 21 ? 1.840 5.537 -0.390 1.00 0.20 21 ARG A N 12
ATOM 5547 C CA . ARG A 1 21 ? 3.049 5.865 0.351 1.00 0.23 21 ARG A CA 12
ATOM 5548 C C . ARG A 1 21 ? 3.574 4.621 1.044 1.00 0.17 21 ARG A C 12
ATOM 5549 O O . ARG A 1 21 ? 4.780 4.419 1.159 1.00 0.19 21 ARG A O 12
ATOM 5570 N N . HIS A 1 22 ? 2.649 3.783 1.489 1.00 0.17 22 HIS A N 12
ATOM 5571 C CA . HIS A 1 22 ? 2.990 2.477 2.029 1.00 0.18 22 HIS A CA 12
ATOM 5572 C C . HIS A 1 22 ? 3.697 1.647 0.962 1.00 0.17 22 HIS A C 12
ATOM 5573 O O . HIS A 1 22 ? 4.703 0.997 1.234 1.00 0.21 22 HIS A O 12
ATOM 5587 N N . LEU A 1 23 ? 3.166 1.686 -0.255 1.00 0.20 23 LEU A N 12
ATOM 5588 C CA . LEU A 1 23 ? 3.760 0.971 -1.377 1.00 0.26 23 LEU A CA 12
ATOM 5589 C C . LEU A 1 23 ? 5.157 1.517 -1.674 1.00 0.29 23 LEU A C 12
ATOM 5590 O O . LEU A 1 23 ? 6.070 0.770 -2.026 1.00 0.40 23 LEU A O 12
ATOM 5606 N N . GLU A 1 24 ? 5.300 2.829 -1.523 1.00 0.28 24 GLU A N 12
ATOM 5607 C CA . GLU A 1 24 ? 6.575 3.506 -1.688 1.00 0.39 24 GLU A CA 12
ATOM 5608 C C . GLU A 1 24 ? 7.570 3.036 -0.626 1.00 0.37 24 GLU A C 12
ATOM 5609 O O . GLU A 1 24 ? 8.755 2.858 -0.896 1.00 0.45 24 GLU A O 12
ATOM 5621 N N . THR A 1 25 ? 7.065 2.804 0.579 1.00 0.40 25 THR A N 12
ATOM 5622 C CA . THR A 1 25 ? 7.902 2.386 1.692 1.00 0.49 25 THR A CA 12
ATOM 5623 C C . THR A 1 25 ? 8.236 0.892 1.592 1.00 0.46 25 THR A C 12
ATOM 5624 O O . THR A 1 25 ? 8.944 0.341 2.435 1.00 0.67 25 THR A O 12
ATOM 5635 N N . HIS A 1 26 ? 7.742 0.234 0.546 1.00 0.43 26 HIS A N 12
ATOM 5636 C CA . HIS A 1 26 ? 7.973 -1.196 0.390 1.00 0.55 26 HIS A CA 12
ATOM 5637 C C . HIS A 1 26 ? 9.365 -1.495 -0.157 1.00 0.73 26 HIS A C 12
ATOM 5638 O O . HIS A 1 26 ? 9.766 -2.654 -0.232 1.00 0.98 26 HIS A O 12
ATOM 5652 N N . ASP A 1 27 ? 10.109 -0.456 -0.528 1.00 0.95 27 ASP A N 12
ATOM 5653 C CA . ASP A 1 27 ? 11.526 -0.630 -0.830 1.00 1.42 27 ASP A CA 12
ATOM 5654 C C . ASP A 1 27 ? 12.235 -1.117 0.416 1.00 1.74 27 ASP A C 12
ATOM 5655 O O . ASP A 1 27 ? 12.943 -2.125 0.402 1.00 2.40 27 ASP A O 12
ATOM 5664 N N . THR A 1 28 ? 12.007 -0.402 1.505 1.00 2.20 28 THR A N 12
ATOM 5665 C CA . THR A 1 28 ? 12.645 -0.704 2.769 1.00 3.03 28 THR A CA 12
ATOM 5666 C C . THR A 1 28 ? 11.623 -1.266 3.760 1.00 3.69 28 THR A C 12
ATOM 5667 O O . THR A 1 28 ? 11.643 -0.944 4.946 1.00 4.41 28 THR A O 12
ATOM 5678 N N . ASP A 1 29 ? 10.717 -2.095 3.255 1.00 3.99 29 ASP A N 12
ATOM 5679 C CA . ASP A 1 29 ? 9.717 -2.740 4.100 1.00 5.06 29 ASP A CA 12
ATOM 5680 C C . ASP A 1 29 ? 10.314 -3.978 4.748 1.00 5.80 29 ASP A C 12
ATOM 5681 O O . ASP A 1 29 ? 10.382 -4.085 5.972 1.00 6.77 29 ASP A O 12
ATOM 5690 N N . LYS A 1 30 ? 10.748 -4.909 3.914 1.00 5.65 30 LYS A N 12
ATOM 5691 C CA . LYS A 1 30 ? 11.444 -6.091 4.378 1.00 6.65 30 LYS A CA 12
ATOM 5692 C C . LYS A 1 30 ? 12.515 -6.487 3.371 1.00 6.77 30 LYS A C 12
ATOM 5693 O O . LYS A 1 30 ? 13.707 -6.480 3.742 1.00 7.10 30 LYS A O 12
ATOM 5713 N N . MET A 1 1 ? -14.594 4.491 -0.355 1.00 3.78 1 MET A N 13
ATOM 5714 C CA . MET A 1 1 ? -15.029 4.153 -1.731 1.00 3.25 1 MET A CA 13
ATOM 5715 C C . MET A 1 1 ? -14.663 2.716 -2.055 1.00 2.73 1 MET A C 13
ATOM 5716 O O . MET A 1 1 ? -15.533 1.870 -2.260 1.00 3.14 1 MET A O 13
ATOM 5732 N N . LYS A 1 2 ? -13.368 2.445 -2.092 1.00 2.21 2 LYS A N 13
ATOM 5733 C CA . LYS A 1 2 ? -12.869 1.107 -2.354 1.00 1.86 2 LYS A CA 13
ATOM 5734 C C . LYS A 1 2 ? -11.690 0.818 -1.445 1.00 1.38 2 LYS A C 13
ATOM 5735 O O . LYS A 1 2 ? -10.980 1.737 -1.038 1.00 1.35 2 LYS A O 13
ATOM 5754 N N . PRO A 1 3 ? -11.470 -0.453 -1.103 1.00 1.16 3 PRO A N 13
ATOM 5755 C CA . PRO A 1 3 ? -10.298 -0.876 -0.373 1.00 0.81 3 PRO A CA 13
ATOM 5756 C C . PRO A 1 3 ? -9.180 -1.242 -1.333 1.00 0.60 3 PRO A C 13
ATOM 5757 O O . PRO A 1 3 ? -9.359 -2.048 -2.251 1.00 0.79 3 PRO A O 13
ATOM 5768 N N . TYR A 1 4 ? -8.032 -0.653 -1.109 1.00 0.41 4 TYR A N 13
ATOM 5769 C CA . TYR A 1 4 ? -6.895 -0.829 -1.995 1.00 0.44 4 TYR A CA 13
ATOM 5770 C C . TYR A 1 4 ? -5.861 -1.739 -1.355 1.00 0.41 4 TYR A C 13
ATOM 5771 O O . TYR A 1 4 ? -5.132 -1.343 -0.443 1.00 0.53 4 TYR A O 13
ATOM 5789 N N . GLN A 1 5 ? -5.826 -2.969 -1.832 1.00 0.35 5 GLN A N 13
ATOM 5790 C CA . GLN A 1 5 ? -4.948 -3.986 -1.283 1.00 0.35 5 GLN A CA 13
ATOM 5791 C C . GLN A 1 5 ? -3.515 -3.773 -1.744 1.00 0.33 5 GLN A C 13
ATOM 5792 O O . GLN A 1 5 ? -3.267 -3.314 -2.858 1.00 0.47 5 GLN A O 13
ATOM 5806 N N . CYS A 1 6 ? -2.582 -4.095 -0.870 1.00 0.26 6 CYS A N 13
ATOM 5807 C CA . CYS A 1 6 ? -1.180 -4.005 -1.187 1.00 0.31 6 CYS A CA 13
ATOM 5808 C C . CYS A 1 6 ? -0.746 -5.280 -1.888 1.00 0.35 6 CYS A C 13
ATOM 5809 O O . CYS A 1 6 ? -0.838 -6.362 -1.308 1.00 0.35 6 CYS A O 13
ATOM 5816 N N . ASP A 1 7 ? -0.267 -5.157 -3.118 1.00 0.49 7 ASP A N 13
ATOM 5817 C CA . ASP A 1 7 ? 0.084 -6.320 -3.933 1.00 0.62 7 ASP A CA 13
ATOM 5818 C C . ASP A 1 7 ? 1.275 -7.095 -3.363 1.00 0.58 7 ASP A C 13
ATOM 5819 O O . ASP A 1 7 ? 1.649 -8.143 -3.887 1.00 0.75 7 ASP A O 13
ATOM 5828 N N . TYR A 1 8 ? 1.857 -6.596 -2.279 1.00 0.45 8 TYR A N 13
ATOM 5829 C CA . TYR A 1 8 ? 2.976 -7.273 -1.645 1.00 0.53 8 TYR A CA 13
ATOM 5830 C C . TYR A 1 8 ? 2.518 -7.870 -0.329 1.00 0.55 8 TYR A C 13
ATOM 5831 O O . TYR A 1 8 ? 3.163 -8.752 0.229 1.00 0.74 8 TYR A O 13
ATOM 5849 N N . CYS A 1 9 ? 1.388 -7.377 0.153 1.00 0.41 9 CYS A N 13
ATOM 5850 C CA . CYS A 1 9 ? 0.906 -7.722 1.476 1.00 0.42 9 CYS A CA 13
ATOM 5851 C C . CYS A 1 9 ? -0.362 -8.573 1.442 1.00 0.39 9 CYS A C 13
ATOM 5852 O O . CYS A 1 9 ? -0.494 -9.542 2.191 1.00 0.49 9 CYS A O 13
ATOM 5859 N N . GLY A 1 10 ? -1.282 -8.223 0.553 1.00 0.33 10 GLY A N 13
ATOM 5860 C CA . GLY A 1 10 ? -2.596 -8.835 0.567 1.00 0.39 10 GLY A CA 13
ATOM 5861 C C . GLY A 1 10 ? -3.556 -8.074 1.465 1.00 0.32 10 GLY A C 13
ATOM 5862 O O . GLY A 1 10 ? -4.743 -8.394 1.547 1.00 0.53 10 GLY A O 13
ATOM 5866 N N . ARG A 1 11 ? -3.029 -7.050 2.130 1.00 0.13 11 ARG A N 13
ATOM 5867 C CA . ARG A 1 11 ? -3.801 -6.242 3.055 1.00 0.18 11 ARG A CA 13
ATOM 5868 C C . ARG A 1 11 ? -4.407 -5.054 2.325 1.00 0.20 11 ARG A C 13
ATOM 5869 O O . ARG A 1 11 ? -3.712 -4.357 1.589 1.00 0.22 11 ARG A O 13
ATOM 5890 N N . SER A 1 12 ? -5.693 -4.835 2.527 1.00 0.28 12 SER A N 13
ATOM 5891 C CA . SER A 1 12 ? -6.391 -3.747 1.864 1.00 0.33 12 SER A CA 13
ATOM 5892 C C . SER A 1 12 ? -6.398 -2.491 2.730 1.00 0.28 12 SER A C 13
ATOM 5893 O O . SER A 1 12 ? -6.874 -2.506 3.866 1.00 0.35 12 SER A O 13
ATOM 5901 N N . PHE A 1 13 ? -5.850 -1.416 2.191 1.00 0.22 13 PHE A N 13
ATOM 5902 C CA . PHE A 1 13 ? -5.876 -0.128 2.857 1.00 0.21 13 PHE A CA 13
ATOM 5903 C C . PHE A 1 13 ? -6.975 0.715 2.232 1.00 0.24 13 PHE A C 13
ATOM 5904 O O . PHE A 1 13 ? -7.034 0.861 1.012 1.00 0.36 13 PHE A O 13
ATOM 5921 N N . SER A 1 14 ? -7.856 1.251 3.058 1.00 0.26 14 SER A N 13
ATOM 5922 C CA . SER A 1 14 ? -8.989 2.025 2.566 1.00 0.31 14 SER A CA 13
ATOM 5923 C C . SER A 1 14 ? -8.565 3.445 2.198 1.00 0.24 14 SER A C 13
ATOM 5924 O O . SER A 1 14 ? -9.404 4.299 1.910 1.00 0.32 14 SER A O 13
ATOM 5932 N N . ASP A 1 15 ? -7.259 3.683 2.189 1.00 0.20 15 ASP A N 13
ATOM 5933 C CA . ASP A 1 15 ? -6.725 5.000 1.858 1.00 0.28 15 ASP A CA 13
ATOM 5934 C C . ASP A 1 15 ? -5.765 4.891 0.684 1.00 0.23 15 ASP A C 13
ATOM 5935 O O . ASP A 1 15 ? -4.650 4.410 0.839 1.00 0.26 15 ASP A O 13
ATOM 5944 N N . PRO A 1 16 ? -6.188 5.344 -0.506 1.00 0.28 16 PRO A N 13
ATOM 5945 C CA . PRO A 1 16 ? -5.385 5.243 -1.733 1.00 0.33 16 PRO A CA 13
ATOM 5946 C C . PRO A 1 16 ? -4.036 5.946 -1.612 1.00 0.30 16 PRO A C 13
ATOM 5947 O O . PRO A 1 16 ? -3.026 5.454 -2.104 1.00 0.36 16 PRO A O 13
ATOM 5958 N N . THR A 1 17 ? -4.036 7.092 -0.947 1.00 0.30 17 THR A N 13
ATOM 5959 C CA . THR A 1 17 ? -2.829 7.880 -0.759 1.00 0.36 17 THR A CA 13
ATOM 5960 C C . THR A 1 17 ? -1.882 7.201 0.229 1.00 0.29 17 THR A C 13
ATOM 5961 O O . THR A 1 17 ? -0.668 7.176 0.030 1.00 0.29 17 THR A O 13
ATOM 5972 N N . SER A 1 18 ? -2.441 6.635 1.285 1.00 0.29 18 SER A N 13
ATOM 5973 C CA . SER A 1 18 ? -1.639 5.974 2.297 1.00 0.30 18 SER A CA 13
ATOM 5974 C C . SER A 1 18 ? -1.182 4.615 1.807 1.00 0.26 18 SER A C 13
ATOM 5975 O O . SER A 1 18 ? -0.072 4.184 2.097 1.00 0.33 18 SER A O 13
ATOM 5983 N N . LYS A 1 19 ? -2.035 3.963 1.040 1.00 0.22 19 LYS A N 13
ATOM 5984 C CA . LYS A 1 19 ? -1.683 2.728 0.377 1.00 0.24 19 LYS A CA 13
ATOM 5985 C C . LYS A 1 19 ? -0.611 3.007 -0.674 1.00 0.22 19 LYS A C 13
ATOM 5986 O O . LYS A 1 19 ? 0.126 2.111 -1.087 1.00 0.27 19 LYS A O 13
ATOM 6005 N N . MET A 1 20 ? -0.499 4.273 -1.054 1.00 0.21 20 MET A N 13
ATOM 6006 C CA . MET A 1 20 ? 0.460 4.684 -2.068 1.00 0.24 20 MET A CA 13
ATOM 6007 C C . MET A 1 20 ? 1.811 4.917 -1.408 1.00 0.19 20 MET A C 13
ATOM 6008 O O . MET A 1 20 ? 2.835 4.391 -1.845 1.00 0.21 20 MET A O 13
ATOM 6022 N N . ARG A 1 21 ? 1.789 5.695 -0.334 1.00 0.20 21 ARG A N 13
ATOM 6023 C CA . ARG A 1 21 ? 2.977 5.951 0.465 1.00 0.23 21 ARG A CA 13
ATOM 6024 C C . ARG A 1 21 ? 3.520 4.633 1.014 1.00 0.17 21 ARG A C 13
ATOM 6025 O O . ARG A 1 21 ? 4.731 4.408 1.072 1.00 0.19 21 ARG A O 13
ATOM 6046 N N . HIS A 1 22 ? 2.595 3.766 1.403 1.00 0.17 22 HIS A N 13
ATOM 6047 C CA . HIS A 1 22 ? 2.919 2.446 1.917 1.00 0.18 22 HIS A CA 13
ATOM 6048 C C . HIS A 1 22 ? 3.634 1.608 0.860 1.00 0.17 22 HIS A C 13
ATOM 6049 O O . HIS A 1 22 ? 4.617 0.929 1.156 1.00 0.21 22 HIS A O 13
ATOM 6063 N N . LEU A 1 23 ? 3.138 1.658 -0.371 1.00 0.20 23 LEU A N 13
ATOM 6064 C CA . LEU A 1 23 ? 3.743 0.903 -1.461 1.00 0.26 23 LEU A CA 13
ATOM 6065 C C . LEU A 1 23 ? 5.136 1.429 -1.780 1.00 0.29 23 LEU A C 13
ATOM 6066 O O . LEU A 1 23 ? 6.016 0.671 -2.190 1.00 0.40 23 LEU A O 13
ATOM 6082 N N . GLU A 1 24 ? 5.339 2.725 -1.585 1.00 0.28 24 GLU A N 13
ATOM 6083 C CA . GLU A 1 24 ? 6.654 3.320 -1.760 1.00 0.39 24 GLU A CA 13
ATOM 6084 C C . GLU A 1 24 ? 7.592 2.866 -0.645 1.00 0.37 24 GLU A C 13
ATOM 6085 O O . GLU A 1 24 ? 8.801 2.740 -0.840 1.00 0.45 24 GLU A O 13
ATOM 6097 N N . THR A 1 25 ? 7.019 2.597 0.522 1.00 0.40 25 THR A N 13
ATOM 6098 C CA . THR A 1 25 ? 7.788 2.111 1.657 1.00 0.49 25 THR A CA 13
ATOM 6099 C C . THR A 1 25 ? 8.250 0.670 1.406 1.00 0.46 25 THR A C 13
ATOM 6100 O O . THR A 1 25 ? 9.179 0.176 2.046 1.00 0.67 25 THR A O 13
ATOM 6111 N N . HIS A 1 26 ? 7.601 0.008 0.449 1.00 0.43 26 HIS A N 13
ATOM 6112 C CA . HIS A 1 26 ? 7.978 -1.346 0.059 1.00 0.55 26 HIS A CA 13
ATOM 6113 C C . HIS A 1 26 ? 9.225 -1.342 -0.818 1.00 0.73 26 HIS A C 13
ATOM 6114 O O . HIS A 1 26 ? 9.784 -2.396 -1.118 1.00 0.98 26 HIS A O 13
ATOM 6128 N N . ASP A 1 27 ? 9.650 -0.161 -1.243 1.00 0.95 27 ASP A N 13
ATOM 6129 C CA . ASP A 1 27 ? 10.922 -0.030 -1.938 1.00 1.42 27 ASP A CA 13
ATOM 6130 C C . ASP A 1 27 ? 12.036 0.059 -0.914 1.00 1.74 27 ASP A C 13
ATOM 6131 O O . ASP A 1 27 ? 12.344 1.135 -0.395 1.00 2.40 27 ASP A O 13
ATOM 6140 N N . THR A 1 28 ? 12.614 -1.086 -0.607 1.00 2.20 28 THR A N 13
ATOM 6141 C CA . THR A 1 28 ? 13.652 -1.175 0.398 1.00 3.03 28 THR A CA 13
ATOM 6142 C C . THR A 1 28 ? 14.871 -0.352 0.008 1.00 3.69 28 THR A C 13
ATOM 6143 O O . THR A 1 28 ? 15.303 -0.355 -1.148 1.00 4.41 28 THR A O 13
ATOM 6154 N N . ASP A 1 29 ? 15.402 0.377 0.979 1.00 3.99 29 ASP A N 13
ATOM 6155 C CA . ASP A 1 29 ? 16.643 1.117 0.797 1.00 5.06 29 ASP A CA 13
ATOM 6156 C C . ASP A 1 29 ? 17.778 0.133 0.559 1.00 5.80 29 ASP A C 13
ATOM 6157 O O . ASP A 1 29 ? 18.723 0.410 -0.178 1.00 6.77 29 ASP A O 13
ATOM 6166 N N . LYS A 1 30 ? 17.649 -1.025 1.190 1.00 5.65 30 LYS A N 13
ATOM 6167 C CA . LYS A 1 30 ? 18.558 -2.136 0.988 1.00 6.65 30 LYS A CA 13
ATOM 6168 C C . LYS A 1 30 ? 17.785 -3.444 1.148 1.00 6.77 30 LYS A C 13
ATOM 6169 O O . LYS A 1 30 ? 17.366 -4.017 0.123 1.00 7.10 30 LYS A O 13
ATOM 6189 N N . MET A 1 1 ? -18.187 0.038 -2.725 1.00 3.78 1 MET A N 14
ATOM 6190 C CA . MET A 1 1 ? -16.953 0.186 -1.921 1.00 3.25 1 MET A CA 14
ATOM 6191 C C . MET A 1 1 ? -15.807 -0.549 -2.591 1.00 2.73 1 MET A C 14
ATOM 6192 O O . MET A 1 1 ? -16.006 -1.599 -3.204 1.00 3.14 1 MET A O 14
ATOM 6208 N N . LYS A 1 2 ? -14.612 0.009 -2.494 1.00 2.21 2 LYS A N 14
ATOM 6209 C CA . LYS A 1 2 ? -13.448 -0.581 -3.129 1.00 1.86 2 LYS A CA 14
ATOM 6210 C C . LYS A 1 2 ? -12.177 -0.185 -2.389 1.00 1.38 2 LYS A C 14
ATOM 6211 O O . LYS A 1 2 ? -11.755 0.972 -2.431 1.00 1.35 2 LYS A O 14
ATOM 6230 N N . PRO A 1 3 ? -11.560 -1.140 -1.685 1.00 1.16 3 PRO A N 14
ATOM 6231 C CA . PRO A 1 3 ? -10.336 -0.905 -0.940 1.00 0.81 3 PRO A CA 14
ATOM 6232 C C . PRO A 1 3 ? -9.106 -0.991 -1.839 1.00 0.60 3 PRO A C 14
ATOM 6233 O O . PRO A 1 3 ? -9.181 -1.447 -2.983 1.00 0.79 3 PRO A O 14
ATOM 6244 N N . TYR A 1 4 ? -7.979 -0.557 -1.312 1.00 0.41 4 TYR A N 14
ATOM 6245 C CA . TYR A 1 4 ? -6.738 -0.536 -2.064 1.00 0.44 4 TYR A CA 14
ATOM 6246 C C . TYR A 1 4 ? -5.722 -1.473 -1.417 1.00 0.41 4 TYR A C 14
ATOM 6247 O O . TYR A 1 4 ? -5.197 -1.188 -0.343 1.00 0.53 4 TYR A O 14
ATOM 6265 N N . GLN A 1 5 ? -5.475 -2.600 -2.064 1.00 0.35 5 GLN A N 14
ATOM 6266 C CA . GLN A 1 5 ? -4.631 -3.651 -1.506 1.00 0.35 5 GLN A CA 14
ATOM 6267 C C . GLN A 1 5 ? -3.145 -3.320 -1.623 1.00 0.33 5 GLN A C 14
ATOM 6268 O O . GLN A 1 5 ? -2.736 -2.479 -2.430 1.00 0.47 5 GLN A O 14
ATOM 6282 N N . CYS A 1 6 ? -2.340 -3.978 -0.794 1.00 0.26 6 CYS A N 14
ATOM 6283 C CA . CYS A 1 6 ? -0.904 -3.898 -0.903 1.00 0.31 6 CYS A CA 14
ATOM 6284 C C . CYS A 1 6 ? -0.419 -5.125 -1.656 1.00 0.35 6 CYS A C 14
ATOM 6285 O O . CYS A 1 6 ? -0.623 -6.248 -1.195 1.00 0.35 6 CYS A O 14
ATOM 6292 N N . ASP A 1 7 ? 0.225 -4.915 -2.794 1.00 0.49 7 ASP A N 14
ATOM 6293 C CA . ASP A 1 7 ? 0.551 -6.009 -3.713 1.00 0.62 7 ASP A CA 14
ATOM 6294 C C . ASP A 1 7 ? 1.485 -7.045 -3.085 1.00 0.58 7 ASP A C 14
ATOM 6295 O O . ASP A 1 7 ? 1.572 -8.178 -3.553 1.00 0.75 7 ASP A O 14
ATOM 6304 N N . TYR A 1 8 ? 2.160 -6.671 -2.010 1.00 0.45 8 TYR A N 14
ATOM 6305 C CA . TYR A 1 8 ? 3.136 -7.558 -1.394 1.00 0.53 8 TYR A CA 14
ATOM 6306 C C . TYR A 1 8 ? 2.535 -8.175 -0.149 1.00 0.55 8 TYR A C 14
ATOM 6307 O O . TYR A 1 8 ? 3.054 -9.144 0.403 1.00 0.74 8 TYR A O 14
ATOM 6325 N N . CYS A 1 9 ? 1.424 -7.605 0.281 1.00 0.41 9 CYS A N 14
ATOM 6326 C CA . CYS A 1 9 ? 0.844 -7.942 1.561 1.00 0.42 9 CYS A CA 14
ATOM 6327 C C . CYS A 1 9 ? -0.503 -8.651 1.437 1.00 0.39 9 CYS A C 14
ATOM 6328 O O . CYS A 1 9 ? -0.819 -9.543 2.222 1.00 0.49 9 CYS A O 14
ATOM 6335 N N . GLY A 1 10 ? -1.295 -8.243 0.453 1.00 0.33 10 GLY A N 14
ATOM 6336 C CA . GLY A 1 10 ? -2.654 -8.743 0.331 1.00 0.39 10 GLY A CA 14
ATOM 6337 C C . GLY A 1 10 ? -3.604 -7.972 1.227 1.00 0.32 10 GLY A C 14
ATOM 6338 O O . GLY A 1 10 ? -4.816 -8.194 1.213 1.00 0.53 10 GLY A O 14
ATOM 6342 N N . ARG A 1 11 ? -3.038 -7.049 1.998 1.00 0.13 11 ARG A N 14
ATOM 6343 C CA . ARG A 1 11 ? -3.794 -6.240 2.937 1.00 0.18 11 ARG A CA 14
ATOM 6344 C C . ARG A 1 11 ? -4.470 -5.088 2.217 1.00 0.20 11 ARG A C 14
ATOM 6345 O O . ARG A 1 11 ? -3.830 -4.365 1.457 1.00 0.22 11 ARG A O 14
ATOM 6366 N N . SER A 1 12 ? -5.756 -4.927 2.460 1.00 0.28 12 SER A N 14
ATOM 6367 C CA . SER A 1 12 ? -6.521 -3.865 1.836 1.00 0.33 12 SER A CA 14
ATOM 6368 C C . SER A 1 12 ? -6.580 -2.621 2.724 1.00 0.28 12 SER A C 14
ATOM 6369 O O . SER A 1 12 ? -7.023 -2.680 3.872 1.00 0.35 12 SER A O 14
ATOM 6377 N N . PHE A 1 13 ? -6.109 -1.504 2.188 1.00 0.22 13 PHE A N 14
ATOM 6378 C CA . PHE A 1 13 ? -6.142 -0.232 2.897 1.00 0.21 13 PHE A CA 14
ATOM 6379 C C . PHE A 1 13 ? -7.316 0.597 2.408 1.00 0.24 13 PHE A C 14
ATOM 6380 O O . PHE A 1 13 ? -7.657 0.574 1.223 1.00 0.36 13 PHE A O 14
ATOM 6397 N N . SER A 1 14 ? -7.940 1.315 3.327 1.00 0.26 14 SER A N 14
ATOM 6398 C CA . SER A 1 14 ? -9.051 2.185 2.990 1.00 0.31 14 SER A CA 14
ATOM 6399 C C . SER A 1 14 ? -8.544 3.572 2.617 1.00 0.24 14 SER A C 14
ATOM 6400 O O . SER A 1 14 ? -9.315 4.530 2.521 1.00 0.32 14 SER A O 14
ATOM 6408 N N . ASP A 1 15 ? -7.240 3.662 2.397 1.00 0.20 15 ASP A N 14
ATOM 6409 C CA . ASP A 1 15 ? -6.609 4.928 2.046 1.00 0.28 15 ASP A CA 14
ATOM 6410 C C . ASP A 1 15 ? -5.831 4.794 0.749 1.00 0.23 15 ASP A C 14
ATOM 6411 O O . ASP A 1 15 ? -4.853 4.057 0.684 1.00 0.26 15 ASP A O 14
ATOM 6420 N N . PRO A 1 16 ? -6.260 5.513 -0.300 1.00 0.28 16 PRO A N 14
ATOM 6421 C CA . PRO A 1 16 ? -5.617 5.464 -1.621 1.00 0.33 16 PRO A CA 14
ATOM 6422 C C . PRO A 1 16 ? -4.193 6.013 -1.593 1.00 0.30 16 PRO A C 14
ATOM 6423 O O . PRO A 1 16 ? -3.268 5.398 -2.118 1.00 0.36 16 PRO A O 14
ATOM 6434 N N . THR A 1 17 ? -4.028 7.166 -0.964 1.00 0.30 17 THR A N 14
ATOM 6435 C CA . THR A 1 17 ? -2.737 7.819 -0.879 1.00 0.36 17 THR A CA 14
ATOM 6436 C C . THR A 1 17 ? -1.825 7.074 0.087 1.00 0.29 17 THR A C 14
ATOM 6437 O O . THR A 1 17 ? -0.633 6.914 -0.169 1.00 0.29 17 THR A O 14
ATOM 6448 N N . SER A 1 18 ? -2.390 6.608 1.191 1.00 0.29 18 SER A N 14
ATOM 6449 C CA . SER A 1 18 ? -1.609 5.900 2.188 1.00 0.30 18 SER A CA 14
ATOM 6450 C C . SER A 1 18 ? -1.191 4.532 1.685 1.00 0.26 18 SER A C 14
ATOM 6451 O O . SER A 1 18 ? -0.068 4.111 1.915 1.00 0.33 18 SER A O 14
ATOM 6459 N N . LYS A 1 19 ? -2.080 3.855 0.976 1.00 0.22 19 LYS A N 14
ATOM 6460 C CA . LYS A 1 19 ? -1.737 2.592 0.343 1.00 0.24 19 LYS A CA 14
ATOM 6461 C C . LYS A 1 19 ? -0.660 2.821 -0.716 1.00 0.22 19 LYS A C 14
ATOM 6462 O O . LYS A 1 19 ? 0.071 1.910 -1.092 1.00 0.27 19 LYS A O 14
ATOM 6481 N N . MET A 1 20 ? -0.532 4.066 -1.140 1.00 0.21 20 MET A N 14
ATOM 6482 C CA . MET A 1 20 ? 0.408 4.417 -2.195 1.00 0.24 20 MET A CA 14
ATOM 6483 C C . MET A 1 20 ? 1.766 4.770 -1.599 1.00 0.19 20 MET A C 14
ATOM 6484 O O . MET A 1 20 ? 2.807 4.319 -2.078 1.00 0.21 20 MET A O 14
ATOM 6498 N N . ARG A 1 21 ? 1.749 5.562 -0.537 1.00 0.20 21 ARG A N 14
ATOM 6499 C CA . ARG A 1 21 ? 2.968 5.886 0.197 1.00 0.23 21 ARG A CA 14
ATOM 6500 C C . ARG A 1 21 ? 3.501 4.634 0.887 1.00 0.17 21 ARG A C 14
ATOM 6501 O O . ARG A 1 21 ? 4.708 4.462 1.055 1.00 0.19 21 ARG A O 14
ATOM 6522 N N . HIS A 1 22 ? 2.580 3.759 1.265 1.00 0.17 22 HIS A N 14
ATOM 6523 C CA . HIS A 1 22 ? 2.910 2.482 1.886 1.00 0.18 22 HIS A CA 14
ATOM 6524 C C . HIS A 1 22 ? 3.646 1.568 0.907 1.00 0.17 22 HIS A C 14
ATOM 6525 O O . HIS A 1 22 ? 4.683 0.999 1.239 1.00 0.21 22 HIS A O 14
ATOM 6539 N N . LEU A 1 23 ? 3.114 1.438 -0.303 1.00 0.20 23 LEU A N 14
ATOM 6540 C CA . LEU A 1 23 ? 3.737 0.594 -1.319 1.00 0.26 23 LEU A CA 14
ATOM 6541 C C . LEU A 1 23 ? 5.074 1.174 -1.767 1.00 0.29 23 LEU A C 14
ATOM 6542 O O . LEU A 1 23 ? 5.952 0.450 -2.234 1.00 0.40 23 LEU A O 14
ATOM 6558 N N . GLU A 1 24 ? 5.220 2.481 -1.623 1.00 0.28 24 GLU A N 14
ATOM 6559 C CA . GLU A 1 24 ? 6.461 3.155 -1.965 1.00 0.39 24 GLU A CA 14
ATOM 6560 C C . GLU A 1 24 ? 7.527 2.904 -0.901 1.00 0.37 24 GLU A C 14
ATOM 6561 O O . GLU A 1 24 ? 8.709 2.760 -1.209 1.00 0.45 24 GLU A O 14
ATOM 6573 N N . THR A 1 25 ? 7.098 2.829 0.349 1.00 0.40 25 THR A N 14
ATOM 6574 C CA . THR A 1 25 ? 8.013 2.642 1.465 1.00 0.49 25 THR A CA 14
ATOM 6575 C C . THR A 1 25 ? 8.273 1.162 1.743 1.00 0.46 25 THR A C 14
ATOM 6576 O O . THR A 1 25 ? 9.007 0.815 2.669 1.00 0.67 25 THR A O 14
ATOM 6587 N N . HIS A 1 26 ? 7.675 0.291 0.933 1.00 0.43 26 HIS A N 14
ATOM 6588 C CA . HIS A 1 26 ? 7.850 -1.158 1.077 1.00 0.55 26 HIS A CA 14
ATOM 6589 C C . HIS A 1 26 ? 9.203 -1.626 0.535 1.00 0.73 26 HIS A C 14
ATOM 6590 O O . HIS A 1 26 ? 9.324 -2.739 0.026 1.00 0.98 26 HIS A O 14
ATOM 6604 N N . ASP A 1 27 ? 10.210 -0.772 0.649 1.00 0.95 27 ASP A N 14
ATOM 6605 C CA . ASP A 1 27 ? 11.555 -1.087 0.175 1.00 1.42 27 ASP A CA 14
ATOM 6606 C C . ASP A 1 27 ? 12.258 -2.015 1.181 1.00 1.74 27 ASP A C 14
ATOM 6607 O O . ASP A 1 27 ? 11.591 -2.720 1.940 1.00 2.40 27 ASP A O 14
ATOM 6616 N N . THR A 1 28 ? 13.584 -2.000 1.226 1.00 2.20 28 THR A N 14
ATOM 6617 C CA . THR A 1 28 ? 14.332 -2.893 2.110 1.00 3.03 28 THR A CA 14
ATOM 6618 C C . THR A 1 28 ? 14.356 -2.390 3.559 1.00 3.69 28 THR A C 14
ATOM 6619 O O . THR A 1 28 ? 15.254 -2.729 4.332 1.00 4.41 28 THR A O 14
ATOM 6630 N N . ASP A 1 29 ? 13.360 -1.589 3.923 1.00 3.99 29 ASP A N 14
ATOM 6631 C CA . ASP A 1 29 ? 13.228 -1.100 5.294 1.00 5.06 29 ASP A CA 14
ATOM 6632 C C . ASP A 1 29 ? 13.022 -2.269 6.253 1.00 5.80 29 ASP A C 14
ATOM 6633 O O . ASP A 1 29 ? 13.660 -2.355 7.304 1.00 6.77 29 ASP A O 14
ATOM 6642 N N . LYS A 1 30 ? 12.129 -3.169 5.877 1.00 5.65 30 LYS A N 14
ATOM 6643 C CA . LYS A 1 30 ? 11.919 -4.400 6.619 1.00 6.65 30 LYS A CA 14
ATOM 6644 C C . LYS A 1 30 ? 12.177 -5.593 5.710 1.00 6.77 30 LYS A C 14
ATOM 6645 O O . LYS A 1 30 ? 11.231 -6.043 5.029 1.00 7.10 30 LYS A O 14
ATOM 6665 N N . MET A 1 1 ? -13.740 7.041 -2.194 1.00 3.78 1 MET A N 15
ATOM 6666 C CA . MET A 1 1 ? -12.566 6.233 -1.793 1.00 3.25 1 MET A CA 15
ATOM 6667 C C . MET A 1 1 ? -12.896 4.752 -1.805 1.00 2.73 1 MET A C 15
ATOM 6668 O O . MET A 1 1 ? -13.999 4.346 -1.436 1.00 3.14 1 MET A O 15
ATOM 6684 N N . LYS A 1 2 ? -11.937 3.954 -2.238 1.00 2.21 2 LYS A N 15
ATOM 6685 C CA . LYS A 1 2 ? -12.074 2.508 -2.244 1.00 1.86 2 LYS A CA 15
ATOM 6686 C C . LYS A 1 2 ? -10.826 1.874 -1.642 1.00 1.38 2 LYS A C 15
ATOM 6687 O O . LYS A 1 2 ? -9.750 2.470 -1.675 1.00 1.35 2 LYS A O 15
ATOM 6706 N N . PRO A 1 3 ? -10.953 0.671 -1.063 1.00 1.16 3 PRO A N 15
ATOM 6707 C CA . PRO A 1 3 ? -9.849 -0.031 -0.434 1.00 0.81 3 PRO A CA 15
ATOM 6708 C C . PRO A 1 3 ? -8.980 -0.745 -1.456 1.00 0.60 3 PRO A C 15
ATOM 6709 O O . PRO A 1 3 ? -9.463 -1.494 -2.309 1.00 0.79 3 PRO A O 15
ATOM 6720 N N . TYR A 1 4 ? -7.699 -0.504 -1.348 1.00 0.41 4 TYR A N 15
ATOM 6721 C CA . TYR A 1 4 ? -6.719 -1.059 -2.266 1.00 0.44 4 TYR A CA 15
ATOM 6722 C C . TYR A 1 4 ? -5.884 -2.137 -1.589 1.00 0.41 4 TYR A C 15
ATOM 6723 O O . TYR A 1 4 ? -5.342 -1.923 -0.503 1.00 0.53 4 TYR A O 15
ATOM 6741 N N . GLN A 1 5 ? -5.784 -3.291 -2.230 1.00 0.35 5 GLN A N 15
ATOM 6742 C CA . GLN A 1 5 ? -4.937 -4.361 -1.728 1.00 0.35 5 GLN A CA 15
ATOM 6743 C C . GLN A 1 5 ? -3.480 -4.047 -2.023 1.00 0.33 5 GLN A C 15
ATOM 6744 O O . GLN A 1 5 ? -3.141 -3.643 -3.135 1.00 0.47 5 GLN A O 15
ATOM 6758 N N . CYS A 1 6 ? -2.621 -4.219 -1.039 1.00 0.26 6 CYS A N 15
ATOM 6759 C CA . CYS A 1 6 ? -1.199 -4.118 -1.281 1.00 0.31 6 CYS A CA 15
ATOM 6760 C C . CYS A 1 6 ? -0.706 -5.449 -1.824 1.00 0.35 6 CYS A C 15
ATOM 6761 O O . CYS A 1 6 ? -0.865 -6.479 -1.173 1.00 0.35 6 CYS A O 15
ATOM 6768 N N . ASP A 1 7 ? -0.096 -5.422 -2.997 1.00 0.49 7 ASP A N 15
ATOM 6769 C CA . ASP A 1 7 ? 0.273 -6.643 -3.715 1.00 0.62 7 ASP A CA 15
ATOM 6770 C C . ASP A 1 7 ? 1.282 -7.498 -2.954 1.00 0.58 7 ASP A C 15
ATOM 6771 O O . ASP A 1 7 ? 1.471 -8.668 -3.276 1.00 0.75 7 ASP A O 15
ATOM 6780 N N . TYR A 1 8 ? 1.926 -6.929 -1.941 1.00 0.45 8 TYR A N 15
ATOM 6781 C CA . TYR A 1 8 ? 2.955 -7.653 -1.211 1.00 0.53 8 TYR A CA 15
ATOM 6782 C C . TYR A 1 8 ? 2.454 -7.980 0.181 1.00 0.55 8 TYR A C 15
ATOM 6783 O O . TYR A 1 8 ? 2.996 -8.833 0.880 1.00 0.74 8 TYR A O 15
ATOM 6801 N N . CYS A 1 9 ? 1.403 -7.283 0.571 1.00 0.41 9 CYS A N 15
ATOM 6802 C CA . CYS A 1 9 ? 0.821 -7.447 1.886 1.00 0.42 9 CYS A CA 15
ATOM 6803 C C . CYS A 1 9 ? -0.409 -8.351 1.853 1.00 0.39 9 CYS A C 15
ATOM 6804 O O . CYS A 1 9 ? -0.637 -9.143 2.765 1.00 0.49 9 CYS A O 15
ATOM 6811 N N . GLY A 1 10 ? -1.191 -8.232 0.785 1.00 0.33 10 GLY A N 15
ATOM 6812 C CA . GLY A 1 10 ? -2.460 -8.931 0.703 1.00 0.39 10 GLY A CA 15
ATOM 6813 C C . GLY A 1 10 ? -3.527 -8.218 1.507 1.00 0.32 10 GLY A C 15
ATOM 6814 O O . GLY A 1 10 ? -4.640 -8.720 1.675 1.00 0.53 10 GLY A O 15
ATOM 6818 N N . ARG A 1 11 ? -3.184 -7.027 1.980 1.00 0.13 11 ARG A N 15
ATOM 6819 C CA . ARG A 1 11 ? -4.032 -6.274 2.876 1.00 0.18 11 ARG A CA 15
ATOM 6820 C C . ARG A 1 11 ? -4.668 -5.101 2.150 1.00 0.20 11 ARG A C 15
ATOM 6821 O O . ARG A 1 11 ? -4.008 -4.418 1.365 1.00 0.22 11 ARG A O 15
ATOM 6842 N N . SER A 1 12 ? -5.943 -4.880 2.415 1.00 0.28 12 SER A N 15
ATOM 6843 C CA . SER A 1 12 ? -6.683 -3.808 1.779 1.00 0.33 12 SER A CA 15
ATOM 6844 C C . SER A 1 12 ? -6.615 -2.534 2.617 1.00 0.28 12 SER A C 15
ATOM 6845 O O . SER A 1 12 ? -7.126 -2.487 3.736 1.00 0.35 12 SER A O 15
ATOM 6853 N N . PHE A 1 13 ? -5.974 -1.509 2.083 1.00 0.22 13 PHE A N 15
ATOM 6854 C CA . PHE A 1 13 ? -5.964 -0.211 2.730 1.00 0.21 13 PHE A CA 15
ATOM 6855 C C . PHE A 1 13 ? -7.041 0.658 2.099 1.00 0.24 13 PHE A C 15
ATOM 6856 O O . PHE A 1 13 ? -7.025 0.888 0.892 1.00 0.36 13 PHE A O 15
ATOM 6873 N N . SER A 1 14 ? -7.973 1.136 2.904 1.00 0.26 14 SER A N 15
ATOM 6874 C CA . SER A 1 14 ? -9.038 1.998 2.410 1.00 0.31 14 SER A CA 15
ATOM 6875 C C . SER A 1 14 ? -8.540 3.438 2.318 1.00 0.24 14 SER A C 15
ATOM 6876 O O . SER A 1 14 ? -9.325 4.392 2.324 1.00 0.32 14 SER A O 15
ATOM 6884 N N . ASP A 1 15 ? -7.228 3.580 2.239 1.00 0.20 15 ASP A N 15
ATOM 6885 C CA . ASP A 1 15 ? -6.596 4.889 2.177 1.00 0.28 15 ASP A CA 15
ATOM 6886 C C . ASP A 1 15 ? -5.731 4.985 0.930 1.00 0.23 15 ASP A C 15
ATOM 6887 O O . ASP A 1 15 ? -4.588 4.543 0.926 1.00 0.26 15 ASP A O 15
ATOM 6896 N N . PRO A 1 16 ? -6.277 5.566 -0.151 1.00 0.28 16 PRO A N 15
ATOM 6897 C CA . PRO A 1 16 ? -5.621 5.608 -1.467 1.00 0.33 16 PRO A CA 15
ATOM 6898 C C . PRO A 1 16 ? -4.220 6.216 -1.442 1.00 0.30 16 PRO A C 15
ATOM 6899 O O . PRO A 1 16 ? -3.305 5.694 -2.073 1.00 0.36 16 PRO A O 15
ATOM 6910 N N . THR A 1 17 ? -4.050 7.314 -0.715 1.00 0.30 17 THR A N 15
ATOM 6911 C CA . THR A 1 17 ? -2.765 7.991 -0.663 1.00 0.36 17 THR A CA 15
ATOM 6912 C C . THR A 1 17 ? -1.833 7.319 0.342 1.00 0.29 17 THR A C 15
ATOM 6913 O O . THR A 1 17 ? -0.621 7.232 0.129 1.00 0.29 17 THR A O 15
ATOM 6924 N N . SER A 1 18 ? -2.396 6.805 1.423 1.00 0.29 18 SER A N 15
ATOM 6925 C CA . SER A 1 18 ? -1.586 6.187 2.457 1.00 0.30 18 SER A CA 15
ATOM 6926 C C . SER A 1 18 ? -1.153 4.788 2.044 1.00 0.26 18 SER A C 15
ATOM 6927 O O . SER A 1 18 ? -0.071 4.332 2.406 1.00 0.33 18 SER A O 15
ATOM 6935 N N . LYS A 1 19 ? -1.988 4.123 1.262 1.00 0.22 19 LYS A N 15
ATOM 6936 C CA . LYS A 1 19 ? -1.623 2.866 0.643 1.00 0.24 19 LYS A CA 15
ATOM 6937 C C . LYS A 1 19 ? -0.564 3.123 -0.419 1.00 0.22 19 LYS A C 15
ATOM 6938 O O . LYS A 1 19 ? 0.228 2.245 -0.757 1.00 0.27 19 LYS A O 15
ATOM 6957 N N . MET A 1 20 ? -0.521 4.362 -0.892 1.00 0.21 20 MET A N 15
ATOM 6958 C CA . MET A 1 20 ? 0.360 4.726 -1.993 1.00 0.24 20 MET A CA 15
ATOM 6959 C C . MET A 1 20 ? 1.782 4.870 -1.479 1.00 0.19 20 MET A C 15
ATOM 6960 O O . MET A 1 20 ? 2.708 4.229 -1.982 1.00 0.21 20 MET A O 15
ATOM 6974 N N . ARG A 1 21 ? 1.940 5.690 -0.450 1.00 0.20 21 ARG A N 15
ATOM 6975 C CA . ARG A 1 21 ? 3.239 5.884 0.176 1.00 0.23 21 ARG A CA 15
ATOM 6976 C C . ARG A 1 21 ? 3.681 4.609 0.886 1.00 0.17 21 ARG A C 15
ATOM 6977 O O . ARG A 1 21 ? 4.878 4.339 1.003 1.00 0.19 21 ARG A O 15
ATOM 6998 N N . HIS A 1 22 ? 2.713 3.815 1.341 1.00 0.17 22 HIS A N 15
ATOM 6999 C CA . HIS A 1 22 ? 3.002 2.498 1.900 1.00 0.18 22 HIS A CA 15
ATOM 7000 C C . HIS A 1 22 ? 3.675 1.623 0.844 1.00 0.17 22 HIS A C 15
ATOM 7001 O O . HIS A 1 22 ? 4.680 0.958 1.114 1.00 0.21 22 HIS A O 15
ATOM 7015 N N . LEU A 1 23 ? 3.115 1.636 -0.360 1.00 0.20 23 LEU A N 15
ATOM 7016 C CA . LEU A 1 23 ? 3.677 0.893 -1.477 1.00 0.26 23 LEU A CA 15
ATOM 7017 C C . LEU A 1 23 ? 5.080 1.397 -1.800 1.00 0.29 23 LEU A C 15
ATOM 7018 O O . LEU A 1 23 ? 6.005 0.606 -1.949 1.00 0.40 23 LEU A O 15
ATOM 7034 N N . GLU A 1 24 ? 5.236 2.715 -1.879 1.00 0.28 24 GLU A N 15
ATOM 7035 C CA . GLU A 1 24 ? 6.539 3.325 -2.140 1.00 0.39 24 GLU A CA 15
ATOM 7036 C C . GLU A 1 24 ? 7.579 2.891 -1.109 1.00 0.37 24 GLU A C 15
ATOM 7037 O O . GLU A 1 24 ? 8.766 2.781 -1.420 1.00 0.45 24 GLU A O 15
ATOM 7049 N N . THR A 1 25 ? 7.124 2.630 0.111 1.00 0.40 25 THR A N 15
ATOM 7050 C CA . THR A 1 25 ? 8.019 2.349 1.219 1.00 0.49 25 THR A CA 15
ATOM 7051 C C . THR A 1 25 ? 8.639 0.953 1.136 1.00 0.46 25 THR A C 15
ATOM 7052 O O . THR A 1 25 ? 9.864 0.826 1.102 1.00 0.67 25 THR A O 15
ATOM 7063 N N . HIS A 1 26 ? 7.817 -0.094 1.081 1.00 0.43 26 HIS A N 15
ATOM 7064 C CA . HIS A 1 26 ? 8.361 -1.447 1.179 1.00 0.55 26 HIS A CA 15
ATOM 7065 C C . HIS A 1 26 ? 8.285 -2.199 -0.155 1.00 0.73 26 HIS A C 15
ATOM 7066 O O . HIS A 1 26 ? 8.261 -3.428 -0.189 1.00 0.98 26 HIS A O 15
ATOM 7080 N N . ASP A 1 27 ? 8.264 -1.450 -1.254 1.00 0.95 27 ASP A N 15
ATOM 7081 C CA . ASP A 1 27 ? 8.366 -2.043 -2.590 1.00 1.42 27 ASP A CA 15
ATOM 7082 C C . ASP A 1 27 ? 9.804 -1.956 -3.093 1.00 1.74 27 ASP A C 15
ATOM 7083 O O . ASP A 1 27 ? 10.510 -2.961 -3.117 1.00 2.40 27 ASP A O 15
ATOM 7092 N N . THR A 1 28 ? 10.214 -0.738 -3.470 1.00 2.20 28 THR A N 15
ATOM 7093 C CA . THR A 1 28 ? 11.575 -0.423 -3.940 1.00 3.03 28 THR A CA 15
ATOM 7094 C C . THR A 1 28 ? 11.993 -1.214 -5.183 1.00 3.69 28 THR A C 15
ATOM 7095 O O . THR A 1 28 ? 11.657 -2.388 -5.362 1.00 4.41 28 THR A O 15
ATOM 7106 N N . ASP A 1 29 ? 12.721 -0.537 -6.058 1.00 3.99 29 ASP A N 15
ATOM 7107 C CA . ASP A 1 29 ? 13.153 -1.121 -7.323 1.00 5.06 29 ASP A CA 15
ATOM 7108 C C . ASP A 1 29 ? 14.396 -1.980 -7.138 1.00 5.80 29 ASP A C 15
ATOM 7109 O O . ASP A 1 29 ? 14.711 -2.824 -7.977 1.00 6.77 29 ASP A O 15
ATOM 7118 N N . LYS A 1 30 ? 15.099 -1.762 -6.042 1.00 5.65 30 LYS A N 15
ATOM 7119 C CA . LYS A 1 30 ? 16.332 -2.478 -5.782 1.00 6.65 30 LYS A CA 15
ATOM 7120 C C . LYS A 1 30 ? 16.107 -3.540 -4.706 1.00 6.77 30 LYS A C 15
ATOM 7121 O O . LYS A 1 30 ? 15.419 -4.541 -4.995 1.00 7.10 30 LYS A O 15
ATOM 7141 N N . MET A 1 1 ? -17.713 -0.217 -2.927 1.00 3.78 1 MET A N 16
ATOM 7142 C CA . MET A 1 1 ? -16.473 0.076 -3.683 1.00 3.25 1 MET A CA 16
ATOM 7143 C C . MET A 1 1 ? -15.379 -0.912 -3.325 1.00 2.73 1 MET A C 16
ATOM 7144 O O . MET A 1 1 ? -15.327 -1.422 -2.208 1.00 3.14 1 MET A O 16
ATOM 7160 N N . LYS A 1 2 ? -14.519 -1.190 -4.294 1.00 2.21 2 LYS A N 16
ATOM 7161 C CA . LYS A 1 2 ? -13.403 -2.108 -4.106 1.00 1.86 2 LYS A CA 16
ATOM 7162 C C . LYS A 1 2 ? -12.346 -1.498 -3.187 1.00 1.38 2 LYS A C 16
ATOM 7163 O O . LYS A 1 2 ? -12.125 -0.286 -3.197 1.00 1.35 2 LYS A O 16
ATOM 7182 N N . PRO A 1 3 ? -11.684 -2.331 -2.376 1.00 1.16 3 PRO A N 16
ATOM 7183 C CA . PRO A 1 3 ? -10.673 -1.892 -1.434 1.00 0.81 3 PRO A CA 16
ATOM 7184 C C . PRO A 1 3 ? -9.307 -1.786 -2.093 1.00 0.60 3 PRO A C 16
ATOM 7185 O O . PRO A 1 3 ? -9.051 -2.412 -3.123 1.00 0.79 3 PRO A O 16
ATOM 7196 N N . TYR A 1 4 ? -8.431 -1.020 -1.484 1.00 0.41 4 TYR A N 16
ATOM 7197 C CA . TYR A 1 4 ? -7.114 -0.774 -2.044 1.00 0.44 4 TYR A CA 16
ATOM 7198 C C . TYR A 1 4 ? -6.074 -1.695 -1.419 1.00 0.41 4 TYR A C 16
ATOM 7199 O O . TYR A 1 4 ? -5.447 -1.363 -0.417 1.00 0.53 4 TYR A O 16
ATOM 7217 N N . GLN A 1 5 ? -5.905 -2.856 -2.031 1.00 0.35 5 GLN A N 16
ATOM 7218 C CA . GLN A 1 5 ? -4.973 -3.869 -1.552 1.00 0.35 5 GLN A CA 16
ATOM 7219 C C . GLN A 1 5 ? -3.521 -3.446 -1.796 1.00 0.33 5 GLN A C 16
ATOM 7220 O O . GLN A 1 5 ? -3.225 -2.773 -2.782 1.00 0.47 5 GLN A O 16
ATOM 7234 N N . CYS A 1 6 ? -2.621 -3.825 -0.892 1.00 0.26 6 CYS A N 16
ATOM 7235 C CA . CYS A 1 6 ? -1.201 -3.671 -1.141 1.00 0.31 6 CYS A CA 16
ATOM 7236 C C . CYS A 1 6 ? -0.702 -4.904 -1.872 1.00 0.35 6 CYS A C 16
ATOM 7237 O O . CYS A 1 6 ? -0.840 -6.021 -1.375 1.00 0.35 6 CYS A O 16
ATOM 7244 N N . ASP A 1 7 ? -0.111 -4.699 -3.031 1.00 0.49 7 ASP A N 16
ATOM 7245 C CA . ASP A 1 7 ? 0.319 -5.799 -3.885 1.00 0.62 7 ASP A CA 16
ATOM 7246 C C . ASP A 1 7 ? 1.476 -6.581 -3.272 1.00 0.58 7 ASP A C 16
ATOM 7247 O O . ASP A 1 7 ? 1.846 -7.641 -3.775 1.00 0.75 7 ASP A O 16
ATOM 7256 N N . TYR A 1 8 ? 2.043 -6.081 -2.178 1.00 0.45 8 TYR A N 16
ATOM 7257 C CA . TYR A 1 8 ? 3.152 -6.771 -1.529 1.00 0.53 8 TYR A CA 16
ATOM 7258 C C . TYR A 1 8 ? 2.702 -7.322 -0.184 1.00 0.55 8 TYR A C 16
ATOM 7259 O O . TYR A 1 8 ? 3.450 -8.025 0.497 1.00 0.74 8 TYR A O 16
ATOM 7277 N N . CYS A 1 9 ? 1.481 -6.981 0.198 1.00 0.41 9 CYS A N 16
ATOM 7278 C CA . CYS A 1 9 ? 0.980 -7.301 1.525 1.00 0.42 9 CYS A CA 16
ATOM 7279 C C . CYS A 1 9 ? -0.264 -8.183 1.491 1.00 0.39 9 CYS A C 16
ATOM 7280 O O . CYS A 1 9 ? -0.446 -9.046 2.349 1.00 0.49 9 CYS A O 16
ATOM 7287 N N . GLY A 1 10 ? -1.125 -7.949 0.512 1.00 0.33 10 GLY A N 16
ATOM 7288 C CA . GLY A 1 10 ? -2.400 -8.633 0.470 1.00 0.39 10 GLY A CA 16
ATOM 7289 C C . GLY A 1 10 ? -3.446 -7.924 1.310 1.00 0.32 10 GLY A C 16
ATOM 7290 O O . GLY A 1 10 ? -4.626 -8.263 1.259 1.00 0.53 10 GLY A O 16
ATOM 7294 N N . ARG A 1 11 ? -3.006 -6.918 2.063 1.00 0.13 11 ARG A N 16
ATOM 7295 C CA . ARG A 1 11 ? -3.886 -6.186 2.961 1.00 0.18 11 ARG A CA 16
ATOM 7296 C C . ARG A 1 11 ? -4.689 -5.150 2.196 1.00 0.20 11 ARG A C 16
ATOM 7297 O O . ARG A 1 11 ? -4.164 -4.489 1.298 1.00 0.22 11 ARG A O 16
ATOM 7318 N N . SER A 1 12 ? -5.954 -5.019 2.553 1.00 0.28 12 SER A N 16
ATOM 7319 C CA . SER A 1 12 ? -6.823 -4.023 1.956 1.00 0.33 12 SER A CA 16
ATOM 7320 C C . SER A 1 12 ? -6.794 -2.726 2.763 1.00 0.28 12 SER A C 16
ATOM 7321 O O . SER A 1 12 ? -7.144 -2.708 3.944 1.00 0.35 12 SER A O 16
ATOM 7329 N N . PHE A 1 13 ? -6.344 -1.653 2.129 1.00 0.22 13 PHE A N 16
ATOM 7330 C CA . PHE A 1 13 ? -6.306 -0.344 2.760 1.00 0.21 13 PHE A CA 16
ATOM 7331 C C . PHE A 1 13 ? -7.514 0.468 2.327 1.00 0.24 13 PHE A C 16
ATOM 7332 O O . PHE A 1 13 ? -8.002 0.322 1.206 1.00 0.36 13 PHE A O 16
ATOM 7349 N N . SER A 1 14 ? -7.991 1.315 3.222 1.00 0.26 14 SER A N 16
ATOM 7350 C CA . SER A 1 14 ? -9.087 2.212 2.911 1.00 0.31 14 SER A CA 16
ATOM 7351 C C . SER A 1 14 ? -8.529 3.534 2.399 1.00 0.24 14 SER A C 16
ATOM 7352 O O . SER A 1 14 ? -9.271 4.471 2.113 1.00 0.32 14 SER A O 16
ATOM 7360 N N . ASP A 1 15 ? -7.206 3.593 2.278 1.00 0.20 15 ASP A N 16
ATOM 7361 C CA . ASP A 1 15 ? -6.537 4.824 1.882 1.00 0.28 15 ASP A CA 16
ATOM 7362 C C . ASP A 1 15 ? -5.737 4.614 0.611 1.00 0.23 15 ASP A C 16
ATOM 7363 O O . ASP A 1 15 ? -4.717 3.939 0.629 1.00 0.26 15 ASP A O 16
ATOM 7372 N N . PRO A 1 16 ? -6.183 5.190 -0.511 1.00 0.28 16 PRO A N 16
ATOM 7373 C CA . PRO A 1 16 ? -5.463 5.096 -1.782 1.00 0.33 16 PRO A CA 16
ATOM 7374 C C . PRO A 1 16 ? -4.085 5.746 -1.701 1.00 0.30 16 PRO A C 16
ATOM 7375 O O . PRO A 1 16 ? -3.095 5.188 -2.174 1.00 0.36 16 PRO A O 16
ATOM 7386 N N . THR A 1 17 ? -4.036 6.917 -1.078 1.00 0.30 17 THR A N 16
ATOM 7387 C CA . THR A 1 17 ? -2.807 7.681 -0.946 1.00 0.36 17 THR A CA 16
ATOM 7388 C C . THR A 1 17 ? -1.893 7.077 0.120 1.00 0.29 17 THR A C 16
ATOM 7389 O O . THR A 1 17 ? -0.676 7.005 -0.054 1.00 0.29 17 THR A O 16
ATOM 7400 N N . SER A 1 18 ? -2.479 6.629 1.221 1.00 0.29 18 SER A N 16
ATOM 7401 C CA . SER A 1 18 ? -1.689 6.090 2.314 1.00 0.30 18 SER A CA 16
ATOM 7402 C C . SER A 1 18 ? -1.265 4.654 2.036 1.00 0.26 18 SER A C 16
ATOM 7403 O O . SER A 1 18 ? -0.253 4.192 2.558 1.00 0.33 18 SER A O 16
ATOM 7411 N N . LYS A 1 19 ? -2.026 3.954 1.206 1.00 0.22 19 LYS A N 16
ATOM 7412 C CA . LYS A 1 19 ? -1.570 2.681 0.665 1.00 0.24 19 LYS A CA 16
ATOM 7413 C C . LYS A 1 19 ? -0.424 2.930 -0.301 1.00 0.22 19 LYS A C 16
ATOM 7414 O O . LYS A 1 19 ? 0.429 2.068 -0.508 1.00 0.27 19 LYS A O 16
ATOM 7433 N N . MET A 1 20 ? -0.387 4.138 -0.850 1.00 0.21 20 MET A N 16
ATOM 7434 C CA . MET A 1 20 ? 0.545 4.452 -1.917 1.00 0.24 20 MET A CA 16
ATOM 7435 C C . MET A 1 20 ? 1.922 4.740 -1.341 1.00 0.19 20 MET A C 16
ATOM 7436 O O . MET A 1 20 ? 2.912 4.125 -1.743 1.00 0.21 20 MET A O 16
ATOM 7450 N N . ARG A 1 21 ? 1.978 5.663 -0.383 1.00 0.20 21 ARG A N 16
ATOM 7451 C CA . ARG A 1 21 ? 3.227 5.976 0.300 1.00 0.23 21 ARG A CA 16
ATOM 7452 C C . ARG A 1 21 ? 3.752 4.729 1.004 1.00 0.17 21 ARG A C 16
ATOM 7453 O O . ARG A 1 21 ? 4.953 4.508 1.094 1.00 0.19 21 ARG A O 16
ATOM 7474 N N . HIS A 1 22 ? 2.822 3.910 1.472 1.00 0.17 22 HIS A N 16
ATOM 7475 C CA . HIS A 1 22 ? 3.135 2.631 2.096 1.00 0.18 22 HIS A CA 16
ATOM 7476 C C . HIS A 1 22 ? 3.810 1.697 1.090 1.00 0.17 22 HIS A C 16
ATOM 7477 O O . HIS A 1 22 ? 4.853 1.092 1.370 1.00 0.21 22 HIS A O 16
ATOM 7491 N N . LEU A 1 23 ? 3.212 1.604 -0.087 1.00 0.20 23 LEU A N 16
ATOM 7492 C CA . LEU A 1 23 ? 3.660 0.684 -1.119 1.00 0.26 23 LEU A CA 16
ATOM 7493 C C . LEU A 1 23 ? 5.057 1.052 -1.613 1.00 0.29 23 LEU A C 16
ATOM 7494 O O . LEU A 1 23 ? 5.905 0.181 -1.800 1.00 0.40 23 LEU A O 16
ATOM 7510 N N . GLU A 1 24 ? 5.296 2.344 -1.803 1.00 0.28 24 GLU A N 16
ATOM 7511 C CA . GLU A 1 24 ? 6.569 2.810 -2.344 1.00 0.39 24 GLU A CA 16
ATOM 7512 C C . GLU A 1 24 ? 7.661 2.859 -1.275 1.00 0.37 24 GLU A C 16
ATOM 7513 O O . GLU A 1 24 ? 8.800 3.221 -1.562 1.00 0.45 24 GLU A O 16
ATOM 7525 N N . THR A 1 25 ? 7.320 2.513 -0.045 1.00 0.40 25 THR A N 16
ATOM 7526 C CA . THR A 1 25 ? 8.305 2.517 1.021 1.00 0.49 25 THR A CA 16
ATOM 7527 C C . THR A 1 25 ? 8.886 1.125 1.239 1.00 0.46 25 THR A C 16
ATOM 7528 O O . THR A 1 25 ? 10.092 0.982 1.440 1.00 0.67 25 THR A O 16
ATOM 7539 N N . HIS A 1 26 ? 8.053 0.090 1.173 1.00 0.43 26 HIS A N 16
ATOM 7540 C CA . HIS A 1 26 ? 8.543 -1.247 1.486 1.00 0.55 26 HIS A CA 16
ATOM 7541 C C . HIS A 1 26 ? 8.645 -2.130 0.241 1.00 0.73 26 HIS A C 16
ATOM 7542 O O . HIS A 1 26 ? 8.787 -3.348 0.344 1.00 0.98 26 HIS A O 16
ATOM 7556 N N . ASP A 1 27 ? 8.581 -1.519 -0.934 1.00 0.95 27 ASP A N 16
ATOM 7557 C CA . ASP A 1 27 ? 8.749 -2.267 -2.173 1.00 1.42 27 ASP A CA 16
ATOM 7558 C C . ASP A 1 27 ? 10.185 -2.765 -2.275 1.00 1.74 27 ASP A C 16
ATOM 7559 O O . ASP A 1 27 ? 11.127 -2.078 -1.867 1.00 2.40 27 ASP A O 16
ATOM 7568 N N . THR A 1 28 ? 10.350 -3.969 -2.793 1.00 2.20 28 THR A N 16
ATOM 7569 C CA . THR A 1 28 ? 11.650 -4.616 -2.813 1.00 3.03 28 THR A CA 16
ATOM 7570 C C . THR A 1 28 ? 12.568 -4.012 -3.870 1.00 3.69 28 THR A C 16
ATOM 7571 O O . THR A 1 28 ? 12.110 -3.559 -4.923 1.00 4.41 28 THR A O 16
ATOM 7582 N N . ASP A 1 29 ? 13.866 -4.003 -3.570 1.00 3.99 29 ASP A N 16
ATOM 7583 C CA . ASP A 1 29 ? 14.894 -3.586 -4.524 1.00 5.06 29 ASP A CA 16
ATOM 7584 C C . ASP A 1 29 ? 14.782 -4.399 -5.807 1.00 5.80 29 ASP A C 16
ATOM 7585 O O . ASP A 1 29 ? 14.961 -3.879 -6.911 1.00 6.77 29 ASP A O 16
ATOM 7594 N N . LYS A 1 30 ? 14.468 -5.674 -5.654 1.00 5.65 30 LYS A N 16
ATOM 7595 C CA . LYS A 1 30 ? 14.269 -6.546 -6.794 1.00 6.65 30 LYS A CA 16
ATOM 7596 C C . LYS A 1 30 ? 12.782 -6.742 -7.044 1.00 6.77 30 LYS A C 16
ATOM 7597 O O . LYS A 1 30 ? 12.267 -6.166 -8.025 1.00 7.10 30 LYS A O 16
ATOM 7617 N N . MET A 1 1 ? -15.865 -1.695 -4.781 1.00 3.78 1 MET A N 17
ATOM 7618 C CA . MET A 1 1 ? -14.407 -1.520 -4.596 1.00 3.25 1 MET A CA 17
ATOM 7619 C C . MET A 1 1 ? -14.119 -0.351 -3.661 1.00 2.73 1 MET A C 17
ATOM 7620 O O . MET A 1 1 ? -13.922 0.781 -4.109 1.00 3.14 1 MET A O 17
ATOM 7636 N N . LYS A 1 2 ? -14.104 -0.624 -2.363 1.00 2.21 2 LYS A N 17
ATOM 7637 C CA . LYS A 1 2 ? -13.812 0.408 -1.372 1.00 1.86 2 LYS A CA 17
ATOM 7638 C C . LYS A 1 2 ? -12.335 0.371 -0.958 1.00 1.38 2 LYS A C 17
ATOM 7639 O O . LYS A 1 2 ? -11.628 1.368 -1.122 1.00 1.35 2 LYS A O 17
ATOM 7658 N N . PRO A 1 3 ? -11.831 -0.759 -0.415 1.00 1.16 3 PRO A N 17
ATOM 7659 C CA . PRO A 1 3 ? -10.444 -0.884 -0.012 1.00 0.81 3 PRO A CA 17
ATOM 7660 C C . PRO A 1 3 ? -9.570 -1.412 -1.144 1.00 0.60 3 PRO A C 17
ATOM 7661 O O . PRO A 1 3 ? -9.967 -2.300 -1.900 1.00 0.79 3 PRO A O 17
ATOM 7672 N N . TYR A 1 4 ? -8.382 -0.862 -1.246 1.00 0.41 4 TYR A N 17
ATOM 7673 C CA . TYR A 1 4 ? -7.448 -1.232 -2.296 1.00 0.44 4 TYR A CA 17
ATOM 7674 C C . TYR A 1 4 ? -6.338 -2.100 -1.716 1.00 0.41 4 TYR A C 17
ATOM 7675 O O . TYR A 1 4 ? -5.683 -1.707 -0.753 1.00 0.53 4 TYR A O 17
ATOM 7693 N N . GLN A 1 5 ? -6.128 -3.273 -2.296 1.00 0.35 5 GLN A N 17
ATOM 7694 C CA . GLN A 1 5 ? -5.176 -4.227 -1.737 1.00 0.35 5 GLN A CA 17
ATOM 7695 C C . GLN A 1 5 ? -3.732 -3.820 -2.028 1.00 0.33 5 GLN A C 17
ATOM 7696 O O . GLN A 1 5 ? -3.462 -3.009 -2.915 1.00 0.47 5 GLN A O 17
ATOM 7710 N N . CYS A 1 6 ? -2.814 -4.362 -1.245 1.00 0.26 6 CYS A N 17
ATOM 7711 C CA . CYS A 1 6 ? -1.400 -4.220 -1.510 1.00 0.31 6 CYS A CA 17
ATOM 7712 C C . CYS A 1 6 ? -0.838 -5.564 -1.945 1.00 0.35 6 CYS A C 17
ATOM 7713 O O . CYS A 1 6 ? -0.912 -6.539 -1.196 1.00 0.35 6 CYS A O 17
ATOM 7720 N N . ASP A 1 7 ? -0.266 -5.605 -3.139 1.00 0.49 7 ASP A N 17
ATOM 7721 C CA . ASP A 1 7 ? 0.189 -6.859 -3.752 1.00 0.62 7 ASP A CA 17
ATOM 7722 C C . ASP A 1 7 ? 1.324 -7.515 -2.962 1.00 0.58 7 ASP A C 17
ATOM 7723 O O . ASP A 1 7 ? 1.662 -8.674 -3.191 1.00 0.75 7 ASP A O 17
ATOM 7732 N N . TYR A 1 8 ? 1.896 -6.790 -2.010 1.00 0.45 8 TYR A N 17
ATOM 7733 C CA . TYR A 1 8 ? 3.003 -7.325 -1.227 1.00 0.53 8 TYR A CA 17
ATOM 7734 C C . TYR A 1 8 ? 2.496 -7.725 0.144 1.00 0.55 8 TYR A C 17
ATOM 7735 O O . TYR A 1 8 ? 3.045 -8.602 0.806 1.00 0.74 8 TYR A O 17
ATOM 7753 N N . CYS A 1 9 ? 1.432 -7.061 0.553 1.00 0.41 9 CYS A N 17
ATOM 7754 C CA . CYS A 1 9 ? 0.900 -7.209 1.890 1.00 0.42 9 CYS A CA 17
ATOM 7755 C C . CYS A 1 9 ? -0.216 -8.239 1.949 1.00 0.39 9 CYS A C 17
ATOM 7756 O O . CYS A 1 9 ? -0.291 -9.040 2.875 1.00 0.49 9 CYS A O 17
ATOM 7763 N N . GLY A 1 10 ? -1.075 -8.215 0.943 1.00 0.33 10 GLY A N 17
ATOM 7764 C CA . GLY A 1 10 ? -2.321 -8.940 1.025 1.00 0.39 10 GLY A CA 17
ATOM 7765 C C . GLY A 1 10 ? -3.316 -8.192 1.889 1.00 0.32 10 GLY A C 17
ATOM 7766 O O . GLY A 1 10 ? -4.366 -8.717 2.253 1.00 0.53 10 GLY A O 17
ATOM 7770 N N . ARG A 1 11 ? -2.972 -6.946 2.207 1.00 0.13 11 ARG A N 17
ATOM 7771 C CA . ARG A 1 11 ? -3.779 -6.109 3.075 1.00 0.18 11 ARG A CA 17
ATOM 7772 C C . ARG A 1 11 ? -4.415 -4.992 2.266 1.00 0.20 11 ARG A C 17
ATOM 7773 O O . ARG A 1 11 ? -3.745 -4.324 1.476 1.00 0.22 11 ARG A O 17
ATOM 7794 N N . SER A 1 12 ? -5.702 -4.811 2.465 1.00 0.28 12 SER A N 17
ATOM 7795 C CA . SER A 1 12 ? -6.465 -3.817 1.739 1.00 0.33 12 SER A CA 17
ATOM 7796 C C . SER A 1 12 ? -6.515 -2.507 2.514 1.00 0.28 12 SER A C 17
ATOM 7797 O O . SER A 1 12 ? -7.032 -2.451 3.630 1.00 0.35 12 SER A O 17
ATOM 7805 N N . PHE A 1 13 ? -5.972 -1.463 1.918 1.00 0.22 13 PHE A N 17
ATOM 7806 C CA . PHE A 1 13 ? -5.998 -0.145 2.513 1.00 0.21 13 PHE A CA 17
ATOM 7807 C C . PHE A 1 13 ? -7.124 0.658 1.890 1.00 0.24 13 PHE A C 17
ATOM 7808 O O . PHE A 1 13 ? -7.175 0.829 0.672 1.00 0.36 13 PHE A O 17
ATOM 7825 N N . SER A 1 14 ? -8.031 1.143 2.718 1.00 0.26 14 SER A N 17
ATOM 7826 C CA . SER A 1 14 ? -9.137 1.958 2.246 1.00 0.31 14 SER A CA 17
ATOM 7827 C C . SER A 1 14 ? -8.683 3.408 2.095 1.00 0.24 14 SER A C 17
ATOM 7828 O O . SER A 1 14 ? -9.500 4.328 2.019 1.00 0.32 14 SER A O 17
ATOM 7836 N N . ASP A 1 15 ? -7.373 3.598 2.044 1.00 0.20 15 ASP A N 17
ATOM 7837 C CA . ASP A 1 15 ?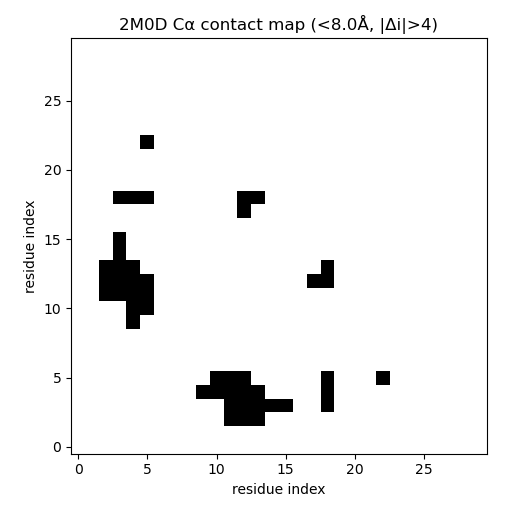 -6.789 4.928 1.974 1.00 0.28 15 ASP A CA 17
ATOM 7838 C C . ASP A 1 15 ? -5.762 4.964 0.855 1.00 0.23 15 ASP A C 17
ATOM 7839 O O . ASP A 1 15 ? -4.639 4.490 1.021 1.00 0.26 15 ASP A O 17
ATOM 7848 N N . PRO A 1 16 ? -6.152 5.517 -0.309 1.00 0.28 16 PRO A N 17
ATOM 7849 C CA . PRO A 1 16 ? -5.306 5.543 -1.511 1.00 0.33 16 PRO A CA 17
ATOM 7850 C C . PRO A 1 16 ? -3.952 6.192 -1.265 1.00 0.30 16 PRO A C 17
ATOM 7851 O O . PRO A 1 16 ? -2.923 5.681 -1.695 1.00 0.36 16 PRO A O 17
ATOM 7862 N N . THR A 1 17 ? -3.962 7.310 -0.556 1.00 0.30 17 THR A N 17
ATOM 7863 C CA . THR A 1 17 ? -2.748 8.057 -0.276 1.00 0.36 17 THR A CA 17
ATOM 7864 C C . THR A 1 17 ? -1.802 7.260 0.625 1.00 0.29 17 THR A C 17
ATOM 7865 O O . THR A 1 17 ? -0.590 7.217 0.393 1.00 0.29 17 THR A O 17
ATOM 7876 N N . SER A 1 18 ? -2.357 6.612 1.644 1.00 0.29 18 SER A N 17
ATOM 7877 C CA . SER A 1 18 ? -1.546 5.844 2.579 1.00 0.30 18 SER A CA 17
ATOM 7878 C C . SER A 1 18 ? -1.083 4.543 1.961 1.00 0.26 18 SER A C 17
ATOM 7879 O O . SER A 1 18 ? 0.049 4.123 2.177 1.00 0.33 18 SER A O 17
ATOM 7887 N N . LYS A 1 19 ? -1.940 3.923 1.170 1.00 0.22 19 LYS A N 17
ATOM 7888 C CA . LYS A 1 19 ? -1.561 2.735 0.434 1.00 0.24 19 LYS A CA 17
ATOM 7889 C C . LYS A 1 19 ? -0.475 3.080 -0.573 1.00 0.22 19 LYS A C 17
ATOM 7890 O O . LYS A 1 19 ? 0.301 2.223 -0.990 1.00 0.27 19 LYS A O 17
ATOM 7909 N N . MET A 1 20 ? -0.382 4.363 -0.895 1.00 0.21 20 MET A N 17
ATOM 7910 C CA . MET A 1 20 ? 0.506 4.816 -1.949 1.00 0.24 20 MET A CA 17
ATOM 7911 C C . MET A 1 20 ? 1.896 5.041 -1.386 1.00 0.19 20 MET A C 17
ATOM 7912 O O . MET A 1 20 ? 2.886 4.523 -1.908 1.00 0.21 20 MET A O 17
ATOM 7926 N N . ARG A 1 21 ? 1.954 5.806 -0.305 1.00 0.20 21 ARG A N 17
ATOM 7927 C CA . ARG A 1 21 ? 3.202 6.038 0.402 1.00 0.23 21 ARG A CA 17
ATOM 7928 C C . ARG A 1 21 ? 3.738 4.730 0.971 1.00 0.17 21 ARG A C 17
ATOM 7929 O O . ARG A 1 21 ? 4.947 4.487 0.983 1.00 0.19 21 ARG A O 17
ATOM 7950 N N . HIS A 1 22 ? 2.826 3.890 1.442 1.00 0.17 22 HIS A N 17
ATOM 7951 C CA . HIS A 1 22 ? 3.188 2.590 1.983 1.00 0.18 22 HIS A CA 17
ATOM 7952 C C . HIS A 1 22 ? 3.752 1.691 0.884 1.00 0.17 22 HIS A C 17
ATOM 7953 O O . HIS A 1 22 ? 4.699 0.938 1.113 1.00 0.21 22 HIS A O 17
ATOM 7967 N N . LEU A 1 23 ? 3.169 1.779 -0.310 1.00 0.20 23 LEU A N 17
ATOM 7968 C CA . LEU A 1 23 ? 3.636 0.999 -1.453 1.00 0.26 23 LEU A CA 17
ATOM 7969 C C . LEU A 1 23 ? 5.065 1.395 -1.805 1.00 0.29 23 LEU A C 17
ATOM 7970 O O . LEU A 1 23 ? 5.917 0.542 -2.048 1.00 0.40 23 LEU A O 17
ATOM 7986 N N . GLU A 1 24 ? 5.312 2.701 -1.802 1.00 0.28 24 GLU A N 17
ATOM 7987 C CA . GLU A 1 24 ? 6.635 3.252 -2.062 1.00 0.39 24 GLU A CA 17
ATOM 7988 C C . GLU A 1 24 ? 7.658 2.707 -1.066 1.00 0.37 24 GLU A C 17
ATOM 7989 O O . GLU A 1 24 ? 8.797 2.398 -1.427 1.00 0.45 24 GLU A O 17
ATOM 8001 N N . THR A 1 25 ? 7.227 2.567 0.180 1.00 0.40 25 THR A N 17
ATOM 8002 C CA . THR A 1 25 ? 8.105 2.141 1.259 1.00 0.49 25 THR A CA 17
ATOM 8003 C C . THR A 1 25 ? 8.349 0.619 1.219 1.00 0.46 25 THR A C 17
ATOM 8004 O O . THR A 1 25 ? 9.081 0.073 2.041 1.00 0.67 25 THR A O 17
ATOM 8015 N N . HIS A 1 26 ? 7.753 -0.065 0.242 1.00 0.43 26 HIS A N 17
ATOM 8016 C CA . HIS A 1 26 ? 7.979 -1.502 0.082 1.00 0.55 26 HIS A CA 17
ATOM 8017 C C . HIS A 1 26 ? 9.312 -1.791 -0.599 1.00 0.73 26 HIS A C 17
ATOM 8018 O O . HIS A 1 26 ? 9.667 -2.953 -0.814 1.00 0.98 26 HIS A O 17
ATOM 8032 N N . ASP A 1 27 ? 10.048 -0.744 -0.938 1.00 0.95 27 ASP A N 17
ATOM 8033 C CA . ASP A 1 27 ? 11.403 -0.907 -1.453 1.00 1.42 27 ASP A CA 17
ATOM 8034 C C . ASP A 1 27 ? 12.362 -1.084 -0.278 1.00 1.74 27 ASP A C 17
ATOM 8035 O O . ASP A 1 27 ? 13.308 -0.317 -0.086 1.00 2.40 27 ASP A O 17
ATOM 8044 N N . THR A 1 28 ? 12.076 -2.092 0.525 1.00 2.20 28 THR A N 17
ATOM 8045 C CA . THR A 1 28 ? 12.830 -2.370 1.732 1.00 3.03 28 THR A CA 17
ATOM 8046 C C . THR A 1 28 ? 13.138 -3.859 1.825 1.00 3.69 28 THR A C 17
ATOM 8047 O O . THR A 1 28 ? 12.740 -4.641 0.952 1.00 4.41 28 THR A O 17
ATOM 8058 N N . ASP A 1 29 ? 13.842 -4.247 2.880 1.00 3.99 29 ASP A N 17
ATOM 8059 C CA . ASP A 1 29 ? 14.213 -5.643 3.091 1.00 5.06 29 ASP A CA 17
ATOM 8060 C C . ASP A 1 29 ? 13.230 -6.314 4.043 1.00 5.80 29 ASP A C 17
ATOM 8061 O O . ASP A 1 29 ? 13.519 -7.367 4.617 1.00 6.77 29 ASP A O 17
ATOM 8070 N N . LYS A 1 30 ? 12.069 -5.697 4.203 1.00 5.65 30 LYS A N 17
ATOM 8071 C CA . LYS A 1 30 ? 11.042 -6.204 5.096 1.00 6.65 30 LYS A CA 17
ATOM 8072 C C . LYS A 1 30 ? 9.846 -6.693 4.284 1.00 6.77 30 LYS A C 17
ATOM 8073 O O . LYS A 1 30 ? 8.998 -5.864 3.907 1.00 7.10 30 LYS A O 17
ATOM 8093 N N . MET A 1 1 ? -13.677 5.015 -0.209 1.00 3.78 1 MET A N 18
ATOM 8094 C CA . MET A 1 1 ? -14.699 4.163 0.439 1.00 3.25 1 MET A CA 18
ATOM 8095 C C . MET A 1 1 ? -14.335 2.686 0.323 1.00 2.73 1 MET A C 18
ATOM 8096 O O . MET A 1 1 ? -14.416 1.941 1.301 1.00 3.14 1 MET A O 18
ATOM 8112 N N . LYS A 1 2 ? -13.944 2.259 -0.872 1.00 2.21 2 LYS A N 18
ATOM 8113 C CA . LYS A 1 2 ? -13.515 0.883 -1.075 1.00 1.86 2 LYS A CA 18
ATOM 8114 C C . LYS A 1 2 ? -12.040 0.749 -0.705 1.00 1.38 2 LYS A C 18
ATOM 8115 O O . LYS A 1 2 ? -11.287 1.718 -0.794 1.00 1.35 2 LYS A O 18
ATOM 8134 N N . PRO A 1 3 ? -11.614 -0.439 -0.261 1.00 1.16 3 PRO A N 18
ATOM 8135 C CA . PRO A 1 3 ? -10.258 -0.681 0.183 1.00 0.81 3 PRO A CA 18
ATOM 8136 C C . PRO A 1 3 ? -9.347 -1.111 -0.960 1.00 0.60 3 PRO A C 18
ATOM 8137 O O . PRO A 1 3 ? -9.720 -1.921 -1.810 1.00 0.79 3 PRO A O 18
ATOM 8148 N N . TYR A 1 4 ? -8.161 -0.555 -0.963 1.00 0.41 4 TYR A N 18
ATOM 8149 C CA . TYR A 1 4 ? -7.166 -0.832 -1.987 1.00 0.44 4 TYR A CA 18
ATOM 8150 C C . TYR A 1 4 ? -6.135 -1.814 -1.446 1.00 0.41 4 TYR A C 18
ATOM 8151 O O . TYR A 1 4 ? -5.272 -1.447 -0.646 1.00 0.53 4 TYR A O 18
ATOM 8169 N N . GLN A 1 5 ? -6.246 -3.063 -1.864 1.00 0.35 5 GLN A N 18
ATOM 8170 C CA . GLN A 1 5 ? -5.348 -4.112 -1.399 1.00 0.35 5 GLN A CA 18
ATOM 8171 C C . GLN A 1 5 ? -3.955 -3.949 -1.992 1.00 0.33 5 GLN A C 18
ATOM 8172 O O . GLN A 1 5 ? -3.801 -3.574 -3.154 1.00 0.47 5 GLN A O 18
ATOM 8186 N N . CYS A 1 6 ? -2.944 -4.222 -1.177 1.00 0.26 6 CYS A N 18
ATOM 8187 C CA . CYS A 1 6 ? -1.571 -4.161 -1.625 1.00 0.31 6 CYS A CA 18
ATOM 8188 C C . CYS A 1 6 ? -1.141 -5.523 -2.154 1.00 0.35 6 CYS A C 18
ATOM 8189 O O . CYS A 1 6 ? -1.309 -6.530 -1.470 1.00 0.35 6 CYS A O 18
ATOM 8196 N N . ASP A 1 7 ? -0.560 -5.554 -3.346 1.00 0.49 7 ASP A N 18
ATOM 8197 C CA . ASP A 1 7 ? -0.190 -6.820 -3.983 1.00 0.62 7 ASP A CA 18
ATOM 8198 C C . ASP A 1 7 ? 1.056 -7.430 -3.343 1.00 0.58 7 ASP A C 18
ATOM 8199 O O . ASP A 1 7 ? 1.474 -8.525 -3.709 1.00 0.75 7 ASP A O 18
ATOM 8208 N N . TYR A 1 8 ? 1.637 -6.728 -2.377 1.00 0.45 8 TYR A N 18
ATOM 8209 C CA . TYR A 1 8 ? 2.800 -7.236 -1.659 1.00 0.53 8 TYR A CA 18
ATOM 8210 C C . TYR A 1 8 ? 2.349 -7.759 -0.321 1.00 0.55 8 TYR A C 18
ATOM 8211 O O . TYR A 1 8 ? 2.894 -8.715 0.226 1.00 0.74 8 TYR A O 18
ATOM 8229 N N . CYS A 1 9 ? 1.323 -7.107 0.181 1.00 0.41 9 CYS A N 18
ATOM 8230 C CA . CYS A 1 9 ? 0.896 -7.265 1.550 1.00 0.42 9 CYS A CA 18
ATOM 8231 C C . CYS A 1 9 ? -0.317 -8.174 1.682 1.00 0.39 9 CYS A C 18
ATOM 8232 O O . CYS A 1 9 ? -0.424 -8.952 2.631 1.00 0.49 9 CYS A O 18
ATOM 8239 N N . GLY A 1 10 ? -1.227 -8.070 0.729 1.00 0.33 10 GLY A N 18
ATOM 8240 C CA . GLY A 1 10 ? -2.479 -8.784 0.820 1.00 0.39 10 GLY A CA 18
ATOM 8241 C C . GLY A 1 10 ? -3.498 -8.019 1.636 1.00 0.32 10 GLY A C 18
ATOM 8242 O O . GLY A 1 10 ? -4.642 -8.444 1.766 1.00 0.53 10 GLY A O 18
ATOM 8246 N N . ARG A 1 11 ? -3.086 -6.869 2.170 1.00 0.13 11 ARG A N 18
ATOM 8247 C CA . ARG A 1 11 ? -3.947 -6.091 3.039 1.00 0.18 11 ARG A CA 18
ATOM 8248 C C . ARG A 1 11 ? -4.644 -5.008 2.241 1.00 0.20 11 ARG A C 18
ATOM 8249 O O . ARG A 1 11 ? -4.035 -4.384 1.369 1.00 0.22 11 ARG A O 18
ATOM 8270 N N . SER A 1 12 ? -5.909 -4.794 2.539 1.00 0.28 12 SER A N 18
ATOM 8271 C CA . SER A 1 12 ? -6.691 -3.784 1.860 1.00 0.33 12 SER A CA 18
ATOM 8272 C C . SER A 1 12 ? -6.640 -2.466 2.626 1.00 0.28 12 SER A C 18
ATOM 8273 O O . SER A 1 12 ? -7.256 -2.324 3.684 1.00 0.35 12 SER A O 18
ATOM 8281 N N . PHE A 1 13 ? -5.893 -1.511 2.096 1.00 0.22 13 PHE A N 18
ATOM 8282 C CA . PHE A 1 13 ? -5.799 -0.193 2.703 1.00 0.21 13 PHE A CA 18
ATOM 8283 C C . PHE A 1 13 ? -6.909 0.682 2.149 1.00 0.24 13 PHE A C 18
ATOM 8284 O O . PHE A 1 13 ? -6.981 0.914 0.944 1.00 0.36 13 PHE A O 18
ATOM 8301 N N . SER A 1 14 ? -7.777 1.167 3.020 1.00 0.26 14 SER A N 18
ATOM 8302 C CA . SER A 1 14 ? -8.920 1.954 2.590 1.00 0.31 14 SER A CA 18
ATOM 8303 C C . SER A 1 14 ? -8.497 3.391 2.275 1.00 0.24 14 SER A C 18
ATOM 8304 O O . SER A 1 14 ? -9.337 4.256 2.037 1.00 0.32 14 SER A O 18
ATOM 8312 N N . ASP A 1 15 ? -7.191 3.634 2.269 1.00 0.20 15 ASP A N 18
ATOM 8313 C CA . ASP A 1 15 ? -6.657 4.946 1.926 1.00 0.28 15 ASP A CA 18
ATOM 8314 C C . ASP A 1 15 ? -5.728 4.827 0.731 1.00 0.23 15 ASP A C 18
ATOM 8315 O O . ASP A 1 15 ? -4.595 4.366 0.861 1.00 0.26 15 ASP A O 18
ATOM 8324 N N . PRO A 1 16 ? -6.197 5.254 -0.451 1.00 0.28 16 PRO A N 18
ATOM 8325 C CA . PRO A 1 16 ? -5.452 5.109 -1.708 1.00 0.33 16 PRO A CA 18
ATOM 8326 C C . PRO A 1 16 ? -4.080 5.774 -1.660 1.00 0.30 16 PRO A C 18
ATOM 8327 O O . PRO A 1 16 ? -3.129 5.297 -2.275 1.00 0.36 16 PRO A O 18
ATOM 8338 N N . THR A 1 17 ? -3.985 6.866 -0.921 1.00 0.30 17 THR A N 18
ATOM 8339 C CA . THR A 1 17 ? -2.745 7.612 -0.821 1.00 0.36 17 THR A CA 18
ATOM 8340 C C . THR A 1 17 ? -1.812 6.997 0.225 1.00 0.29 17 THR A C 18
ATOM 8341 O O . THR A 1 17 ? -0.592 7.031 0.078 1.00 0.29 17 THR A O 18
ATOM 8352 N N . SER A 1 18 ? -2.382 6.409 1.268 1.00 0.29 18 SER A N 18
ATOM 8353 C CA . SER A 1 18 ? -1.573 5.797 2.311 1.00 0.30 18 SER A CA 18
ATOM 8354 C C . SER A 1 18 ? -1.119 4.413 1.884 1.00 0.26 18 SER A C 18
ATOM 8355 O O . SER A 1 18 ? -0.027 3.969 2.236 1.00 0.33 18 SER A O 18
ATOM 8363 N N . LYS A 1 19 ? -1.954 3.748 1.108 1.00 0.22 19 LYS A N 18
ATOM 8364 C CA . LYS A 1 19 ? -1.578 2.511 0.457 1.00 0.24 19 LYS A CA 18
ATOM 8365 C C . LYS A 1 19 ? -0.498 2.796 -0.586 1.00 0.22 19 LYS A C 18
ATOM 8366 O O . LYS A 1 19 ? 0.259 1.909 -0.981 1.00 0.27 19 LYS A O 18
ATOM 8385 N N . MET A 1 20 ? -0.405 4.062 -0.977 1.00 0.21 20 MET A N 18
ATOM 8386 C CA . MET A 1 20 ? 0.539 4.490 -2.000 1.00 0.24 20 MET A CA 18
ATOM 8387 C C . MET A 1 20 ? 1.872 4.825 -1.343 1.00 0.19 20 MET A C 18
ATOM 8388 O O . MET A 1 20 ? 2.918 4.318 -1.741 1.00 0.21 20 MET A O 18
ATOM 8402 N N . ARG A 1 21 ? 1.815 5.671 -0.319 1.00 0.20 21 ARG A N 18
ATOM 8403 C CA . ARG A 1 21 ? 2.986 5.987 0.496 1.00 0.23 21 ARG A CA 18
ATOM 8404 C C . ARG A 1 21 ? 3.620 4.704 1.032 1.00 0.17 21 ARG A C 18
ATOM 8405 O O . ARG A 1 21 ? 4.846 4.567 1.081 1.00 0.19 21 ARG A O 18
ATOM 8426 N N . HIS A 1 22 ? 2.767 3.765 1.418 1.00 0.17 22 HIS A N 18
ATOM 8427 C CA . HIS A 1 22 ? 3.213 2.473 1.910 1.00 0.18 22 HIS A CA 18
ATOM 8428 C C . HIS A 1 22 ? 3.838 1.643 0.781 1.00 0.17 22 HIS A C 18
ATOM 8429 O O . HIS A 1 22 ? 4.731 0.828 1.016 1.00 0.21 22 HIS A O 18
ATOM 8443 N N . LEU A 1 23 ? 3.369 1.849 -0.444 1.00 0.20 23 LEU A N 18
ATOM 8444 C CA . LEU A 1 23 ? 3.936 1.161 -1.597 1.00 0.26 23 LEU A CA 18
ATOM 8445 C C . LEU A 1 23 ? 5.345 1.684 -1.859 1.00 0.29 23 LEU A C 18
ATOM 8446 O O . LEU A 1 23 ? 6.233 0.935 -2.261 1.00 0.40 23 LEU A O 18
ATOM 8462 N N . GLU A 1 24 ? 5.538 2.974 -1.600 1.00 0.28 24 GLU A N 18
ATOM 8463 C CA . GLU A 1 24 ? 6.848 3.602 -1.722 1.00 0.39 24 GLU A CA 18
ATOM 8464 C C . GLU A 1 24 ? 7.813 3.045 -0.677 1.00 0.37 24 GLU A C 18
ATOM 8465 O O . GLU A 1 24 ? 8.948 2.687 -0.993 1.00 0.45 24 GLU A O 18
ATOM 8477 N N . THR A 1 25 ? 7.346 2.961 0.566 1.00 0.40 25 THR A N 18
ATOM 8478 C CA . THR A 1 25 ? 8.198 2.563 1.680 1.00 0.49 25 THR A CA 18
ATOM 8479 C C . THR A 1 25 ? 8.548 1.071 1.627 1.00 0.46 25 THR A C 18
ATOM 8480 O O . THR A 1 25 ? 9.363 0.592 2.419 1.00 0.67 25 THR A O 18
ATOM 8491 N N . HIS A 1 26 ? 7.933 0.334 0.706 1.00 0.43 26 HIS A N 18
ATOM 8492 C CA . HIS A 1 26 ? 8.315 -1.056 0.476 1.00 0.55 26 HIS A CA 18
ATOM 8493 C C . HIS A 1 26 ? 9.750 -1.116 -0.035 1.00 0.73 26 HIS A C 18
ATOM 8494 O O . HIS A 1 26 ? 10.538 -1.963 0.383 1.00 0.98 26 HIS A O 18
ATOM 8508 N N . ASP A 1 27 ? 10.088 -0.180 -0.916 1.00 0.95 27 ASP A N 18
ATOM 8509 C CA . ASP A 1 27 ? 11.410 -0.143 -1.530 1.00 1.42 27 ASP A CA 18
ATOM 8510 C C . ASP A 1 27 ? 12.404 0.586 -0.642 1.00 1.74 27 ASP A C 18
ATOM 8511 O O . ASP A 1 27 ? 13.000 1.584 -1.046 1.00 2.40 27 ASP A O 18
ATOM 8520 N N . THR A 1 28 ? 12.574 0.091 0.569 1.00 2.20 28 THR A N 18
ATOM 8521 C CA . THR A 1 28 ? 13.542 0.652 1.492 1.00 3.03 28 THR A CA 18
ATOM 8522 C C . THR A 1 28 ? 14.410 -0.456 2.062 1.00 3.69 28 THR A C 18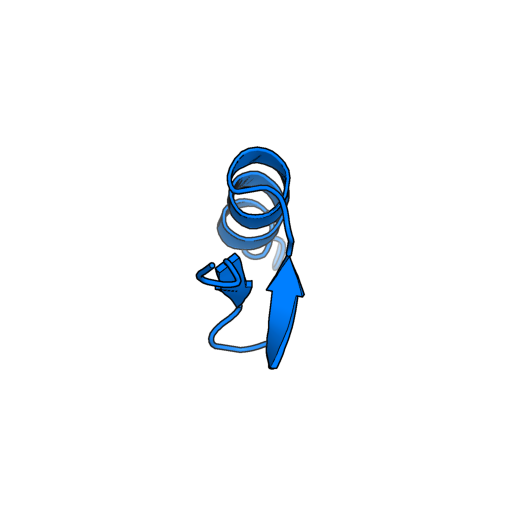
ATOM 8523 O O . THR A 1 28 ? 14.142 -1.638 1.843 1.00 4.41 28 THR A O 18
ATOM 8534 N N . ASP A 1 29 ? 15.436 -0.078 2.804 1.00 3.99 29 ASP A N 18
ATOM 8535 C CA . ASP A 1 29 ? 16.373 -1.042 3.363 1.00 5.06 29 ASP A CA 18
ATOM 8536 C C . ASP A 1 29 ? 15.819 -1.650 4.657 1.00 5.80 29 ASP A C 18
ATOM 8537 O O . ASP A 1 29 ? 16.554 -1.894 5.613 1.00 6.77 29 ASP A O 18
ATOM 8546 N N . LYS A 1 30 ? 14.509 -1.878 4.679 1.00 5.65 30 LYS A N 18
ATOM 8547 C CA . LYS A 1 30 ? 13.841 -2.483 5.821 1.00 6.65 30 LYS A CA 18
ATOM 8548 C C . LYS A 1 30 ? 12.509 -3.101 5.387 1.00 6.77 30 LYS A C 18
ATOM 8549 O O . LYS A 1 30 ? 12.494 -4.310 5.086 1.00 7.10 30 LYS A O 18
ATOM 8569 N N . MET A 1 1 ? -14.451 3.441 2.232 1.00 3.78 1 MET A N 19
ATOM 8570 C CA . MET A 1 1 ? -15.376 3.263 1.088 1.00 3.25 1 MET A CA 19
ATOM 8571 C C . MET A 1 1 ? -14.799 2.278 0.079 1.00 2.73 1 MET A C 19
ATOM 8572 O O . MET A 1 1 ? -15.435 1.282 -0.257 1.00 3.14 1 MET A O 19
ATOM 8588 N N . LYS A 1 2 ? -13.592 2.553 -0.400 1.00 2.21 2 LYS A N 19
ATOM 8589 C CA . LYS A 1 2 ? -12.942 1.687 -1.373 1.00 1.86 2 LYS A CA 19
ATOM 8590 C C . LYS A 1 2 ? -11.530 1.351 -0.909 1.00 1.38 2 LYS A C 19
ATOM 8591 O O . LYS A 1 2 ? -10.683 2.234 -0.786 1.00 1.35 2 LYS A O 19
ATOM 8610 N N . PRO A 1 3 ? -11.269 0.072 -0.620 1.00 1.16 3 PRO A N 19
ATOM 8611 C CA . PRO A 1 3 ? -9.981 -0.398 -0.155 1.00 0.81 3 PRO A CA 19
ATOM 8612 C C . PRO A 1 3 ? -9.075 -0.828 -1.302 1.00 0.60 3 PRO A C 19
ATOM 8613 O O . PRO A 1 3 ? -9.488 -1.540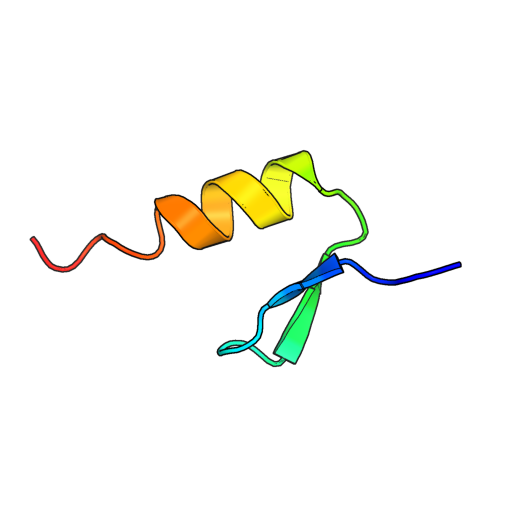 -2.218 1.00 0.79 3 PRO A O 19
ATOM 8624 N N . TYR A 1 4 ? -7.844 -0.381 -1.239 1.00 0.41 4 TYR A N 19
ATOM 8625 C CA . TYR A 1 4 ? -6.839 -0.717 -2.232 1.00 0.44 4 TYR A CA 19
ATOM 8626 C C . TYR A 1 4 ? -5.791 -1.632 -1.610 1.00 0.41 4 TYR A C 19
ATOM 8627 O O . TYR A 1 4 ? -5.217 -1.316 -0.568 1.00 0.53 4 TYR A O 19
ATOM 8645 N N . GLN A 1 5 ? -5.544 -2.762 -2.247 1.00 0.35 5 GLN A N 19
ATOM 8646 C CA . GLN A 1 5 ? -4.715 -3.806 -1.655 1.00 0.35 5 GLN A CA 19
ATOM 8647 C C . GLN A 1 5 ? -3.231 -3.614 -1.969 1.00 0.33 5 GLN A C 19
ATOM 8648 O O . GLN A 1 5 ? -2.863 -3.057 -3.003 1.00 0.47 5 GLN A O 19
ATOM 8662 N N . CYS A 1 6 ? -2.385 -4.066 -1.048 1.00 0.26 6 CYS A N 19
ATOM 8663 C CA . CYS A 1 6 ? -0.946 -4.039 -1.238 1.00 0.31 6 CYS A CA 19
ATOM 8664 C C . CYS A 1 6 ? -0.477 -5.383 -1.781 1.00 0.35 6 CYS A C 19
ATOM 8665 O O . CYS A 1 6 ? -0.736 -6.425 -1.178 1.00 0.35 6 CYS A O 19
ATOM 8672 N N . ASP A 1 7 ? 0.227 -5.348 -2.908 1.00 0.49 7 ASP A N 19
ATOM 8673 C CA . ASP A 1 7 ? 0.629 -6.566 -3.615 1.00 0.62 7 ASP A CA 19
ATOM 8674 C C . ASP A 1 7 ? 1.582 -7.430 -2.788 1.00 0.58 7 ASP A C 19
ATOM 8675 O O . ASP A 1 7 ? 1.680 -8.635 -3.004 1.00 0.75 7 ASP A O 19
ATOM 8684 N N . TYR A 1 8 ? 2.254 -6.826 -1.814 1.00 0.45 8 TYR A N 19
ATOM 8685 C CA . TYR A 1 8 ? 3.247 -7.547 -1.028 1.00 0.53 8 TYR A CA 19
ATOM 8686 C C . TYR A 1 8 ? 2.598 -8.051 0.240 1.00 0.55 8 TYR A C 19
ATOM 8687 O O . TYR A 1 8 ? 2.990 -9.066 0.813 1.00 0.74 8 TYR A O 19
ATOM 8705 N N . CYS A 1 9 ? 1.585 -7.321 0.655 1.00 0.41 9 CYS A N 19
ATOM 8706 C CA . CYS A 1 9 ? 0.968 -7.521 1.945 1.00 0.42 9 CYS A CA 19
ATOM 8707 C C . CYS A 1 9 ? -0.267 -8.413 1.878 1.00 0.39 9 CYS A C 19
ATOM 8708 O O . CYS A 1 9 ? -0.484 -9.250 2.747 1.00 0.49 9 CYS A O 19
ATOM 8715 N N . GLY A 1 10 ? -1.075 -8.223 0.844 1.00 0.33 10 GLY A N 19
ATOM 8716 C CA . GLY A 1 10 ? -2.364 -8.882 0.790 1.00 0.39 10 GLY A CA 19
ATOM 8717 C C . GLY A 1 10 ? -3.380 -8.155 1.650 1.00 0.32 10 GLY A C 19
ATOM 8718 O O . GLY A 1 10 ? -4.476 -8.655 1.906 1.00 0.53 10 GLY A O 19
ATOM 8722 N N . ARG A 1 11 ? -2.997 -6.968 2.107 1.00 0.13 11 ARG A N 19
ATOM 8723 C CA . ARG A 1 11 ? -3.844 -6.147 2.949 1.00 0.18 11 ARG A CA 19
ATOM 8724 C C . ARG A 1 11 ? -4.401 -4.989 2.140 1.00 0.20 11 ARG A C 19
ATOM 8725 O O . ARG A 1 11 ? -3.658 -4.324 1.413 1.00 0.22 11 ARG A O 19
ATOM 8746 N N . SER A 1 12 ? -5.695 -4.760 2.261 1.00 0.28 12 SER A N 19
ATOM 8747 C CA . SER A 1 12 ? -6.348 -3.678 1.546 1.00 0.33 12 SER A CA 19
ATOM 8748 C C . SER A 1 12 ? -6.473 -2.448 2.438 1.00 0.28 12 SER A C 19
ATOM 8749 O O . SER A 1 12 ? -7.086 -2.501 3.505 1.00 0.35 12 SER A O 19
ATOM 8757 N N . PHE A 1 13 ? -5.874 -1.354 2.001 1.00 0.22 13 PHE A N 19
ATOM 8758 C CA . PHE A 1 13 ? -5.914 -0.095 2.731 1.00 0.21 13 PHE A CA 19
ATOM 8759 C C . PHE A 1 13 ? -7.038 0.763 2.187 1.00 0.24 13 PHE A C 19
ATOM 8760 O O . PHE A 1 13 ? -7.126 1.004 0.985 1.00 0.36 13 PHE A O 19
ATOM 8777 N N . SER A 1 14 ? -7.900 1.219 3.077 1.00 0.26 14 SER A N 19
ATOM 8778 C CA . SER A 1 14 ? -9.098 1.943 2.683 1.00 0.31 14 SER A CA 19
ATOM 8779 C C . SER A 1 14 ? -8.780 3.385 2.300 1.00 0.24 14 SER A C 19
ATOM 8780 O O . SER A 1 14 ? -9.686 4.197 2.096 1.00 0.32 14 SER A O 19
ATOM 8788 N N . ASP A 1 15 ? -7.500 3.699 2.181 1.00 0.20 15 ASP A N 19
ATOM 8789 C CA . ASP A 1 15 ? -7.088 5.049 1.819 1.00 0.28 15 ASP A CA 19
ATOM 8790 C C . ASP A 1 15 ? -6.000 4.998 0.767 1.00 0.23 15 ASP A C 19
ATOM 8791 O O . ASP A 1 15 ? -4.928 4.442 0.991 1.00 0.26 15 ASP A O 19
ATOM 8800 N N . PRO A 1 16 ? -6.280 5.605 -0.400 1.00 0.28 16 PRO A N 19
ATOM 8801 C CA . PRO A 1 16 ? -5.379 5.594 -1.556 1.00 0.33 16 PRO A CA 19
ATOM 8802 C C . PRO A 1 16 ? -4.006 6.162 -1.232 1.00 0.30 16 PRO A C 19
ATOM 8803 O O . PRO A 1 16 ? -2.997 5.516 -1.471 1.00 0.36 16 PRO A O 19
ATOM 8814 N N . THR A 1 17 ? -3.983 7.367 -0.679 1.00 0.30 17 THR A N 19
ATOM 8815 C CA . THR A 1 17 ? -2.744 8.062 -0.369 1.00 0.36 17 THR A CA 19
ATOM 8816 C C . THR A 1 17 ? -1.832 7.222 0.525 1.00 0.29 17 THR A C 19
ATOM 8817 O O . THR A 1 17 ? -0.641 7.075 0.249 1.00 0.29 17 THR A O 19
ATOM 8828 N N . SER A 1 18 ? -2.391 6.641 1.578 1.00 0.29 18 SER A N 19
ATOM 8829 C CA . SER A 1 18 ? -1.582 5.903 2.528 1.00 0.30 18 SER A CA 19
ATOM 8830 C C . SER A 1 18 ? -1.347 4.473 2.074 1.00 0.26 18 SER A C 19
ATOM 8831 O O . SER A 1 18 ? -0.446 3.800 2.565 1.00 0.33 18 SER A O 19
ATOM 8839 N N . LYS A 1 19 ? -2.144 4.014 1.128 1.00 0.22 19 LYS A N 19
ATOM 8840 C CA . LYS A 1 19 ? -1.879 2.755 0.475 1.00 0.24 19 LYS A CA 19
ATOM 8841 C C . LYS A 1 19 ? -0.765 2.961 -0.545 1.00 0.22 19 LYS A C 19
ATOM 8842 O O . LYS A 1 19 ? -0.024 2.039 -0.880 1.00 0.27 19 LYS A O 19
ATOM 8861 N N . MET A 1 20 ? -0.615 4.203 -0.977 1.00 0.21 20 MET A N 19
ATOM 8862 C CA . MET A 1 20 ? 0.340 4.538 -2.024 1.00 0.24 20 MET A CA 19
ATOM 8863 C C . MET A 1 20 ? 1.722 4.726 -1.433 1.00 0.19 20 MET A C 19
ATOM 8864 O O . MET A 1 20 ? 2.683 4.103 -1.874 1.00 0.21 20 MET A O 19
ATOM 8878 N N . ARG A 1 21 ? 1.811 5.574 -0.416 1.00 0.20 21 ARG A N 19
ATOM 8879 C CA . ARG A 1 21 ? 3.069 5.787 0.293 1.00 0.23 21 ARG A CA 19
ATOM 8880 C C . ARG A 1 21 ? 3.555 4.476 0.900 1.00 0.17 21 ARG A C 19
ATOM 8881 O O . ARG A 1 21 ? 4.755 4.237 1.027 1.00 0.19 21 ARG A O 19
ATOM 8902 N N . HIS A 1 22 ? 2.603 3.628 1.259 1.00 0.17 22 HIS A N 19
ATOM 8903 C CA . HIS A 1 22 ? 2.898 2.325 1.825 1.00 0.18 22 HIS A CA 19
ATOM 8904 C C . HIS A 1 22 ? 3.530 1.411 0.772 1.00 0.17 22 HIS A C 19
ATOM 8905 O O . HIS A 1 22 ? 4.480 0.684 1.057 1.00 0.21 22 HIS A O 19
ATOM 8919 N N . LEU A 1 23 ? 3.001 1.450 -0.444 1.00 0.20 23 LEU A N 19
ATOM 8920 C CA . LEU A 1 23 ? 3.566 0.677 -1.545 1.00 0.26 23 LEU A CA 19
ATOM 8921 C C . LEU A 1 23 ? 4.962 1.187 -1.884 1.00 0.29 23 LEU A C 19
ATOM 8922 O O . LEU A 1 23 ? 5.876 0.403 -2.151 1.00 0.40 23 LEU A O 19
ATOM 8938 N N . GLU A 1 24 ? 5.121 2.505 -1.833 1.00 0.28 24 GLU A N 19
ATOM 8939 C CA . GLU A 1 24 ? 6.408 3.142 -2.083 1.00 0.39 24 GLU A CA 19
ATOM 8940 C C . GLU A 1 24 ? 7.442 2.720 -1.045 1.00 0.37 24 GLU A C 19
ATOM 8941 O O . GLU A 1 24 ? 8.625 2.575 -1.357 1.00 0.45 24 GLU A O 19
ATOM 8953 N N . THR A 1 25 ? 6.990 2.507 0.183 1.00 0.40 25 THR A N 19
ATOM 8954 C CA . THR A 1 25 ? 7.891 2.182 1.274 1.00 0.49 25 THR A CA 19
ATOM 8955 C C . THR A 1 25 ? 8.212 0.692 1.334 1.00 0.46 25 THR A C 19
ATOM 8956 O O . THR A 1 25 ? 8.968 0.253 2.196 1.00 0.67 25 THR A O 19
ATOM 8967 N N . HIS A 1 26 ? 7.643 -0.093 0.423 1.00 0.43 26 HIS A N 19
ATOM 8968 C CA . HIS A 1 26 ? 8.082 -1.475 0.258 1.00 0.55 26 HIS A CA 19
ATOM 8969 C C . HIS A 1 26 ? 9.349 -1.499 -0.584 1.00 0.73 26 HIS A C 19
ATOM 8970 O O . HIS A 1 26 ? 10.166 -2.415 -0.492 1.00 0.98 26 HIS A O 19
ATOM 8984 N N . ASP A 1 27 ? 9.509 -0.469 -1.400 1.00 0.95 27 ASP A N 19
ATOM 8985 C CA . ASP A 1 27 ? 10.737 -0.263 -2.149 1.00 1.42 27 ASP A CA 19
ATOM 8986 C C . ASP A 1 27 ? 11.683 0.585 -1.309 1.00 1.74 27 ASP A C 19
ATOM 8987 O O . ASP A 1 27 ? 11.767 1.801 -1.474 1.00 2.40 27 ASP A O 19
ATOM 8996 N N . THR A 1 28 ? 12.360 -0.059 -0.376 1.00 2.20 28 THR A N 19
ATOM 8997 C CA . THR A 1 28 ? 13.180 0.650 0.592 1.00 3.03 28 THR A CA 19
ATOM 8998 C C . THR A 1 28 ? 14.653 0.592 0.219 1.00 3.69 28 THR A C 19
ATOM 8999 O O . THR A 1 28 ? 15.266 1.609 -0.106 1.00 4.41 28 THR A O 19
ATOM 9010 N N . ASP A 1 29 ? 15.214 -0.603 0.260 1.00 3.99 29 ASP A N 19
ATOM 9011 C CA . ASP A 1 29 ? 16.646 -0.779 0.072 1.00 5.06 29 ASP A CA 19
ATOM 9012 C C . ASP A 1 29 ? 16.917 -1.444 -1.260 1.00 5.80 29 ASP A C 19
ATOM 9013 O O . ASP A 1 29 ? 17.544 -0.869 -2.149 1.00 6.77 29 ASP A O 19
ATOM 9022 N N . LYS A 1 30 ? 16.432 -2.662 -1.385 1.00 5.65 30 LYS A N 19
ATOM 9023 C CA . LYS A 1 30 ? 16.591 -3.433 -2.599 1.00 6.65 30 LYS A CA 19
ATOM 9024 C C . LYS A 1 30 ? 15.509 -3.057 -3.604 1.00 6.77 30 LYS A C 19
ATOM 9025 O O . LYS A 1 30 ? 15.846 -2.477 -4.653 1.00 7.10 30 LYS A O 19
ATOM 9045 N N . MET A 1 1 ? -16.565 1.526 0.430 1.00 3.78 1 MET A N 20
ATOM 9046 C CA . MET A 1 1 ? -16.928 0.097 0.569 1.00 3.25 1 MET A CA 20
ATOM 9047 C C . MET A 1 1 ? -15.904 -0.790 -0.133 1.00 2.73 1 MET A C 20
ATOM 9048 O O . MET A 1 1 ? -15.881 -2.004 0.071 1.00 3.14 1 MET A O 20
ATOM 9064 N N . LYS A 1 2 ? -15.058 -0.188 -0.959 1.00 2.21 2 LYS A N 20
ATOM 9065 C CA . LYS A 1 2 ? -14.040 -0.931 -1.680 1.00 1.86 2 LYS A CA 20
ATOM 9066 C C . LYS A 1 2 ? -12.663 -0.324 -1.419 1.00 1.38 2 LYS A C 20
ATOM 9067 O O . LYS A 1 2 ? -12.376 0.795 -1.848 1.00 1.35 2 LYS A O 20
ATOM 9086 N N . PRO A 1 3 ? -11.808 -1.046 -0.681 1.00 1.16 3 PRO A N 20
ATOM 9087 C CA . PRO A 1 3 ? -10.470 -0.591 -0.332 1.00 0.81 3 PRO A CA 20
ATOM 9088 C C . PRO A 1 3 ? -9.441 -0.921 -1.410 1.00 0.60 3 PRO A C 20
ATOM 9089 O O . PRO A 1 3 ? -9.765 -1.502 -2.450 1.00 0.79 3 PRO A O 20
ATOM 9100 N N . TYR A 1 4 ? -8.204 -0.536 -1.150 1.00 0.41 4 TYR A N 20
ATOM 9101 C CA . TYR A 1 4 ? -7.104 -0.798 -2.058 1.00 0.44 4 TYR A CA 20
ATOM 9102 C C . TYR A 1 4 ? -6.087 -1.706 -1.379 1.00 0.41 4 TYR A C 20
ATOM 9103 O O . TYR A 1 4 ? -5.344 -1.270 -0.498 1.00 0.53 4 TYR A O 20
ATOM 9121 N N . GLN A 1 5 ? -6.061 -2.964 -1.778 1.00 0.35 5 GLN A N 20
ATOM 9122 C CA . GLN A 1 5 ? -5.170 -3.936 -1.162 1.00 0.35 5 GLN A CA 20
ATOM 9123 C C . GLN A 1 5 ? -3.745 -3.749 -1.673 1.00 0.33 5 GLN A C 20
ATOM 9124 O O . GLN A 1 5 ? -3.530 -3.167 -2.738 1.00 0.47 5 GLN A O 20
ATOM 9138 N N . CYS A 1 6 ? -2.767 -4.216 -0.905 1.00 0.26 6 CYS A N 20
ATOM 9139 C CA . CYS A 1 6 ? -1.393 -4.168 -1.346 1.00 0.31 6 CYS A CA 20
ATOM 9140 C C . CYS A 1 6 ? -1.093 -5.434 -2.130 1.00 0.35 6 CYS A C 20
ATOM 9141 O O . CYS A 1 6 ? -1.319 -6.539 -1.635 1.00 0.35 6 CYS A O 20
ATOM 9148 N N . ASP A 1 7 ? -0.567 -5.274 -3.332 1.00 0.49 7 ASP A N 20
ATOM 9149 C CA . ASP A 1 7 ? -0.465 -6.375 -4.284 1.00 0.62 7 ASP A CA 20
ATOM 9150 C C . ASP A 1 7 ? 0.513 -7.464 -3.836 1.00 0.58 7 ASP A C 20
ATOM 9151 O O . ASP A 1 7 ? 0.500 -8.564 -4.387 1.00 0.75 7 ASP A O 20
ATOM 9160 N N . TYR A 1 8 ? 1.336 -7.188 -2.826 1.00 0.45 8 TYR A N 20
ATOM 9161 C CA . TYR A 1 8 ? 2.247 -8.206 -2.312 1.00 0.53 8 TYR A CA 20
ATOM 9162 C C . TYR A 1 8 ? 1.692 -8.744 -1.010 1.00 0.55 8 TYR A C 20
ATOM 9163 O O . TYR A 1 8 ? 1.894 -9.900 -0.647 1.00 0.74 8 TYR A O 20
ATOM 9181 N N . CYS A 1 9 ? 0.983 -7.876 -0.317 1.00 0.41 9 CYS A N 20
ATOM 9182 C CA . CYS A 1 9 ? 0.618 -8.115 1.064 1.00 0.42 9 CYS A CA 20
ATOM 9183 C C . CYS A 1 9 ? -0.768 -8.728 1.235 1.00 0.39 9 CYS A C 20
ATOM 9184 O O . CYS A 1 9 ? -0.967 -9.606 2.074 1.00 0.49 9 CYS A O 20
ATOM 9191 N N . GLY A 1 10 ? -1.719 -8.260 0.448 1.00 0.33 10 GLY A N 20
ATOM 9192 C CA . GLY A 1 10 ? -3.084 -8.718 0.589 1.00 0.39 10 GLY A CA 20
ATOM 9193 C C . GLY A 1 10 ? -3.851 -7.916 1.620 1.00 0.32 10 GLY A C 20
ATOM 9194 O O . GLY A 1 10 ? -5.044 -8.136 1.819 1.00 0.53 10 GLY A O 20
ATOM 9198 N N . ARG A 1 11 ? -3.167 -6.986 2.285 1.00 0.13 11 ARG A N 20
ATOM 9199 C CA . ARG A 1 11 ? -3.817 -6.110 3.240 1.00 0.18 11 ARG A CA 20
ATOM 9200 C C . ARG A 1 11 ? -4.598 -5.038 2.501 1.00 0.20 11 ARG A C 20
ATOM 9201 O O . ARG A 1 11 ? -4.082 -4.428 1.563 1.00 0.22 11 ARG A O 20
ATOM 9222 N N . SER A 1 12 ? -5.821 -4.804 2.933 1.00 0.28 12 SER A N 20
ATOM 9223 C CA . SER A 1 12 ? -6.666 -3.811 2.308 1.00 0.33 12 SER A CA 20
ATOM 9224 C C . SER A 1 12 ? -6.492 -2.457 2.984 1.00 0.28 12 SER A C 20
ATOM 9225 O O . SER A 1 12 ? -6.875 -2.270 4.139 1.00 0.35 12 SER A O 20
ATOM 9233 N N . PHE A 1 13 ? -5.876 -1.525 2.278 1.00 0.22 13 PHE A N 20
ATOM 9234 C CA . PHE A 1 13 ? -5.758 -0.166 2.764 1.00 0.21 13 PHE A CA 20
ATOM 9235 C C . PHE A 1 13 ? -6.972 0.615 2.310 1.00 0.24 13 PHE A C 20
ATOM 9236 O O . PHE A 1 13 ? -7.287 0.664 1.120 1.00 0.36 13 PHE A O 20
ATOM 9253 N N . SER A 1 14 ? -7.658 1.211 3.264 1.00 0.26 14 SER A N 20
ATOM 9254 C CA . SER A 1 14 ? -8.889 1.924 2.993 1.00 0.31 14 SER A CA 20
ATOM 9255 C C . SER A 1 14 ? -8.619 3.202 2.203 1.00 0.24 14 SER A C 20
ATOM 9256 O O . SER A 1 14 ? -9.552 3.869 1.750 1.00 0.32 14 SER A O 20
ATOM 9264 N N . ASP A 1 15 ? -7.342 3.525 2.011 1.00 0.20 15 ASP A N 20
ATOM 9265 C CA . ASP A 1 15 ? -6.967 4.786 1.389 1.00 0.28 15 ASP A CA 20
ATOM 9266 C C . ASP A 1 15 ? -5.873 4.568 0.362 1.00 0.23 15 ASP A C 20
ATOM 9267 O O . ASP A 1 15 ? -4.813 4.032 0.676 1.00 0.26 15 ASP A O 20
ATOM 9276 N N . PRO A 1 16 ? -6.115 5.000 -0.884 1.00 0.28 16 PRO A N 20
ATOM 9277 C CA . PRO A 1 16 ? -5.130 4.894 -1.960 1.00 0.33 16 PRO A CA 20
ATOM 9278 C C . PRO A 1 16 ? -3.932 5.798 -1.708 1.00 0.30 16 PRO A C 20
ATOM 9279 O O . PRO A 1 16 ? -2.847 5.567 -2.223 1.00 0.36 16 PRO A O 20
ATOM 9290 N N . THR A 1 17 ? -4.155 6.826 -0.902 1.00 0.30 17 THR A N 20
ATOM 9291 C CA . THR A 1 17 ? -3.124 7.783 -0.548 1.00 0.36 17 THR A CA 20
ATOM 9292 C C . THR A 1 17 ? -2.044 7.128 0.316 1.00 0.29 17 THR A C 20
ATOM 9293 O O . THR A 1 17 ? -0.861 7.162 -0.020 1.00 0.29 17 THR A O 20
ATOM 9304 N N . SER A 1 18 ? -2.458 6.511 1.417 1.00 0.29 18 SER A N 20
ATOM 9305 C CA . SER A 1 18 ? -1.511 5.920 2.345 1.00 0.30 18 SER A CA 20
ATOM 9306 C C . SER A 1 18 ? -1.046 4.556 1.864 1.00 0.26 18 SER A C 20
ATOM 9307 O O . SER A 1 18 ? 0.079 4.149 2.141 1.00 0.33 18 SER A O 20
ATOM 9315 N N . LYS A 1 19 ? -1.899 3.866 1.121 1.00 0.22 19 LYS A N 20
ATOM 9316 C CA . LYS A 1 19 ? -1.502 2.625 0.479 1.00 0.24 19 LYS A CA 20
ATOM 9317 C C . LYS A 1 19 ? -0.430 2.905 -0.579 1.00 0.22 19 LYS A C 20
ATOM 9318 O O . LYS A 1 19 ? 0.339 2.019 -0.959 1.00 0.27 19 LYS A O 20
ATOM 9337 N N . MET A 1 20 ? -0.352 4.157 -1.007 1.00 0.21 20 MET A N 20
ATOM 9338 C CA . MET A 1 20 ? 0.583 4.556 -2.053 1.00 0.24 20 MET A CA 20
ATOM 9339 C C . MET A 1 20 ? 1.941 4.832 -1.438 1.00 0.19 20 MET A C 20
ATOM 9340 O O . MET A 1 20 ? 2.945 4.253 -1.850 1.00 0.21 20 MET A O 20
ATOM 9354 N N . ARG A 1 21 ? 1.962 5.702 -0.433 1.00 0.20 21 ARG A N 20
ATOM 9355 C CA . ARG A 1 21 ? 3.186 5.965 0.314 1.00 0.23 21 ARG A CA 20
ATOM 9356 C C . ARG A 1 21 ? 3.722 4.666 0.906 1.00 0.17 21 ARG A C 20
ATOM 9357 O O . ARG A 1 21 ? 4.934 4.471 1.013 1.00 0.19 21 ARG A O 20
ATOM 9378 N N . HIS A 1 22 ? 2.805 3.778 1.286 1.00 0.17 22 HIS A N 20
ATOM 9379 C CA . HIS A 1 22 ? 3.163 2.448 1.756 1.00 0.18 22 HIS A CA 20
ATOM 9380 C C . HIS A 1 22 ? 4.005 1.718 0.716 1.00 0.17 22 HIS A C 20
ATOM 9381 O O . HIS A 1 22 ? 5.036 1.145 1.040 1.00 0.21 22 HIS A O 20
ATOM 9395 N N . LEU A 1 23 ? 3.557 1.752 -0.530 1.00 0.20 23 LEU A N 20
ATOM 9396 C CA . LEU A 1 23 ? 4.260 1.080 -1.611 1.00 0.26 23 LEU A CA 20
ATOM 9397 C C . LEU A 1 23 ? 5.607 1.752 -1.879 1.00 0.29 23 LEU A C 20
ATOM 9398 O O . LEU A 1 23 ? 6.561 1.104 -2.315 1.00 0.40 23 LEU A O 20
ATOM 9414 N N . GLU A 1 24 ? 5.682 3.052 -1.612 1.00 0.28 24 GLU A N 20
ATOM 9415 C CA . GLU A 1 24 ? 6.947 3.785 -1.720 1.00 0.39 24 GLU A CA 20
ATOM 9416 C C . GLU A 1 24 ? 7.932 3.347 -0.627 1.00 0.37 24 GLU A C 20
ATOM 9417 O O . GLU A 1 24 ? 9.039 2.895 -0.912 1.00 0.45 24 GLU A O 20
ATOM 9429 N N . THR A 1 25 ? 7.503 3.470 0.624 1.00 0.40 25 THR A N 20
ATOM 9430 C CA . THR A 1 25 ? 8.355 3.205 1.783 1.00 0.49 25 THR A CA 20
ATOM 9431 C C . THR A 1 25 ? 8.491 1.703 2.056 1.00 0.46 25 THR A C 20
ATOM 9432 O O . THR A 1 25 ? 9.124 1.294 3.031 1.00 0.67 25 THR A O 20
ATOM 9443 N N . HIS A 1 26 ? 7.898 0.895 1.183 1.00 0.43 26 HIS A N 20
ATOM 9444 C CA . HIS A 1 26 ? 7.773 -0.553 1.383 1.00 0.55 26 HIS A CA 20
ATOM 9445 C C . HIS A 1 26 ? 9.121 -1.288 1.364 1.00 0.73 26 HIS A C 20
ATOM 9446 O O . HIS A 1 26 ? 9.156 -2.522 1.435 1.00 0.98 26 HIS A O 20
ATOM 9460 N N . ASP A 1 27 ? 10.216 -0.530 1.258 1.00 0.95 27 ASP A N 20
ATOM 9461 C CA . ASP A 1 27 ? 11.568 -1.095 1.217 1.00 1.42 27 ASP A CA 20
ATOM 9462 C C . ASP A 1 27 ? 11.734 -1.938 -0.041 1.00 1.74 27 ASP A C 20
ATOM 9463 O O . ASP A 1 27 ? 12.342 -3.010 -0.025 1.00 2.40 27 ASP A O 20
ATOM 9472 N N . THR A 1 28 ? 11.165 -1.449 -1.130 1.00 2.20 28 THR A N 20
ATOM 9473 C CA . THR A 1 28 ? 11.211 -2.145 -2.403 1.00 3.03 28 THR A CA 20
ATOM 9474 C C . THR A 1 28 ? 12.569 -1.949 -3.080 1.00 3.69 28 THR A C 20
ATOM 9475 O O . THR A 1 28 ? 12.978 -0.827 -3.389 1.00 4.41 28 THR A O 20
ATOM 9486 N N . ASP A 1 29 ? 13.265 -3.059 -3.305 1.00 3.99 29 ASP A N 20
ATOM 9487 C CA . ASP A 1 29 ? 14.635 -3.032 -3.818 1.00 5.06 29 ASP A CA 20
ATOM 9488 C C . ASP A 1 29 ? 14.657 -2.963 -5.346 1.00 5.80 29 ASP A C 20
ATOM 9489 O O . ASP A 1 29 ? 15.709 -3.085 -5.974 1.00 6.77 29 ASP A O 20
ATOM 9498 N N . LYS A 1 30 ? 13.495 -2.751 -5.941 1.00 5.65 30 LYS A N 20
ATOM 9499 C CA . LYS A 1 30 ? 13.387 -2.693 -7.390 1.00 6.65 30 LYS A CA 20
ATOM 9500 C C . LYS A 1 30 ? 13.700 -1.284 -7.890 1.00 6.77 30 LYS A C 20
ATOM 9501 O O . LYS A 1 30 ? 12.771 -0.459 -7.987 1.00 7.10 30 LYS A O 20
#

InterPro domains:
  IPR000210 BTB/POZ domain [PF00651] (14-110)
  IPR000210 BTB/POZ domain [PS50097] (24-86)
  IPR000210 BTB/POZ domain [SM00225] (24-116)
  IPR011333 SKP1/BTB/POZ domain superfamily [G3DSA:3.30.710.10] (1-149)
  IPR011333 SKP1/BTB/POZ domain superfamily [SSF54695] (2-109)
  IPR013087 Zinc finger C2H2-type [PF00096] (306-328)
  IPR013087 Zinc finger C2H2-type [PF00096] (390-412)
  IPR013087 Zinc finger C2H2-type [PF00096] (446-468)
  IPR013087 Zinc finger C2H2-type [PF00096] (475-496)
  IPR013087 Zinc finger C2H2-type [PF00096] (531-552)
  IPR013087 Zinc finger C2H2-type [PF00096] (558-580)
  IPR013087 Zinc finger C2H2-type [PF00096] (586-608)
  IPR013087 Zinc finger C2H2-type [PF00096] (614-637)
  IPR013087 Zinc finger C2H2-type [PS00028] (308-328)
  IPR013087 Zinc finger C2H2-type [PS00028] (336-356)
  IPR013087 Zinc finger C2H2-type [PS00028] (364-384)
  IPR013087 Zinc finger C2H2-type [PS00028] (392-412)
  IPR013087 Zinc finger C2H2-type [PS00028] (420-440)
  IPR013087 Zinc finger C2H2-type [PS00028] (448-468)
  IPR013087 Zinc finger C2H2-type [PS00028] (476-496)

GO terms:
  GO:0005515 protein binding (F, IPI)
  GO:0001228 DNA-binding transcription activator activity, RNA polymerase II-specific (F, IDA)
  GO:0045944 positive regulation of transcription by RNA polymerase II (P, IDA)
  GO:0000978 RNA polymerase II cis-regulatory region sequence-specific DNA binding (F, IMP)
  GO:0001228 DNA-binding transcription activator activity, RNA polymerase II-specific (F, IMP)
  GO:0005654 nucleoplasm (C, TAS)
  GO:0001046 core promoter sequence-specific DNA binding (F, IDA)
  GO:0032991 protein-containing complex (C, IDA)
  GO:0070314 G1 to G0 transition (P, IDA)
  GO:0008285 negative regulation of cell population proliferation (P, IDA)
  GO:0045944 positive regulation of transcription by RNA polymerase II (P, IMP)
  GO:0032993 protein-DNA complex (C, IMP)
  GO:0001223 transcription coactivator binding (F, IPI)
  GO:0140297 DNA-binding transcription factor binding (F, IPI)
  GO:0003700 DNA-binding transcription factor activity (F, IDA)
  GO:0045786 negative regulation of cell cycle (P, TAS)

Solvent-accessible surface area: 2946 Å² total; per-residue (Å²): 247,166,72,96,109,2,134,164,62,56,138,45,36,112,54,63,93,55,46,108,146,63,46,80,72,75,123,98,147,237

Radius of gyration: 9.57 Å; Cα contacts (8 Å, |Δi|>4): 23; chains: 1; bounding box: 35×17×7 Å

Sequence (30 aa):
MKPYQCDYCGRSFSDPTSKMRHLETHDTDKMKPYQCDYCGRSFSDPTSKMRHLETHDTDKMKPYQCDYCGRSFSDPTSKMRHLETHDTDKMKPYQCDYCGRSFSDPTSKMRHLETHDTDKMKPYQCDYCGRSFSDPTSKMRHLETHDTDKMKPYQCDYCGRSFSDPTSKMRHLETHDTDKMKPYQCDYCGRSFSDPTSKMRHLETHDTDKMKPYQCDYCGRSFSDPTSKMRHLETHDTDKMKPYQCDYCGRSFSDPTSKMRHLETHDTDKMKPYQCDYCGRSFSDPTSKMRHLETHDTDKMKPYQCDYCGRSFSDPTSKMRHLETHDTDKMKPYQCDYCGRSFSDPTSKMRHLETHDTDKMKPYQCDYCGRSFSDPTSKMRHLETHDTDKMKPYQCDYCGRSFSDPTSKMRHLETHDTDKMKPYQCDYCGRSFSDPTSKMRHLETHDTDKMKPYQCDYCGRSFSDPTSKMRHLETHDTDKMKPYQCDYCGRSFSDPTSKMRHLETHDTDKMKPYQCDYCGRSFSDPTSKMRHLETHDTDKMKPYQCDYCGRSFSDPTSKMRHLETHDTDKMKPYQCDYCGRSFSDPTSKMRHLETHDTDK

Organism: Homo sapiens (NCBI:txid9606)

Secondary structure (DSSP, 8-state):
---EE-TTT-PEES-HHHHHHHHHTT----

Nearest PDB structures (foldseek):
  2ytp-assembly1_A  TM=6.439E-01  e=1.012E-01  Homo sapiens
  8sss-assembly1_A  TM=6.740E-01  e=5.106E-01  Homo sapiens
  5yef-assembly4_J  TM=6.820E-01  e=5.957E-01  Homo sapiens
  8sst-assembly1_A  TM=6.666E-01  e=5.106E-01  Homo sapiens
  2rsi-assembly1_A  TM=6.595E-01  e=6.435E-01  Homo sapiens